Protein AF-A0A3N5N0Z5-F1 (afdb_monomer)

Solvent-accessible surface area (backbone atoms only — not comparable to full-atom values): 38164 Å² total; per-residue (Å²): 134,87,85,90,89,88,88,88,83,89,79,91,81,92,85,89,86,93,91,82,88,87,90,87,90,83,89,83,87,90,74,91,80,60,69,65,58,55,59,52,50,56,54,51,52,55,51,52,59,59,56,68,76,69,66,97,72,86,80,79,75,90,67,87,85,74,78,85,73,73,83,82,75,43,77,80,44,42,77,47,65,69,56,91,92,63,52,64,92,40,56,59,44,74,44,50,32,40,84,41,43,32,34,33,38,43,23,16,66,81,16,36,32,37,17,75,58,62,37,76,50,74,46,77,54,43,65,85,88,33,43,34,33,72,46,71,51,66,30,50,100,40,70,33,31,32,38,38,34,40,99,54,32,33,38,18,79,57,63,47,72,50,75,45,83,40,52,67,65,89,66,46,74,48,73,45,68,23,52,74,39,61,33,31,29,39,34,28,15,40,85,93,63,87,56,63,20,47,34,38,18,76,56,57,34,56,52,78,44,55,60,28,75,80,42,59,63,40,39,79,30,68,34,55,36,71,90,40,65,31,28,34,40,31,42,34,86,72,16,34,33,32,20,76,58,54,54,49,48,75,43,78,49,41,75,58,68,60,70,57,75,27,53,48,46,62,46,82,54,56,71,34,42,32,37,35,24,18,39,44,18,42,35,40,13,79,65,78,54,59,50,77,48,76,49,90,70,71,37,68,34,54,47,66,41,75,35,66,55,39,60,51,25,36,37,33,46,35,80,89,51,44,32,31,34,40,54,55,103,88,46,80,48,78,44,80,40,84,63,77,73,45,40,74,46,71,49,55,17,65,70,62,32,35,30,44,38,40,32,28,90,90,34,45,29,37,33,75,52,81,88,73,87,83,87,84,81,87,80,92,79,83,90,80,57,76,63,56,82,56,91,41,65,28,40,44,24,46,55,58,43,30,55,55,17,52,62,52,59,32,66,63,59,40,85,34,69,23,27,24,48,22,16,39,42,50,35,49,23,50,62,68,45,65,78,76,48,66,73,52,44,77,63,42,94,77,23,47,40,87,92,45,71,60,57,63,40,47,42,57,50,44,19,18,46,68,44,67,38,68,82,89,35,58,91,86,24,49,42,73,48,74,40,53,79,62,44,41,60,60,44,43,49,15,35,59,54,34,79,72,52,29,51,59,80,57,36,52,70,35,34,28,29,15,26,26,62,43,71,58,99,84,52,40,31,27,29,37,26,31,30,31,52,80,92,80,65,74,75,81,46,94,85,53,62,71,67,34,42,40,70,18,74,70,38,66,60,39,40,14,22,18,56,73,52,50,88,74,65,68,53,61,89,87,55,70,69,52,16,12,46,49,38,36,39,34,28,71,98,27,63,53,46,78,81,45,75,50,42,24,41,78,85,68,45,76,58,62,52,50,62,56,51,68,79,82,69,83,89,73,81,45,47,64,80,72,27,32,44,40,41,29,30,58,45,55,48,62,50,69,36,47,36,40,38,40,42,32,32,26,43,68,80,48,72,48,77,49,75,39,34,34,24,22,19,57,82,84,38,64,30,54,49,69,62,86,79,86,111

Foldseek 3Di:
DDDDDDDDDDDDDDDDDDDDDDDDDDDDDDDPPPPVVVVVVVVVVVVVVVVVVPDPDDDDDDDDDDDPPPCPDLPVKDFADDDPPDALVQFQDKEAQQVQNQWIWTFGLQAIWIGNGNRNDIDGLDRPPARGFNDKDAAAPQRQWIWTDHVATWIGNGNRNDIDGADDDPQFPDKDAQNQARQWIKTAHAPPGFFQGIWIGNGNRNDIDRLDRPHGWHFDEKDADNVARQWIWTQTPQGIWIGNGNNNDIDHQDGDDPAAKAYWAFQLAPVRWIWIFGAQAIWIDSPSSNHIDGDPPRHGFRAWDAQLFWGQWIWGAAQPFTWIWRHDPRDTDTDGDSGDDDFPHWDARRNNNQKIWTRDSVHIIIRGHDDDDDPDDDDDDDDDDTIGCDSDLFNVLQVLLQVVLVLLQADGADEDVLQQQLQVLLQQLCAQCVPPPVVQCPVHSQAGDPPGPSDQHGHSLSSSVSSPNDPPFDPVFKDKDKAFDQHSNLSNLQLCQDQQSVLQSNANQWHYKTKDWDDDPQTIMIMMITGGDDPDDDSPPPPRDPQTKPVFFAAEAAAQWEQQDDVVGPDAPPQDPTWGRKMKTALHPFQKFWDDKFKAWPVRHTFDWDKQPDDNDPDDDTSSNRSMIMTIGSHGHDAQIKMKMWIWTDTNNHTDTDIGMYTHHDNPGYRYGDDSPPD

Mean predicted aligned error: 19.84 Å

Radius of gyration: 35.83 Å; Cα contacts (8 Å, |Δi|>4): 1518; chains: 1; bounding box: 138×69×72 Å

pLDDT: mean 74.01, std 19.59, range [21.86, 98.06]

Sequence (679 aa):
MCPWRFARLRSELHSPPAFRAPNGYNQQMNSNRYSFVWALALSLALLAAMLLLLTPAARAQNSPDTEPVAQTDFSPYELVTLPTGVMTYSISNLVVDPEDDFQIYLATSSGLFHSQDAGDTWSRVATDTLPSVSQMAIASGDTNRLYAWSSGSYQSEDGGETWQAVSRPAAACGFTIAPTDPDILYAYTCWGTAGVSFFRSGDGGITWTTPDNTFTNTLFSVAVSPENPDIIVAASTNGILRSIDAGKTWRTTLSNPAGYYGSLVFETHPPYTLYLGHGGGLLRSTDGGQTWQESDLNRSLQQFILSPWPSQELLGGGNDSLWQISTGESTWEVQPWLAPAPLLRVWSGLESNRVTYVLTPAGIWRHVLPTLDQKIYLAAVMEQDSHVLPSSPAEIAIEHLNLFREYAGVPAVVLHMAAVVAAQNHVDYHLSNSNQDQTAWLYGPHGEVDGKPDFTGIWPWDRMKAAGFPASYPWWGGGEVMHYIGDPLASVEGWIATIYHRVIPLDPGKRYAGYAWGKNDRTVVDVMDFGSGPTGEGVWTSALPYPLAYPSNGLTGVPVMWDGWESPPAIPENAARPVGYPFTLLGIRGKLAVTFAEMRDENNQLVTVYENPQDLVDQEINCEDFNCYAMIPTTPLQANMRYTVRIVGSVEGTAFDRTWTFTTGNASASGKSSSPADK

Nearest PDB structures (foldseek):
  5ojp-assembly1_A  TM=6.725E-01  e=1.315E-11  Thermosynechococcus vestitus
  5ojr-assembly1_A  TM=6.896E-01  e=1.118E-10  Thermosynechococcus vestitus
  6p2k-assembly1_B  TM=6.653E-01  e=1.176E-10  Simiduia agarivorans SA1 = DSM 21679
  8asl-assembly1_S  TM=6.655E-01  e=5.422E-10  Synechocystis sp. PCC 6803
  8ctb-assembly1_B  TM=6.862E-01  e=1.769E-05  Homo sapiens

Structure (mmCIF, N/CA/C/O backbone):
data_AF-A0A3N5N0Z5-F1
#
_entry.id   AF-A0A3N5N0Z5-F1
#
loop_
_atom_site.group_PDB
_atom_site.id
_atom_site.type_symbol
_atom_site.label_atom_id
_atom_site.label_alt_id
_atom_site.label_comp_id
_atom_site.label_asym_id
_atom_site.label_entity_id
_atom_site.label_seq_id
_atom_site.pdbx_PDB_ins_code
_atom_site.Cartn_x
_atom_site.Cartn_y
_atom_site.Cartn_z
_atom_site.occupancy
_atom_site.B_iso_or_equiv
_atom_site.auth_seq_id
_atom_site.auth_comp_id
_atom_site.auth_asym_id
_atom_site.auth_atom_id
_atom_site.pdbx_PDB_model_num
ATOM 1 N N . MET A 1 1 ? 62.425 11.964 33.183 1.00 28.44 1 MET A N 1
ATOM 2 C CA . MET A 1 1 ? 63.735 12.646 33.260 1.00 28.44 1 MET A CA 1
ATOM 3 C C . MET A 1 1 ? 64.600 12.163 32.097 1.00 28.44 1 MET A C 1
ATOM 5 O O . MET A 1 1 ? 64.903 10.983 32.041 1.00 28.44 1 MET A O 1
ATOM 9 N N . CYS A 1 2 ? 64.906 13.053 31.145 1.00 28.06 2 CYS A N 1
ATOM 10 C CA . CYS A 1 2 ? 65.992 12.932 30.142 1.00 28.06 2 CYS A CA 1
ATOM 11 C C . CYS A 1 2 ? 67.375 12.923 30.848 1.00 28.06 2 CYS A C 1
ATOM 13 O O . CYS A 1 2 ? 67.375 13.314 32.021 1.00 28.06 2 CYS A O 1
ATOM 15 N N . PRO A 1 3 ? 68.536 12.573 30.222 1.00 50.22 3 PRO A N 1
ATOM 16 C CA . PRO A 1 3 ? 69.031 13.075 28.908 1.00 50.22 3 PRO A CA 1
ATOM 17 C C . PRO A 1 3 ? 69.818 12.045 28.031 1.00 50.22 3 PRO A C 1
ATOM 19 O O . PRO A 1 3 ? 70.297 11.035 28.525 1.00 50.22 3 PRO A O 1
ATOM 22 N N . TRP A 1 4 ? 69.834 12.110 26.688 1.00 28.94 4 TRP A N 1
ATOM 23 C CA . TRP A 1 4 ? 70.661 12.915 25.745 1.00 28.94 4 TRP A CA 1
ATOM 24 C C . TRP A 1 4 ? 72.200 12.857 25.913 1.00 28.94 4 TRP A C 1
ATOM 26 O O . TRP A 1 4 ? 72.710 13.421 26.876 1.00 28.94 4 TRP A O 1
ATOM 36 N N . ARG A 1 5 ? 72.943 12.379 24.885 1.00 29.41 5 ARG A N 1
ATOM 37 C CA . ARG A 1 5 ? 73.859 13.205 24.041 1.00 29.41 5 ARG A CA 1
ATOM 38 C C . ARG A 1 5 ? 74.630 12.445 22.931 1.00 29.41 5 ARG A C 1
ATOM 40 O O . ARG A 1 5 ? 75.012 11.293 23.068 1.00 29.41 5 ARG A O 1
ATOM 47 N N . PHE A 1 6 ? 74.843 13.204 21.852 1.00 30.52 6 PHE A N 1
ATOM 48 C CA . PHE A 1 6 ? 75.557 13.006 20.578 1.00 30.52 6 PHE A CA 1
ATOM 49 C C . PHE A 1 6 ? 77.086 12.794 20.668 1.00 30.52 6 PHE A C 1
ATOM 51 O O . PHE A 1 6 ? 77.701 13.356 21.568 1.00 30.52 6 PHE A O 1
ATOM 58 N N . ALA A 1 7 ? 77.699 12.218 19.613 1.00 28.80 7 ALA A N 1
ATOM 59 C CA . ALA A 1 7 ? 78.751 12.879 18.801 1.00 28.80 7 ALA A CA 1
ATOM 60 C C . ALA A 1 7 ? 79.175 12.072 17.545 1.00 28.80 7 ALA A C 1
ATOM 62 O O . ALA A 1 7 ? 79.201 10.848 17.542 1.00 28.80 7 ALA A O 1
ATOM 63 N N . ARG A 1 8 ? 79.503 12.819 16.478 1.00 29.12 8 ARG A N 1
ATOM 64 C CA . ARG A 1 8 ? 79.963 12.432 15.124 1.00 29.12 8 ARG A CA 1
ATOM 65 C C . ARG A 1 8 ? 81.490 12.211 15.067 1.00 29.12 8 ARG A C 1
ATOM 67 O O . ARG A 1 8 ? 82.174 12.885 15.825 1.00 29.12 8 ARG A O 1
ATOM 74 N N . LEU A 1 9 ? 82.009 11.489 14.053 1.00 28.72 9 LEU A N 1
ATOM 75 C CA . LEU A 1 9 ? 82.793 12.017 12.893 1.00 28.72 9 LEU A CA 1
ATOM 76 C C . LEU A 1 9 ? 83.593 10.931 12.113 1.00 28.72 9 LEU A C 1
ATOM 78 O O . LEU A 1 9 ? 84.244 10.099 12.726 1.00 28.72 9 LEU A O 1
ATOM 82 N N . ARG A 1 10 ? 83.492 11.026 10.765 1.00 29.62 10 ARG A N 1
ATOM 83 C CA . ARG A 1 10 ? 84.380 10.719 9.590 1.00 29.62 10 ARG A CA 1
ATOM 84 C C . ARG A 1 10 ? 85.749 10.027 9.839 1.00 29.62 10 ARG A C 1
ATOM 86 O O . ARG A 1 10 ? 86.349 10.269 10.869 1.00 29.62 10 ARG A O 1
ATOM 93 N N . SER A 1 11 ? 86.361 9.242 8.937 1.00 28.42 11 SER A N 1
ATOM 94 C CA . SER A 1 11 ? 86.644 9.448 7.494 1.00 28.42 11 SER A CA 1
ATOM 95 C C . SER A 1 11 ? 87.338 8.206 6.863 1.00 28.42 11 SER A C 1
ATOM 97 O O . SER A 1 11 ? 88.184 7.626 7.532 1.00 28.42 11 SER A O 1
ATOM 99 N N . GLU A 1 12 ? 86.988 7.845 5.610 1.00 31.39 12 GLU A N 1
ATOM 100 C CA . GLU A 1 12 ? 87.861 7.652 4.405 1.00 31.39 12 GLU A CA 1
ATOM 101 C C . GLU A 1 12 ? 89.312 7.095 4.569 1.00 31.39 12 GLU A C 1
ATOM 103 O O . GLU A 1 12 ? 90.020 7.528 5.463 1.00 31.39 12 GLU A O 1
ATOM 108 N N . LEU A 1 13 ? 89.921 6.202 3.761 1.00 29.64 13 LEU A N 1
ATOM 109 C CA . LEU A 1 13 ? 90.001 5.985 2.298 1.00 29.64 13 LEU A CA 1
ATOM 110 C C . LEU A 1 13 ? 90.876 4.712 2.009 1.00 29.64 13 LEU A C 1
ATOM 112 O O . LEU A 1 13 ? 91.832 4.487 2.741 1.00 29.64 13 LEU A O 1
ATOM 116 N N . HIS A 1 14 ? 90.559 3.976 0.918 1.00 29.44 14 HIS A N 1
ATOM 117 C CA . HIS A 1 14 ? 91.413 3.329 -0.142 1.00 29.44 14 HIS A CA 1
ATOM 118 C C . HIS A 1 14 ? 92.646 2.442 0.229 1.00 29.44 14 HIS A C 1
ATOM 120 O O . HIS A 1 14 ? 93.369 2.764 1.153 1.00 29.44 14 HIS A O 1
ATOM 126 N N . SER A 1 15 ? 93.103 1.370 -0.452 1.00 28.53 15 SER A N 1
ATOM 127 C CA . SER A 1 15 ? 92.855 0.630 -1.717 1.00 28.53 15 SER A CA 1
ATOM 128 C C . SER A 1 15 ? 93.766 -0.650 -1.741 1.00 28.53 15 SER A C 1
ATOM 130 O O . SER A 1 15 ? 94.664 -0.738 -0.905 1.00 28.53 15 SER A O 1
ATOM 132 N N . PRO A 1 16 ? 93.591 -1.630 -2.670 1.00 58.19 16 PRO A N 1
ATOM 133 C CA . PRO A 1 16 ? 94.245 -2.967 -2.701 1.00 58.19 16 PRO A CA 1
ATOM 134 C C . PRO A 1 16 ? 95.447 -3.073 -3.684 1.00 58.19 16 PRO A C 1
ATOM 136 O O . PRO A 1 16 ? 95.765 -2.069 -4.324 1.00 58.19 16 PRO A O 1
ATOM 139 N N . PRO A 1 17 ? 96.146 -4.237 -3.823 1.00 44.53 17 PRO A N 1
ATOM 140 C CA . PRO A 1 17 ? 95.972 -5.137 -5.009 1.00 44.53 17 PRO A CA 1
ATOM 141 C C . PRO A 1 17 ? 96.302 -6.661 -4.779 1.00 44.53 17 PRO A C 1
ATOM 143 O O . PRO A 1 17 ? 97.036 -7.008 -3.865 1.00 44.53 17 PRO A O 1
ATOM 146 N N . ALA A 1 18 ? 95.609 -7.629 -5.416 1.00 32.06 18 ALA A N 1
ATOM 147 C CA . ALA A 1 18 ? 95.903 -8.438 -6.640 1.00 32.06 18 ALA A CA 1
ATOM 148 C C . ALA A 1 18 ? 97.098 -9.443 -6.630 1.00 32.06 18 ALA A C 1
ATOM 150 O O . ALA A 1 18 ? 98.220 -9.014 -6.406 1.00 32.06 18 ALA A O 1
ATOM 151 N N . PHE A 1 19 ? 96.883 -10.735 -6.996 1.00 27.78 19 PHE A N 1
ATOM 152 C CA . PHE A 1 19 ? 97.489 -11.467 -8.156 1.00 27.78 19 PHE A CA 1
ATOM 153 C C . PHE A 1 19 ? 97.147 -12.993 -8.241 1.00 27.78 19 PHE A C 1
ATOM 155 O O . PHE A 1 19 ? 96.613 -13.579 -7.310 1.00 27.78 19 PHE A O 1
ATOM 162 N N . ARG A 1 20 ? 97.410 -13.576 -9.431 1.00 27.61 20 ARG A N 1
ATOM 163 C CA . ARG A 1 20 ? 96.905 -14.796 -10.134 1.00 27.61 20 ARG A CA 1
ATOM 164 C C . ARG A 1 20 ? 97.585 -16.167 -9.832 1.00 27.61 20 ARG A C 1
ATOM 166 O O . ARG A 1 20 ? 98.767 -16.157 -9.535 1.00 27.61 20 ARG A O 1
ATOM 173 N N . ALA A 1 21 ? 96.829 -17.270 -10.082 1.00 30.97 21 ALA A N 1
ATOM 174 C CA . ALA A 1 21 ? 97.052 -18.593 -10.782 1.00 30.97 21 ALA A CA 1
ATOM 175 C C . ALA A 1 21 ? 98.460 -19.289 -10.818 1.00 30.97 21 ALA A C 1
ATOM 177 O O . ALA A 1 21 ? 99.431 -18.557 -10.682 1.00 30.97 21 ALA A O 1
ATOM 178 N N . PRO A 1 22 ? 98.657 -20.621 -11.126 1.00 44.25 22 PRO A N 1
ATOM 179 C CA . PRO A 1 22 ? 97.854 -21.523 -11.996 1.00 44.25 22 PRO A CA 1
ATOM 180 C C . PRO A 1 22 ? 97.832 -23.072 -11.696 1.00 44.25 22 PRO A C 1
ATOM 182 O O . PRO A 1 22 ? 98.300 -23.553 -10.672 1.00 44.25 22 PRO A O 1
ATOM 185 N N . ASN A 1 23 ? 97.245 -23.805 -12.663 1.00 31.62 23 ASN A N 1
ATOM 186 C CA . ASN A 1 23 ? 96.866 -25.228 -12.871 1.00 31.62 23 ASN A CA 1
ATOM 187 C C . ASN A 1 23 ? 97.819 -26.411 -12.539 1.00 31.62 23 ASN A C 1
ATOM 189 O O . ASN A 1 23 ? 99.033 -26.310 -12.686 1.00 31.62 23 ASN A O 1
ATOM 193 N N . GLY A 1 24 ? 97.214 -27.606 -12.353 1.00 27.69 24 GLY A N 1
ATOM 194 C CA . GLY A 1 24 ? 97.822 -28.940 -12.547 1.00 27.69 24 GLY A CA 1
ATOM 195 C C . GLY A 1 24 ? 96.802 -30.108 -12.518 1.00 27.69 24 GLY A C 1
ATOM 196 O O . GLY A 1 24 ? 96.024 -30.224 -11.580 1.00 27.69 24 GLY A O 1
ATOM 197 N N . TYR A 1 25 ? 96.801 -30.947 -13.563 1.00 27.84 25 TYR A N 1
ATOM 198 C CA . TYR A 1 25 ? 95.908 -32.091 -13.868 1.00 27.84 25 TYR A CA 1
ATOM 199 C C . TYR A 1 25 ? 96.338 -33.415 -13.184 1.00 27.84 25 TYR A C 1
ATOM 201 O O . TYR A 1 25 ? 97.522 -33.731 -13.241 1.00 27.84 25 TYR A O 1
ATOM 209 N N . ASN A 1 26 ? 95.401 -34.250 -12.689 1.00 29.03 26 ASN A N 1
ATOM 210 C CA . ASN A 1 26 ? 95.152 -35.627 -13.192 1.00 29.03 26 ASN A CA 1
ATOM 211 C C . ASN A 1 26 ? 94.127 -36.459 -12.377 1.00 29.03 26 ASN A C 1
ATOM 213 O O . ASN A 1 26 ? 94.290 -36.684 -11.186 1.00 29.03 26 ASN A O 1
ATOM 217 N N . GLN A 1 27 ? 93.150 -36.991 -13.125 1.00 28.52 27 GLN A N 1
ATOM 218 C CA . GLN A 1 27 ? 92.457 -38.289 -13.019 1.00 28.52 27 GLN A CA 1
ATOM 219 C C . GLN A 1 27 ? 91.777 -38.747 -11.711 1.00 28.52 27 GLN A C 1
ATOM 221 O O . GLN A 1 27 ? 92.427 -39.272 -10.817 1.00 28.52 27 GLN A O 1
ATOM 226 N N . GLN A 1 28 ? 90.440 -38.845 -11.752 1.00 29.58 28 GLN A N 1
ATOM 227 C CA . GLN A 1 28 ? 89.773 -40.159 -11.723 1.00 29.58 28 GLN A CA 1
ATOM 228 C C . GLN A 1 28 ? 88.350 -40.086 -12.307 1.00 29.58 28 GLN A C 1
ATOM 230 O O . GLN A 1 28 ? 87.584 -39.166 -12.034 1.00 29.58 28 GLN A O 1
ATOM 235 N N . MET A 1 29 ? 88.039 -41.048 -13.177 1.00 30.22 29 MET A N 1
ATOM 236 C CA . MET A 1 29 ? 86.753 -41.227 -13.849 1.00 30.22 29 MET A CA 1
ATOM 237 C C . MET A 1 29 ? 85.665 -41.752 -12.897 1.00 30.22 29 MET A C 1
ATOM 239 O O . MET A 1 29 ? 85.969 -42.401 -11.901 1.00 30.22 29 MET A O 1
ATOM 243 N N . ASN A 1 30 ? 84.413 -41.591 -13.347 1.00 35.41 30 ASN A N 1
ATOM 244 C CA . ASN A 1 30 ? 83.191 -42.318 -12.962 1.00 35.41 30 ASN A CA 1
ATOM 245 C C . ASN A 1 30 ? 82.326 -41.751 -11.826 1.00 35.41 30 ASN A C 1
ATOM 247 O O . ASN A 1 30 ? 82.242 -42.331 -10.751 1.00 35.41 30 ASN A O 1
ATOM 251 N N . SER A 1 31 ? 81.531 -40.723 -12.154 1.00 36.00 31 SER A N 1
ATOM 252 C CA . SER A 1 31 ? 80.137 -40.608 -11.661 1.00 36.00 31 SER A CA 1
ATOM 253 C C . SER A 1 31 ? 79.230 -39.619 -12.429 1.00 36.00 31 SER A C 1
ATOM 255 O O . SER A 1 31 ? 78.076 -39.436 -12.057 1.00 36.00 31 SER A O 1
ATOM 257 N N . ASN A 1 32 ? 79.653 -39.034 -13.559 1.00 43.00 32 ASN A N 1
ATOM 258 C CA . ASN A 1 32 ? 78.839 -38.065 -14.318 1.00 43.00 32 ASN A CA 1
ATOM 259 C C . ASN A 1 32 ? 78.015 -38.684 -15.462 1.00 43.00 32 ASN A C 1
ATOM 261 O O . ASN A 1 32 ? 78.122 -38.280 -16.618 1.00 43.00 32 ASN A O 1
ATOM 265 N N . ARG 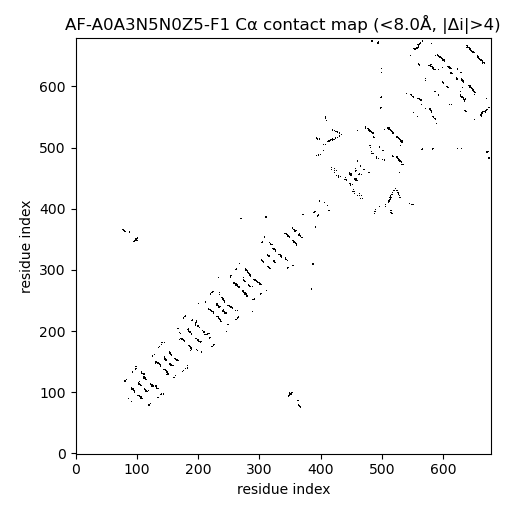A 1 33 ? 77.149 -39.650 -15.136 1.00 44.81 33 ARG A N 1
ATOM 266 C CA . ARG A 1 33 ? 75.980 -39.987 -15.981 1.00 44.81 33 ARG A CA 1
ATOM 267 C C . ARG A 1 33 ? 74.638 -39.967 -15.243 1.00 44.81 33 ARG A C 1
ATOM 269 O O . ARG A 1 33 ? 73.612 -40.145 -15.885 1.00 44.81 33 ARG A O 1
ATOM 276 N N . TYR A 1 34 ? 74.624 -39.658 -13.943 1.00 43.25 34 TYR A N 1
ATOM 277 C CA . TYR A 1 34 ? 73.384 -39.577 -13.161 1.00 43.25 34 TYR A CA 1
ATOM 278 C C . TYR A 1 34 ? 72.953 -38.145 -12.805 1.00 43.25 34 TYR A C 1
ATOM 280 O O . TYR A 1 34 ? 71.783 -37.932 -12.523 1.00 43.25 34 TYR A O 1
ATOM 288 N N . SER A 1 35 ? 73.815 -37.130 -12.924 1.00 50.25 35 SER A N 1
ATOM 289 C CA . SER A 1 35 ? 73.466 -35.753 -12.511 1.00 50.25 35 SER A CA 1
ATOM 290 C C . SER A 1 35 ? 72.785 -34.894 -13.590 1.00 50.25 35 SER A C 1
ATOM 292 O O . SER A 1 35 ? 72.244 -33.842 -13.270 1.00 50.25 35 SER A O 1
ATOM 294 N N . PHE A 1 36 ? 72.753 -35.337 -14.854 1.00 43.75 36 PHE A N 1
ATOM 295 C CA . PHE A 1 36 ? 72.032 -34.636 -15.935 1.00 43.75 36 PHE A CA 1
ATOM 296 C C . PHE A 1 36 ? 70.592 -35.135 -16.128 1.00 43.75 36 PHE A C 1
ATOM 298 O O . PHE A 1 36 ? 69.742 -34.385 -16.597 1.00 43.75 36 PHE A O 1
ATOM 305 N N . VAL A 1 37 ? 70.292 -36.374 -15.719 1.00 49.16 37 VAL A N 1
ATOM 306 C CA . VAL A 1 37 ? 68.940 -36.950 -15.833 1.00 49.16 37 VAL A CA 1
ATOM 307 C C . VAL A 1 37 ? 68.022 -36.426 -14.720 1.00 49.16 37 VAL A C 1
ATOM 309 O O . VAL A 1 37 ? 66.851 -36.163 -14.973 1.00 49.16 37 VAL A O 1
ATOM 312 N N . TRP A 1 38 ? 68.554 -36.147 -13.524 1.00 45.09 38 TRP A N 1
ATOM 313 C CA . TRP A 1 38 ? 67.768 -35.571 -12.423 1.00 45.09 38 TRP A CA 1
ATOM 314 C C . TRP A 1 38 ? 67.493 -34.067 -12.572 1.00 45.09 38 TRP A C 1
ATOM 316 O O . TRP A 1 38 ? 66.416 -33.613 -12.195 1.00 45.09 38 TRP A O 1
ATOM 326 N N . ALA A 1 39 ? 68.397 -33.297 -13.188 1.00 50.50 39 ALA A N 1
ATOM 327 C CA . ALA A 1 39 ? 68.169 -31.871 -13.446 1.00 50.50 39 ALA A CA 1
ATOM 328 C C . ALA A 1 39 ? 67.147 -31.625 -14.578 1.00 50.50 39 ALA A C 1
ATOM 330 O O . ALA A 1 39 ? 66.364 -30.676 -14.499 1.00 50.50 39 ALA A O 1
ATOM 331 N N . LEU A 1 40 ? 67.091 -32.506 -15.591 1.00 48.75 40 LEU A N 1
ATOM 332 C CA . LEU A 1 40 ? 66.040 -32.478 -16.619 1.00 48.75 40 LEU A CA 1
ATOM 333 C C . LEU A 1 40 ? 64.690 -32.995 -16.085 1.00 48.75 40 LEU A C 1
ATOM 335 O O . LEU A 1 40 ? 63.648 -32.455 -16.437 1.00 48.75 40 LEU A O 1
ATOM 339 N N . ALA A 1 41 ? 64.693 -33.999 -15.199 1.00 52.00 41 ALA A N 1
ATOM 340 C CA . ALA A 1 41 ? 63.467 -34.528 -14.597 1.00 52.00 41 ALA A CA 1
ATOM 341 C C . ALA A 1 41 ? 62.798 -33.532 -13.630 1.00 52.00 41 ALA A C 1
ATOM 343 O O . ALA A 1 41 ? 61.573 -33.430 -13.621 1.00 52.00 41 ALA A O 1
ATOM 344 N N . LEU A 1 42 ? 63.574 -32.751 -12.865 1.00 49.41 42 LEU A N 1
ATOM 345 C CA . LEU A 1 42 ? 63.017 -31.740 -11.956 1.00 49.41 42 LEU A CA 1
ATOM 346 C C . LEU A 1 42 ? 62.461 -30.513 -12.704 1.00 49.41 42 LEU A C 1
ATOM 348 O O . LEU A 1 42 ? 61.474 -29.924 -12.271 1.00 49.41 42 LEU A O 1
ATOM 352 N N . SER A 1 43 ? 63.053 -30.151 -13.847 1.00 54.69 43 SER A N 1
ATOM 353 C CA . SER A 1 43 ? 62.587 -29.035 -14.684 1.00 54.69 43 SER A CA 1
ATOM 354 C C . SER A 1 43 ? 61.372 -29.402 -15.549 1.00 54.69 43 SER A C 1
ATOM 356 O O . SER A 1 43 ? 60.475 -28.576 -15.696 1.00 54.69 43 SER A O 1
ATOM 358 N N . LEU A 1 44 ? 61.262 -30.649 -16.027 1.00 52.09 44 LEU A N 1
ATOM 359 C CA . LEU A 1 44 ? 60.047 -31.162 -16.684 1.00 52.09 44 LEU A CA 1
ATOM 360 C C . LEU A 1 44 ? 58.887 -31.404 -15.700 1.00 52.09 44 LEU A C 1
ATOM 362 O O . LEU A 1 44 ? 57.736 -31.186 -16.068 1.00 52.09 44 LEU A O 1
ATOM 366 N N . ALA A 1 45 ? 59.162 -31.782 -14.446 1.00 54.22 45 ALA A N 1
ATOM 367 C CA . ALA A 1 45 ? 58.128 -31.949 -13.418 1.00 54.22 45 ALA A CA 1
ATOM 368 C C . ALA A 1 45 ? 57.523 -30.609 -12.949 1.00 54.22 45 ALA A C 1
ATOM 370 O O . ALA A 1 45 ? 56.316 -30.528 -12.736 1.00 54.22 45 ALA A O 1
ATOM 371 N N . LEU A 1 46 ? 58.328 -29.543 -12.850 1.00 50.16 46 LEU A N 1
ATOM 372 C CA . LEU A 1 46 ? 57.841 -28.191 -12.532 1.00 50.16 46 LEU A CA 1
ATOM 373 C C . LEU A 1 46 ? 57.066 -27.552 -13.699 1.00 50.16 46 LEU A C 1
ATOM 375 O O . LEU A 1 46 ? 56.075 -26.867 -13.456 1.00 50.16 46 LEU A O 1
ATOM 379 N N . LEU A 1 47 ? 57.442 -27.832 -14.955 1.00 45.44 47 LEU A N 1
ATOM 380 C CA . LEU A 1 47 ? 56.676 -27.382 -16.126 1.00 45.44 47 LEU A CA 1
ATOM 381 C C . LEU A 1 47 ? 55.348 -28.147 -16.290 1.00 45.44 47 LEU A C 1
ATOM 383 O O . LEU A 1 47 ? 54.338 -27.542 -16.638 1.00 45.44 47 LEU A O 1
ATOM 387 N N . ALA A 1 48 ? 55.321 -29.453 -15.996 1.00 48.94 48 ALA A N 1
ATOM 388 C CA . ALA A 1 48 ? 54.096 -30.257 -16.021 1.00 48.94 48 ALA A CA 1
ATOM 389 C C . ALA A 1 48 ? 53.126 -29.884 -14.883 1.00 48.94 48 ALA A C 1
ATOM 391 O O . ALA A 1 48 ? 51.917 -29.871 -15.098 1.00 48.94 48 ALA A O 1
ATOM 392 N N . ALA A 1 49 ? 53.638 -29.508 -13.705 1.00 46.97 49 ALA A N 1
ATOM 393 C CA . ALA A 1 49 ? 52.818 -29.004 -12.601 1.00 46.97 49 ALA A CA 1
ATOM 394 C C . ALA A 1 49 ? 52.239 -27.600 -12.874 1.00 46.97 49 ALA A C 1
ATOM 396 O O . ALA A 1 49 ? 51.129 -27.310 -12.437 1.00 46.97 49 ALA A O 1
ATOM 397 N N . MET A 1 50 ? 52.940 -26.747 -13.637 1.00 45.81 50 MET A N 1
ATOM 398 C CA . MET A 1 50 ? 52.415 -25.440 -14.064 1.00 45.81 50 MET A CA 1
ATOM 399 C C . MET A 1 50 ? 51.445 -25.520 -15.256 1.00 45.81 50 MET A C 1
ATOM 401 O O . MET A 1 50 ? 50.540 -24.695 -15.333 1.00 45.81 50 MET A O 1
ATOM 405 N N . LEU A 1 51 ? 51.557 -26.516 -16.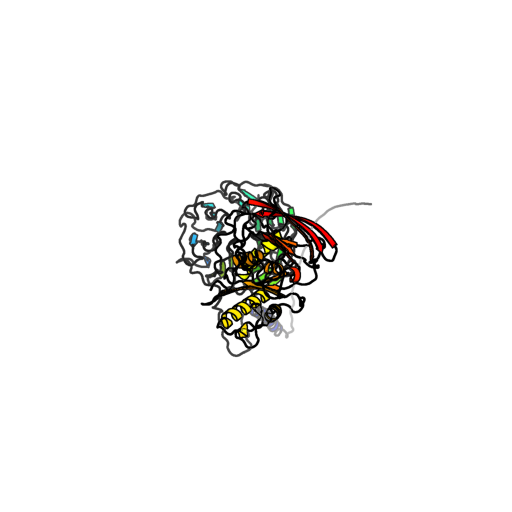146 1.00 41.22 51 LEU A N 1
ATOM 406 C CA . LEU A 1 51 ? 50.579 -26.723 -17.231 1.00 41.22 51 LEU A CA 1
ATOM 407 C C . LEU A 1 51 ? 49.299 -27.464 -16.792 1.00 41.22 51 LEU A C 1
ATOM 409 O O . LEU A 1 51 ? 48.293 -27.401 -17.493 1.00 41.22 51 LEU A O 1
ATOM 413 N N . LEU A 1 52 ? 49.301 -28.126 -15.630 1.00 39.88 52 LEU A N 1
ATOM 414 C CA . LEU A 1 52 ? 48.116 -28.772 -15.039 1.00 39.88 52 LEU A CA 1
ATOM 415 C C . LEU A 1 52 ? 47.244 -27.826 -14.188 1.00 39.88 52 LEU A C 1
ATOM 417 O O . LEU A 1 52 ? 46.180 -28.237 -13.737 1.00 39.88 52 LEU A O 1
ATOM 421 N N . LEU A 1 53 ? 47.649 -26.563 -14.006 1.00 40.47 53 LEU A N 1
ATOM 422 C CA . LEU A 1 53 ? 46.857 -25.522 -13.325 1.00 40.47 53 LEU A CA 1
ATOM 423 C C . LEU A 1 53 ? 46.209 -24.512 -14.293 1.00 40.47 53 LEU A C 1
ATOM 425 O O . LEU A 1 53 ? 45.577 -23.557 -13.853 1.00 40.47 53 LEU A O 1
ATOM 429 N N . LEU A 1 54 ? 46.332 -24.728 -15.607 1.00 40.66 54 LEU A N 1
ATOM 430 C CA . LEU A 1 54 ? 45.752 -23.877 -16.652 1.00 40.66 54 LEU A CA 1
ATOM 431 C C . LEU A 1 54 ? 45.102 -24.718 -17.766 1.00 40.66 54 LEU A C 1
ATOM 433 O O . LEU A 1 54 ? 45.469 -24.607 -18.927 1.00 40.66 54 LEU A O 1
ATOM 437 N N . THR A 1 55 ? 44.129 -25.567 -17.419 1.00 33.91 55 THR A N 1
ATOM 438 C CA . THR A 1 55 ? 43.072 -26.037 -18.342 1.00 33.91 55 THR A CA 1
ATOM 439 C C . THR A 1 55 ? 41.813 -26.379 -17.529 1.00 33.91 55 THR A C 1
ATOM 441 O O . THR A 1 55 ? 41.920 -27.153 -16.578 1.00 33.91 55 THR A O 1
ATOM 444 N N . PRO A 1 56 ? 40.610 -25.860 -17.849 1.00 36.62 56 PRO A N 1
ATOM 445 C CA . PRO A 1 56 ? 39.384 -26.406 -17.290 1.00 36.62 56 PRO A CA 1
ATOM 446 C C . PRO A 1 56 ? 38.999 -27.617 -18.145 1.00 36.62 56 PRO A C 1
ATOM 448 O O . PRO A 1 56 ? 38.342 -27.486 -19.173 1.00 36.62 56 PRO A O 1
ATOM 451 N N . ALA A 1 57 ? 39.462 -28.805 -17.759 1.00 28.97 57 ALA A N 1
ATOM 452 C CA . ALA A 1 57 ? 39.001 -30.058 -18.344 1.00 28.97 57 ALA A CA 1
ATOM 453 C C . ALA A 1 57 ? 38.326 -30.892 -17.253 1.00 28.97 57 ALA A C 1
ATOM 455 O O . ALA A 1 57 ? 38.966 -31.418 -16.342 1.00 28.97 57 ALA A O 1
ATOM 456 N N . ALA A 1 58 ? 37.003 -30.954 -17.363 1.00 31.62 58 ALA A N 1
ATOM 457 C CA . ALA A 1 58 ? 36.099 -31.751 -16.560 1.00 31.62 58 ALA A CA 1
ATOM 458 C C . ALA A 1 58 ? 36.582 -33.200 -16.386 1.00 31.62 58 ALA A C 1
ATOM 460 O O . ALA A 1 58 ? 36.997 -33.860 -17.340 1.00 31.62 58 ALA A O 1
ATOM 461 N N . ARG A 1 59 ? 36.426 -33.733 -15.172 1.00 29.86 59 ARG A N 1
ATOM 462 C CA . ARG A 1 59 ? 36.335 -35.177 -14.955 1.00 29.86 59 ARG A CA 1
ATOM 463 C C . ARG A 1 59 ? 34.987 -35.473 -14.320 1.00 29.86 59 ARG A C 1
ATOM 465 O O . ARG A 1 59 ? 34.858 -35.573 -13.105 1.00 29.86 59 ARG A O 1
ATOM 472 N N . ALA A 1 60 ? 33.992 -35.577 -15.194 1.00 29.05 60 ALA A N 1
ATOM 473 C CA . ALA A 1 60 ? 32.740 -36.248 -14.910 1.00 29.05 60 ALA A CA 1
ATOM 474 C C . ALA A 1 60 ? 33.046 -37.680 -14.440 1.00 29.05 60 ALA A C 1
ATOM 476 O O . ALA A 1 60 ? 33.759 -38.435 -15.108 1.00 29.05 60 ALA A O 1
ATOM 477 N N . GLN A 1 61 ? 32.531 -38.049 -13.270 1.00 30.58 61 GLN A N 1
ATOM 478 C CA . GLN A 1 61 ? 32.201 -39.441 -13.007 1.00 30.58 61 GLN A CA 1
ATOM 479 C C . GLN A 1 61 ? 30.935 -39.737 -13.810 1.00 30.58 61 GLN A C 1
ATOM 481 O O . GLN A 1 61 ? 29.959 -39.003 -13.701 1.00 30.58 61 GLN A O 1
ATOM 486 N N . ASN A 1 62 ? 30.986 -40.779 -14.640 1.00 31.94 62 ASN A N 1
ATOM 487 C CA . ASN A 1 62 ? 29.864 -41.257 -15.441 1.00 31.94 62 ASN A CA 1
ATOM 488 C C . ASN A 1 62 ? 28.640 -41.539 -14.549 1.00 31.94 62 ASN A C 1
ATOM 490 O O . ASN A 1 62 ? 28.546 -42.602 -13.936 1.00 31.94 62 ASN A O 1
ATOM 494 N N . SER A 1 63 ? 27.712 -40.586 -14.510 1.00 29.16 63 SER A N 1
ATOM 495 C CA . SER A 1 63 ? 26.279 -40.811 -14.327 1.00 29.16 63 SER A CA 1
ATOM 496 C C . SER A 1 63 ? 25.664 -40.786 -15.731 1.00 29.16 63 SER A C 1
ATOM 498 O O . SER A 1 63 ? 26.126 -39.986 -16.546 1.00 29.16 63 SER A O 1
ATOM 500 N N . PRO A 1 64 ? 24.709 -41.667 -16.071 1.00 35.59 64 PRO A N 1
ATOM 501 C CA . PRO A 1 64 ? 24.202 -41.754 -17.434 1.00 35.59 64 PRO A CA 1
ATOM 502 C C . PRO A 1 64 ? 23.502 -40.449 -17.837 1.00 35.59 64 PRO A C 1
ATOM 504 O O . PRO A 1 64 ? 22.605 -39.988 -17.138 1.00 35.59 64 PRO A O 1
ATOM 507 N N . ASP A 1 65 ? 23.988 -39.881 -18.940 1.00 42.62 65 ASP A N 1
ATOM 508 C CA . ASP A 1 65 ? 23.410 -38.885 -19.843 1.00 42.62 65 ASP A CA 1
ATOM 509 C C . ASP A 1 65 ? 22.177 -38.106 -19.357 1.00 42.62 65 ASP A C 1
ATOM 511 O O . ASP A 1 65 ? 21.030 -38.507 -19.555 1.00 42.62 65 ASP A O 1
ATOM 515 N N . THR A 1 66 ? 22.430 -36.891 -18.875 1.00 36.22 66 THR A N 1
ATOM 516 C CA . THR A 1 66 ? 21.567 -35.741 -19.160 1.00 36.22 66 THR A CA 1
ATOM 517 C C . THR A 1 66 ? 22.465 -34.618 -19.672 1.00 36.22 66 THR A C 1
ATOM 519 O O . THR A 1 66 ? 23.274 -34.083 -18.914 1.00 36.22 66 THR A O 1
ATOM 522 N N . GLU A 1 67 ? 22.360 -34.298 -20.964 1.00 35.16 67 GLU A N 1
ATOM 523 C CA . GLU A 1 67 ? 22.854 -33.042 -21.550 1.00 35.16 67 GLU A CA 1
ATOM 524 C C . GLU A 1 67 ? 22.491 -31.857 -20.628 1.00 35.16 67 GLU A C 1
ATOM 526 O O . GLU A 1 67 ? 21.387 -31.858 -20.070 1.00 35.16 67 GLU A O 1
ATOM 531 N N . PRO A 1 68 ? 23.359 -30.842 -20.442 1.00 33.31 68 PRO A N 1
ATOM 532 C CA . PRO A 1 68 ? 22.962 -29.633 -19.739 1.00 33.31 68 PRO A CA 1
ATOM 533 C C . PRO A 1 68 ? 21.903 -28.940 -20.594 1.00 33.31 68 PRO A C 1
ATOM 535 O O . PRO A 1 68 ? 22.208 -28.313 -21.607 1.00 33.31 68 PRO A O 1
ATOM 538 N N . VAL A 1 69 ? 20.639 -29.084 -20.207 1.00 36.91 69 VAL A N 1
ATOM 539 C CA . VAL A 1 69 ? 19.556 -28.281 -20.764 1.00 36.91 69 VAL A CA 1
ATOM 540 C C . VAL A 1 69 ? 19.916 -26.834 -20.442 1.00 36.91 69 VAL A C 1
ATOM 542 O O . VAL A 1 69 ? 19.895 -26.438 -19.277 1.00 36.91 69 VAL A O 1
ATOM 545 N N . ALA A 1 70 ? 20.322 -26.058 -21.452 1.00 44.38 70 ALA A N 1
ATOM 546 C CA . ALA A 1 70 ? 20.369 -24.611 -21.323 1.00 44.38 70 ALA A CA 1
ATOM 547 C C . ALA A 1 70 ? 18.989 -24.195 -20.813 1.00 44.38 70 ALA A C 1
ATOM 549 O O . ALA A 1 70 ? 17.981 -24.547 -21.423 1.00 44.38 70 ALA A O 1
ATOM 550 N N . GLN A 1 71 ? 18.936 -23.549 -19.655 1.00 47.31 71 GLN A N 1
ATOM 551 C CA . GLN A 1 71 ? 17.689 -23.079 -19.076 1.00 47.31 71 GLN A CA 1
ATOM 552 C C . GLN A 1 71 ? 17.159 -21.991 -20.023 1.00 47.31 71 GLN A C 1
ATOM 554 O O . GLN A 1 71 ? 17.626 -20.860 -20.003 1.00 47.31 71 GLN A O 1
ATOM 559 N N . THR A 1 72 ? 16.309 -22.375 -20.977 1.00 51.97 72 THR A N 1
ATOM 560 C CA . THR A 1 72 ? 15.756 -21.476 -22.006 1.00 51.97 72 THR A CA 1
ATOM 561 C C . THR A 1 72 ? 14.429 -20.866 -21.584 1.00 51.97 72 THR A C 1
ATOM 563 O O . THR A 1 72 ? 13.896 -20.032 -22.307 1.00 51.97 72 THR A O 1
ATOM 566 N N . ASP A 1 73 ? 13.893 -21.295 -20.444 1.00 60.31 73 ASP A N 1
ATOM 567 C CA . ASP A 1 73 ? 12.661 -20.778 -19.872 1.00 60.31 73 ASP A CA 1
ATOM 568 C C . ASP A 1 73 ? 12.989 -20.039 -18.572 1.00 60.31 73 ASP A C 1
ATOM 570 O O . ASP A 1 73 ? 13.347 -20.653 -17.564 1.00 60.31 73 ASP A O 1
ATOM 574 N N . PHE A 1 74 ? 12.934 -18.711 -18.648 1.00 70.31 74 PHE A N 1
ATOM 575 C CA . PHE A 1 74 ? 13.078 -17.802 -17.514 1.00 70.31 74 PHE A CA 1
ATOM 576 C C . PHE A 1 74 ? 11.734 -17.178 -17.132 1.00 70.31 74 PHE A C 1
ATOM 578 O O . PHE A 1 74 ? 11.733 -16.130 -16.490 1.00 70.31 74 PHE A O 1
ATOM 585 N N . SER A 1 75 ? 10.601 -17.787 -17.517 1.00 66.31 75 SER A N 1
ATOM 586 C CA . SER A 1 75 ? 9.271 -17.320 -17.118 1.00 66.31 75 SER A CA 1
ATOM 587 C C . SER A 1 75 ? 9.252 -16.993 -15.616 1.00 66.31 75 SER A C 1
ATOM 589 O O . SER A 1 75 ? 9.659 -17.836 -14.811 1.00 66.31 75 SER A O 1
ATOM 591 N N . PRO A 1 76 ? 8.808 -15.788 -15.216 1.00 76.69 76 PRO A N 1
ATOM 592 C CA . PRO A 1 76 ? 8.009 -14.826 -15.992 1.00 76.69 76 PRO A CA 1
ATOM 593 C C . PRO A 1 76 ? 8.804 -13.771 -16.797 1.00 76.69 76 PRO A C 1
ATOM 595 O O . PRO A 1 76 ? 8.216 -12.812 -17.291 1.00 76.69 76 PRO A O 1
ATOM 598 N N . TYR A 1 77 ? 10.127 -13.904 -16.939 1.00 83.31 77 TYR A N 1
ATOM 599 C CA . TYR A 1 77 ? 10.939 -12.986 -17.741 1.00 83.31 77 TYR A CA 1
ATOM 600 C C . TYR A 1 77 ? 10.811 -13.254 -19.242 1.00 83.31 77 TYR A C 1
ATOM 602 O O . TYR A 1 77 ? 11.055 -14.359 -19.730 1.00 83.31 77 TYR A O 1
ATOM 610 N N . GLU A 1 78 ? 10.536 -12.191 -19.986 1.00 88.62 78 GLU A N 1
ATOM 611 C CA . GLU A 1 78 ? 10.439 -12.175 -21.440 1.00 88.62 78 GLU A CA 1
ATOM 612 C C . GLU A 1 78 ? 11.626 -11.432 -22.051 1.00 88.62 78 GLU A C 1
ATOM 614 O O . GLU A 1 78 ? 12.072 -10.405 -21.538 1.00 88.62 78 GLU A O 1
ATOM 619 N N . LEU A 1 79 ? 12.143 -11.929 -23.175 1.00 87.94 79 LEU A N 1
ATOM 620 C CA . LEU A 1 79 ? 13.211 -11.252 -23.903 1.00 87.94 79 LEU A CA 1
ATOM 621 C C . LEU A 1 79 ? 12.654 -10.023 -24.637 1.00 87.94 79 LEU A C 1
ATOM 623 O O . LEU A 1 79 ? 11.771 -10.142 -25.484 1.00 87.94 79 LEU A O 1
ATOM 627 N N . VAL A 1 80 ? 13.219 -8.851 -24.358 1.00 89.62 80 VAL A N 1
ATOM 628 C CA . VAL A 1 80 ? 12.880 -7.591 -25.024 1.00 89.62 80 VAL A CA 1
ATOM 629 C C . VAL A 1 80 ? 13.492 -7.567 -26.422 1.00 89.62 80 VAL A C 1
ATOM 631 O O . VAL A 1 80 ? 14.693 -7.798 -26.604 1.00 89.62 80 VAL A O 1
ATOM 634 N N . THR A 1 81 ? 12.677 -7.249 -27.429 1.00 88.56 81 THR A N 1
ATOM 635 C CA . THR A 1 81 ? 13.155 -7.133 -28.811 1.00 88.56 81 THR A CA 1
ATOM 636 C C . THR A 1 81 ? 13.881 -5.804 -28.995 1.00 88.56 81 THR A C 1
ATOM 638 O O . THR A 1 81 ? 13.279 -4.739 -28.900 1.00 88.56 81 THR A O 1
ATOM 641 N N . LEU A 1 82 ? 15.188 -5.850 -29.270 1.00 87.56 82 LEU A N 1
ATOM 642 C CA . LEU A 1 82 ? 15.992 -4.641 -29.464 1.00 87.56 82 LEU A CA 1
ATOM 643 C C . LEU A 1 82 ? 15.710 -3.961 -30.819 1.00 87.56 82 LEU A C 1
ATOM 645 O O . LEU A 1 82 ? 15.408 -4.648 -31.803 1.00 87.56 82 LEU A O 1
ATOM 649 N N . PRO A 1 83 ? 15.888 -2.627 -30.919 1.00 85.19 83 PRO A N 1
ATOM 650 C CA . PRO A 1 83 ? 15.807 -1.918 -32.192 1.00 85.19 83 PRO A CA 1
ATOM 651 C C . PRO A 1 83 ? 16.760 -2.502 -33.245 1.00 85.19 83 PRO A C 1
ATOM 653 O O . PRO A 1 83 ? 17.864 -2.957 -32.939 1.00 85.19 83 PRO A O 1
ATOM 656 N N . THR A 1 84 ? 16.369 -2.443 -34.521 1.00 81.38 84 THR A N 1
ATOM 657 C CA . THR A 1 84 ? 17.186 -2.991 -35.618 1.00 81.38 84 THR A CA 1
ATOM 658 C C . THR A 1 84 ? 18.579 -2.351 -35.649 1.00 81.38 84 THR A C 1
ATOM 660 O O . THR A 1 84 ? 18.709 -1.133 -35.745 1.00 81.38 84 THR A O 1
ATOM 663 N N . GLY A 1 85 ? 19.628 -3.179 -35.609 1.00 76.56 85 GLY A N 1
ATOM 664 C CA . GLY A 1 85 ? 21.025 -2.729 -35.624 1.00 76.56 85 GLY A CA 1
ATOM 665 C C . GLY A 1 85 ? 21.610 -2.384 -34.249 1.00 76.56 85 GLY A C 1
ATOM 666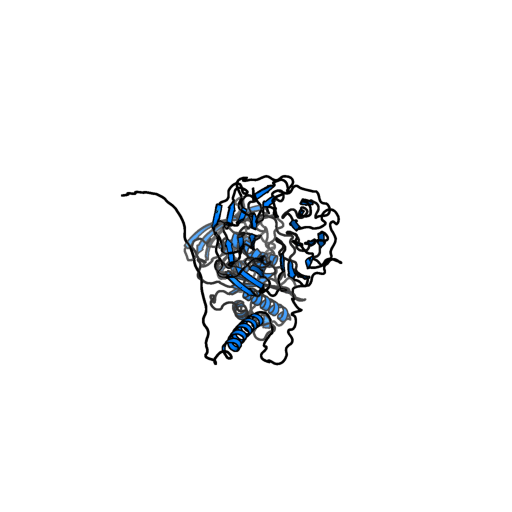 O O . GLY A 1 85 ? 22.812 -2.133 -34.166 1.00 76.56 85 GLY A O 1
ATOM 667 N N . VAL A 1 86 ? 20.808 -2.420 -33.179 1.00 81.12 86 VAL A N 1
ATOM 668 C CA . VAL A 1 86 ? 21.290 -2.314 -31.797 1.00 81.12 86 VAL A CA 1
ATOM 669 C C . VAL A 1 86 ? 21.731 -3.690 -31.316 1.00 81.12 86 VAL A C 1
ATOM 671 O O . VAL A 1 86 ? 20.999 -4.671 -31.412 1.00 81.12 86 VAL A O 1
ATOM 674 N N . MET A 1 87 ? 22.946 -3.756 -30.780 1.00 79.19 87 MET A N 1
ATOM 675 C CA . MET A 1 87 ? 23.508 -4.974 -30.198 1.00 79.19 87 MET A CA 1
ATOM 676 C C . MET A 1 87 ? 23.606 -4.816 -28.680 1.00 79.19 87 MET A C 1
ATOM 678 O O . MET A 1 87 ? 23.829 -3.711 -28.188 1.00 79.19 87 MET A O 1
ATOM 682 N N . THR A 1 88 ? 23.518 -5.906 -27.922 1.00 74.38 88 THR A N 1
ATOM 683 C CA . THR A 1 88 ? 23.550 -5.873 -26.445 1.00 74.38 88 THR A CA 1
ATOM 684 C C . THR A 1 88 ? 24.777 -5.157 -25.878 1.00 74.38 88 THR A C 1
ATOM 686 O O . THR A 1 88 ? 24.660 -4.330 -24.981 1.00 74.38 88 THR A O 1
ATOM 689 N N . TYR A 1 89 ? 25.953 -5.385 -26.464 1.00 75.38 89 TYR A N 1
ATOM 690 C CA . TYR A 1 89 ? 27.209 -4.743 -26.058 1.00 75.38 89 TYR A CA 1
ATOM 691 C C . TYR A 1 89 ? 27.279 -3.234 -26.357 1.00 75.38 89 TYR A C 1
ATOM 693 O O . TYR A 1 89 ? 28.226 -2.573 -25.938 1.00 75.38 89 TYR A O 1
ATOM 701 N N . SER A 1 90 ? 26.326 -2.688 -27.118 1.00 76.25 90 SER A N 1
ATOM 702 C CA . SER A 1 90 ? 26.252 -1.254 -27.424 1.00 76.25 90 SER A CA 1
ATOM 703 C C . SER A 1 90 ? 25.430 -0.460 -26.407 1.00 76.25 90 SER A C 1
ATOM 705 O O . SER A 1 90 ? 25.425 0.768 -26.477 1.00 76.25 90 SER A O 1
ATOM 707 N N . ILE A 1 91 ? 24.757 -1.141 -25.474 1.00 83.19 91 ILE A N 1
ATOM 708 C CA . ILE A 1 91 ? 23.892 -0.538 -24.459 1.00 83.19 91 ILE A CA 1
ATOM 709 C C . ILE A 1 91 ? 24.763 0.017 -23.330 1.00 83.19 91 ILE A C 1
ATOM 711 O O . ILE A 1 91 ? 25.463 -0.727 -22.643 1.00 83.19 91 ILE A O 1
ATOM 715 N N . SER A 1 92 ? 24.722 1.332 -23.137 1.00 79.44 92 SER A N 1
ATOM 716 C CA . SER A 1 92 ? 25.449 2.022 -22.067 1.00 79.44 92 SER A CA 1
ATOM 717 C C . SER A 1 92 ? 24.576 2.224 -20.830 1.00 79.44 92 SER A C 1
ATOM 719 O O . SER A 1 92 ? 25.061 2.108 -19.698 1.00 79.44 92 SER A O 1
ATOM 721 N N . ASN A 1 93 ? 23.287 2.506 -21.039 1.00 83.38 93 ASN A N 1
ATOM 722 C CA . ASN A 1 93 ? 22.323 2.716 -19.971 1.00 83.38 93 ASN A CA 1
ATOM 723 C C . ASN A 1 93 ? 20.891 2.395 -20.426 1.00 83.38 93 ASN A C 1
ATOM 725 O O . ASN A 1 93 ? 20.567 2.503 -21.607 1.00 83.38 93 ASN A O 1
ATOM 729 N N . LEU A 1 94 ? 20.043 2.046 -19.467 1.00 87.81 94 LEU A N 1
ATOM 730 C CA . LEU A 1 94 ? 18.595 2.011 -19.605 1.00 87.81 94 LEU A CA 1
ATOM 731 C C . LEU A 1 94 ? 18.045 2.840 -18.450 1.00 87.81 94 LEU A C 1
ATOM 733 O O . LEU A 1 94 ? 18.486 2.675 -17.313 1.00 87.81 94 LEU A O 1
ATOM 737 N N . VAL A 1 95 ? 17.140 3.761 -18.752 1.00 87.44 95 VAL A N 1
ATOM 738 C CA . VAL A 1 95 ? 16.454 4.550 -17.732 1.00 87.44 95 VAL A CA 1
ATOM 739 C C . VAL A 1 95 ? 14.971 4.283 -17.870 1.00 87.44 95 VAL A C 1
ATOM 741 O O . VAL A 1 95 ? 14.428 4.385 -18.968 1.00 87.44 95 VAL A O 1
ATOM 744 N N . VAL A 1 96 ? 14.362 3.877 -16.764 1.00 86.06 96 VAL A N 1
ATOM 745 C CA . VAL A 1 96 ? 12.918 3.700 -16.644 1.00 86.06 96 VAL A CA 1
ATOM 746 C C . VAL A 1 96 ? 12.353 5.014 -16.134 1.00 86.06 96 VAL A C 1
ATOM 748 O O . VAL A 1 96 ? 12.960 5.632 -15.253 1.00 86.06 96 VAL A O 1
ATOM 751 N N . ASP A 1 97 ? 11.255 5.463 -16.724 1.00 81.31 97 ASP A N 1
ATOM 752 C CA . ASP A 1 97 ? 10.525 6.614 -16.218 1.00 81.31 97 ASP A CA 1
ATOM 753 C C . ASP A 1 97 ? 10.037 6.324 -14.789 1.00 81.31 97 ASP A C 1
ATOM 755 O O . ASP A 1 97 ? 9.514 5.238 -14.528 1.00 81.31 97 ASP A O 1
ATOM 759 N N . PRO A 1 98 ? 10.300 7.229 -13.830 1.00 71.25 98 PRO A N 1
ATOM 760 C CA . PRO A 1 98 ? 9.933 6.999 -12.444 1.00 71.25 98 PRO A CA 1
ATOM 761 C C . PRO A 1 98 ? 8.416 6.901 -12.238 1.00 71.25 98 PRO A C 1
ATOM 763 O O . PRO A 1 98 ? 8.018 6.144 -11.356 1.00 71.25 98 PRO A O 1
ATOM 766 N N . GLU A 1 99 ? 7.600 7.596 -13.039 1.00 70.19 99 GLU A N 1
ATOM 767 C CA . GLU A 1 99 ? 6.140 7.687 -12.882 1.00 70.19 99 GLU A CA 1
ATOM 768 C C . GLU A 1 99 ? 5.381 6.688 -13.779 1.00 70.19 99 GLU A C 1
ATOM 770 O O . GLU A 1 99 ? 4.272 6.278 -13.430 1.00 70.19 99 GLU A O 1
ATOM 775 N N . ASP A 1 100 ? 5.968 6.260 -14.906 1.00 73.31 100 ASP A N 1
ATOM 776 C CA . ASP A 1 100 ? 5.386 5.269 -15.830 1.00 73.31 100 ASP A CA 1
ATOM 777 C C . ASP A 1 100 ? 6.412 4.219 -16.298 1.00 73.31 100 ASP A C 1
ATOM 779 O O . ASP A 1 100 ? 7.121 4.407 -17.283 1.00 73.31 100 ASP A O 1
ATOM 783 N N . ASP A 1 101 ? 6.429 3.041 -15.668 1.00 72.00 101 ASP A N 1
ATOM 784 C CA . ASP A 1 101 ? 7.377 1.957 -15.983 1.00 72.00 101 ASP A CA 1
ATOM 785 C C . ASP A 1 101 ? 7.305 1.408 -17.428 1.00 72.00 101 ASP A C 1
ATOM 787 O O . ASP A 1 101 ? 8.170 0.613 -17.837 1.00 72.00 101 ASP A O 1
ATOM 791 N N . PHE A 1 102 ? 6.285 1.795 -18.207 1.00 78.88 102 PHE A N 1
ATOM 792 C CA . PHE A 1 102 ? 6.189 1.480 -19.634 1.00 78.88 102 PHE A CA 1
ATOM 793 C C . PHE A 1 102 ? 6.977 2.460 -20.510 1.00 78.88 102 PHE A C 1
ATOM 795 O O . PHE A 1 102 ? 7.379 2.071 -21.613 1.00 78.88 102 PHE A O 1
ATOM 802 N N . GLN A 1 103 ? 7.267 3.674 -20.029 1.00 86.00 103 GLN A N 1
ATOM 803 C CA . GLN A 1 103 ? 8.195 4.587 -20.691 1.00 86.00 103 GLN A CA 1
ATOM 804 C C . GLN A 1 103 ? 9.635 4.231 -20.304 1.00 86.00 103 GLN A C 1
ATOM 806 O O . GLN A 1 103 ? 10.046 4.309 -19.144 1.00 86.00 103 GLN A O 1
ATOM 811 N N . ILE A 1 104 ? 10.440 3.841 -21.291 1.00 89.69 104 ILE A N 1
ATOM 812 C CA . ILE A 1 104 ? 11.858 3.533 -21.084 1.00 89.69 104 ILE A CA 1
ATOM 813 C C . ILE A 1 104 ? 12.731 4.146 -22.167 1.00 89.69 104 ILE A C 1
ATOM 815 O O . ILE A 1 104 ? 12.417 4.112 -23.359 1.00 89.69 104 ILE A O 1
ATOM 819 N N . TYR A 1 105 ? 13.895 4.631 -21.751 1.00 89.75 105 TYR A N 1
ATOM 820 C CA . TYR A 1 105 ? 14.920 5.170 -22.629 1.00 89.75 105 TYR A CA 1
ATOM 821 C C . TYR A 1 105 ? 16.135 4.249 -22.645 1.00 89.75 105 TYR A C 1
ATOM 823 O O . TYR A 1 105 ? 16.756 3.978 -21.616 1.00 89.75 105 TYR A O 1
ATOM 831 N N . LEU A 1 106 ? 16.510 3.790 -23.835 1.00 89.56 106 LEU A N 1
ATOM 832 C CA . LEU A 1 106 ? 17.667 2.939 -24.068 1.00 89.56 106 LEU A CA 1
ATOM 833 C C . LEU A 1 106 ? 18.793 3.759 -24.699 1.00 89.56 106 LEU A C 1
ATOM 835 O O . LEU A 1 106 ? 18.766 4.108 -25.883 1.00 89.56 106 LEU A O 1
ATOM 839 N N . ALA A 1 107 ? 19.806 4.053 -23.889 1.00 86.88 107 ALA A N 1
ATOM 840 C CA . ALA A 1 107 ? 21.020 4.726 -24.313 1.00 86.88 107 ALA A CA 1
ATOM 841 C C . ALA A 1 107 ? 21.994 3.718 -24.933 1.00 86.88 107 ALA A C 1
ATOM 843 O O . ALA A 1 107 ? 22.375 2.719 -24.315 1.00 86.88 107 ALA A O 1
ATOM 844 N N . THR A 1 108 ? 22.430 4.005 -26.160 1.00 82.31 108 THR A N 1
ATOM 845 C CA . THR A 1 108 ? 23.396 3.173 -26.883 1.00 82.31 108 THR A CA 1
ATOM 846 C C . THR A 1 108 ? 24.549 4.006 -27.437 1.00 82.31 108 THR A C 1
ATOM 848 O O . THR A 1 108 ? 24.462 5.231 -27.553 1.00 82.31 108 THR A O 1
ATOM 851 N N . SER A 1 109 ? 25.619 3.336 -27.871 1.00 76.94 109 SER A N 1
ATOM 852 C CA . SER A 1 109 ? 26.707 3.962 -28.639 1.00 76.94 109 SER A CA 1
ATOM 853 C C . SER A 1 109 ? 26.297 4.435 -30.041 1.00 76.94 109 SER A C 1
ATOM 855 O O . SER A 1 109 ? 27.101 5.045 -30.742 1.00 76.94 109 SER A O 1
ATOM 857 N N . SER A 1 110 ? 25.065 4.133 -30.460 1.00 72.88 110 SER A N 1
ATOM 858 C CA . SER A 1 110 ? 24.490 4.508 -31.753 1.00 72.88 110 SER A CA 1
ATOM 859 C C . SER A 1 110 ? 23.332 5.503 -31.631 1.00 72.88 110 SER A C 1
ATOM 861 O O . SER A 1 110 ? 22.693 5.830 -32.630 1.00 72.88 110 SER A O 1
ATOM 863 N N . GLY A 1 111 ? 23.053 6.000 -30.425 1.00 77.06 111 GLY A N 1
ATOM 864 C CA . GLY A 1 111 ? 21.998 6.971 -30.146 1.00 77.06 111 GLY A CA 1
ATOM 865 C C . GLY A 1 111 ? 21.016 6.522 -29.069 1.00 77.06 111 GLY A C 1
ATOM 866 O O . GLY A 1 111 ? 21.169 5.458 -28.461 1.00 77.06 111 GLY A O 1
ATOM 867 N N . LEU A 1 112 ? 20.013 7.368 -28.842 1.00 85.50 112 LEU A N 1
ATOM 868 C CA . LEU A 1 112 ? 18.974 7.187 -27.832 1.00 85.50 112 LEU A CA 1
ATOM 869 C C . LEU A 1 112 ? 17.685 6.642 -28.459 1.00 85.50 112 LEU A C 1
ATOM 871 O O . LEU A 1 112 ? 17.203 7.178 -29.463 1.00 85.50 112 LEU A O 1
ATOM 875 N N . PHE A 1 113 ? 17.130 5.597 -27.853 1.00 87.81 113 PHE A N 1
ATOM 876 C CA . PHE A 1 113 ? 15.847 5.005 -28.227 1.00 87.81 113 PHE A CA 1
ATOM 877 C C . PHE A 1 113 ? 14.850 5.155 -27.085 1.00 87.81 113 PHE A C 1
ATOM 879 O O . PHE A 1 113 ? 15.248 5.129 -25.926 1.00 87.81 113 PHE A O 1
ATOM 886 N N . HIS A 1 114 ? 13.575 5.295 -27.422 1.00 90.12 114 HIS A N 1
ATOM 887 C CA . HIS A 1 114 ? 12.479 5.438 -26.477 1.00 90.12 114 HIS A CA 1
ATOM 888 C C . HIS A 1 114 ? 11.372 4.451 -26.819 1.00 90.12 114 HIS A C 1
ATOM 890 O O . HIS A 1 114 ? 11.006 4.296 -27.988 1.00 90.12 114 HIS A O 1
ATOM 896 N N . SER A 1 115 ? 10.869 3.789 -25.794 1.00 89.56 115 SER A N 1
ATOM 897 C CA . SER A 1 115 ? 9.741 2.873 -25.842 1.00 89.56 115 SER A CA 1
ATOM 898 C C . SER A 1 115 ? 8.665 3.396 -24.903 1.00 89.56 115 SER A C 1
ATOM 900 O O . SER A 1 115 ? 9.003 3.829 -23.808 1.00 89.56 115 SER A O 1
ATOM 902 N N . GLN A 1 116 ? 7.403 3.263 -25.304 1.00 88.00 116 GLN A N 1
ATOM 903 C CA . GLN A 1 116 ? 6.231 3.653 -24.507 1.00 88.00 116 GLN A CA 1
ATOM 904 C C . GLN A 1 116 ? 5.431 2.446 -23.991 1.00 88.00 116 GLN A C 1
ATOM 906 O O . GLN A 1 116 ? 4.347 2.601 -23.439 1.00 88.00 116 GLN A O 1
ATOM 911 N N . ASP A 1 117 ? 5.925 1.238 -24.253 1.00 82.38 117 ASP A N 1
ATOM 912 C CA . ASP A 1 117 ? 5.250 -0.037 -24.023 1.00 82.38 117 ASP A CA 1
ATOM 913 C C . ASP A 1 117 ? 6.223 -1.079 -23.437 1.00 82.38 117 ASP A C 1
ATOM 915 O O . ASP A 1 117 ? 6.243 -2.249 -23.816 1.00 82.38 117 ASP A O 1
ATOM 919 N N . ALA A 1 118 ? 7.065 -0.644 -22.495 1.00 81.69 118 ALA A N 1
ATOM 920 C CA . ALA A 1 118 ? 8.001 -1.493 -21.754 1.00 81.69 118 ALA A CA 1
ATOM 921 C C . ALA A 1 118 ? 8.964 -2.317 -22.641 1.00 81.69 118 ALA A C 1
ATOM 923 O O . ALA A 1 118 ? 9.385 -3.422 -22.283 1.00 81.69 118 ALA A O 1
ATOM 924 N N . GLY A 1 119 ? 9.313 -1.802 -23.816 1.00 85.56 119 GLY A N 1
ATOM 925 C CA . GLY A 1 119 ? 10.286 -2.368 -24.743 1.00 85.56 119 GLY A CA 1
ATOM 926 C C . GLY A 1 119 ? 9.688 -3.212 -25.868 1.00 85.56 119 GLY A C 1
ATOM 927 O O . GLY A 1 119 ? 10.459 -3.850 -26.591 1.00 85.56 119 GLY A O 1
ATOM 928 N N . ASP A 1 120 ? 8.362 -3.225 -26.039 1.00 83.44 120 ASP A N 1
ATOM 929 C CA . ASP A 1 120 ? 7.718 -3.912 -27.165 1.00 83.44 120 ASP A CA 1
ATOM 930 C C . ASP A 1 120 ? 7.995 -3.199 -28.491 1.00 83.44 120 ASP A C 1
ATOM 932 O O . ASP A 1 120 ? 8.299 -3.840 -29.504 1.00 83.44 120 ASP A O 1
ATOM 936 N N . THR A 1 121 ? 7.946 -1.868 -28.491 1.00 88.12 121 THR A N 1
ATOM 937 C CA . THR A 1 121 ? 8.236 -1.043 -29.657 1.00 88.12 121 THR A CA 1
ATOM 938 C C . THR A 1 121 ? 9.186 0.095 -29.322 1.00 88.12 121 THR A C 1
ATOM 940 O O . THR A 1 121 ? 9.221 0.633 -28.222 1.00 88.12 121 THR A O 1
ATOM 943 N N . TRP A 1 122 ? 10.007 0.469 -30.304 1.00 89.38 122 TRP A N 1
ATOM 944 C CA . TRP A 1 122 ? 11.051 1.468 -30.118 1.00 89.38 122 TRP A CA 1
ATOM 945 C C . TRP A 1 122 ? 10.983 2.540 -31.191 1.00 89.38 122 TRP A C 1
ATOM 947 O O . TRP A 1 122 ? 10.967 2.259 -32.392 1.00 89.38 122 TRP A O 1
ATOM 957 N N . SER A 1 123 ? 11.043 3.784 -30.743 1.00 88.62 123 SER A N 1
ATOM 958 C CA . SER A 1 123 ? 11.297 4.962 -31.557 1.00 88.62 123 SER A CA 1
ATOM 959 C C . SER A 1 123 ? 12.713 5.469 -31.290 1.00 88.62 123 SER A C 1
ATOM 961 O O . SER A 1 123 ? 13.298 5.222 -30.235 1.00 88.62 123 SER A O 1
ATOM 963 N N . ARG A 1 124 ? 13.313 6.156 -32.260 1.00 85.06 124 ARG A N 1
ATOM 964 C CA . ARG A 1 124 ? 14.631 6.769 -32.079 1.00 85.06 124 ARG A CA 1
ATOM 965 C C . ARG A 1 124 ? 14.453 8.258 -31.813 1.00 85.06 124 ARG A C 1
ATOM 967 O O . ARG A 1 124 ? 13.828 8.935 -32.620 1.00 85.06 124 ARG A O 1
ATOM 974 N N . VAL A 1 125 ? 15.024 8.740 -30.712 1.00 78.69 125 VAL A N 1
ATOM 975 C CA . VAL A 1 125 ? 14.731 10.066 -30.144 1.00 78.69 125 VAL A CA 1
ATOM 976 C C . VAL A 1 125 ? 15.604 11.161 -30.762 1.00 78.69 125 VAL A C 1
ATOM 978 O O . VAL A 1 125 ? 15.108 12.214 -31.137 1.00 78.69 125 VAL A O 1
ATOM 981 N N . ALA A 1 126 ? 16.902 10.908 -30.955 1.00 63.53 126 ALA A N 1
ATOM 982 C CA . ALA A 1 126 ? 17.788 11.848 -31.645 1.00 63.53 126 ALA A CA 1
ATOM 983 C C . ALA A 1 126 ? 19.043 11.151 -32.193 1.00 63.53 126 ALA A C 1
ATOM 985 O O . ALA A 1 126 ? 19.681 10.358 -31.498 1.00 63.53 126 ALA A O 1
ATOM 986 N N . THR A 1 127 ? 19.419 11.452 -33.440 1.00 58.22 127 THR A N 1
ATOM 987 C CA . THR A 1 127 ? 20.646 10.945 -34.084 1.00 58.22 127 THR A CA 1
ATOM 988 C C . THR A 1 127 ? 21.850 11.859 -33.895 1.00 58.22 127 THR A C 1
ATOM 990 O O . THR A 1 127 ? 22.952 11.376 -33.642 1.00 58.22 127 THR A O 1
ATOM 993 N N . ASP A 1 128 ? 21.643 13.168 -34.052 1.00 64.19 128 ASP A N 1
ATOM 994 C CA . ASP A 1 128 ? 22.735 14.107 -34.336 1.00 64.19 128 ASP A CA 1
ATOM 995 C C . ASP A 1 128 ? 23.229 14.816 -33.067 1.00 64.19 128 ASP A C 1
ATOM 997 O O . ASP A 1 128 ? 24.410 15.136 -32.948 1.00 64.19 128 ASP A O 1
ATOM 1001 N N . THR A 1 129 ? 22.336 15.023 -32.097 1.00 66.38 129 THR A N 1
ATOM 1002 C CA . THR A 1 129 ? 22.607 15.731 -30.835 1.00 66.38 129 THR A CA 1
ATOM 1003 C C . THR A 1 129 ? 23.148 14.812 -29.738 1.00 66.38 129 THR A C 1
ATOM 1005 O O . THR A 1 129 ? 23.926 15.252 -28.897 1.00 66.38 129 THR A O 1
ATOM 1008 N N . LEU A 1 130 ? 22.762 13.531 -29.758 1.00 72.81 130 LEU A N 1
ATOM 1009 C CA . LEU A 1 130 ? 23.101 12.530 -28.739 1.00 72.81 130 LEU A CA 1
ATOM 1010 C C . LEU A 1 130 ? 23.659 11.245 -29.377 1.00 72.81 130 LEU A C 1
ATOM 1012 O O . LEU A 1 130 ? 23.057 10.178 -29.254 1.00 72.81 130 LEU A O 1
ATOM 1016 N N . PRO A 1 131 ? 24.810 11.307 -30.069 1.00 68.75 131 PRO A N 1
ATOM 1017 C CA . PRO A 1 131 ? 25.332 10.160 -30.811 1.00 68.75 131 PRO A CA 1
ATOM 1018 C C . PRO A 1 131 ? 25.777 9.002 -29.902 1.00 68.75 131 PRO A C 1
ATOM 1020 O O . PRO A 1 131 ? 25.782 7.855 -30.336 1.00 68.75 131 PRO A O 1
ATOM 1023 N N . SER A 1 132 ? 26.155 9.289 -28.650 1.00 77.50 132 SER A N 1
ATOM 1024 C CA . SER A 1 132 ? 26.583 8.283 -27.668 1.00 77.50 132 SER A CA 1
ATOM 1025 C C . SER A 1 132 ? 26.319 8.780 -26.251 1.00 77.50 132 SER A C 1
ATOM 1027 O O . SER A 1 132 ? 27.082 9.600 -25.738 1.00 77.50 132 SER A O 1
ATOM 1029 N N . VAL A 1 133 ? 25.259 8.305 -25.607 1.00 79.94 133 VAL A N 1
ATOM 1030 C CA . VAL A 1 133 ? 24.878 8.733 -24.251 1.00 79.94 133 VAL A CA 1
ATOM 1031 C C . VAL A 1 133 ? 25.598 7.862 -23.217 1.00 79.94 133 VAL A C 1
ATOM 1033 O O . VAL A 1 133 ? 25.456 6.644 -23.227 1.00 79.94 133 VAL A O 1
ATOM 1036 N N . SER A 1 134 ? 26.402 8.462 -22.338 1.00 77.19 134 SER A N 1
ATOM 1037 C CA . SER A 1 134 ? 27.145 7.763 -21.276 1.00 77.19 134 SER A CA 1
ATOM 1038 C C . SER A 1 134 ? 26.386 7.697 -19.953 1.00 77.19 134 SER A C 1
ATOM 1040 O O . SER A 1 134 ? 26.559 6.751 -19.194 1.00 77.19 134 SER A O 1
ATOM 1042 N N . GLN A 1 135 ? 25.564 8.705 -19.666 1.00 80.94 135 GLN A N 1
ATOM 1043 C CA . GLN A 1 135 ? 24.697 8.745 -18.492 1.00 80.94 135 GLN A CA 1
ATOM 1044 C C . GLN A 1 135 ? 23.413 9.481 -18.857 1.00 80.94 135 GLN A C 1
ATOM 1046 O O . GLN A 1 135 ? 23.454 10.445 -19.619 1.00 80.94 135 GLN A O 1
ATOM 1051 N N . MET A 1 136 ? 22.295 9.027 -18.307 1.00 87.25 136 MET A N 1
ATOM 1052 C CA . MET A 1 136 ? 20.999 9.664 -18.462 1.00 87.25 136 MET A CA 1
ATOM 1053 C C . MET A 1 136 ? 20.237 9.557 -17.145 1.00 87.25 136 MET A C 1
ATOM 1055 O O . MET A 1 136 ? 20.460 8.603 -16.396 1.00 87.25 136 MET A O 1
ATOM 1059 N N . ALA A 1 137 ? 19.388 10.538 -16.871 1.00 86.94 137 ALA A N 1
ATOM 1060 C CA . ALA A 1 137 ? 18.461 10.533 -15.752 1.00 86.94 137 ALA A CA 1
ATOM 1061 C C . ALA A 1 137 ? 17.181 11.282 -16.138 1.00 86.94 137 ALA A C 1
ATOM 1063 O O . ALA A 1 137 ? 17.218 12.185 -16.979 1.00 86.94 137 ALA A O 1
ATOM 1064 N N . ILE A 1 138 ? 16.083 10.891 -15.504 1.00 86.38 138 ILE A N 1
ATOM 1065 C CA . ILE A 1 138 ? 14.757 11.495 -15.625 1.00 86.38 138 ILE A CA 1
ATOM 1066 C C . ILE A 1 138 ? 14.482 12.173 -14.290 1.00 86.38 138 ILE A C 1
ATOM 1068 O O . ILE A 1 138 ? 14.801 11.606 -13.241 1.00 86.38 138 ILE A O 1
ATOM 1072 N N . ALA A 1 139 ? 13.985 13.402 -14.323 1.00 83.50 139 ALA A N 1
ATOM 1073 C CA . ALA A 1 139 ? 13.547 14.084 -13.119 1.00 83.50 139 ALA A CA 1
ATOM 1074 C C . ALA A 1 139 ? 12.292 13.399 -12.552 1.00 83.50 139 ALA A C 1
ATOM 1076 O O . ALA A 1 139 ? 11.306 13.224 -13.261 1.00 83.50 139 ALA A O 1
ATOM 1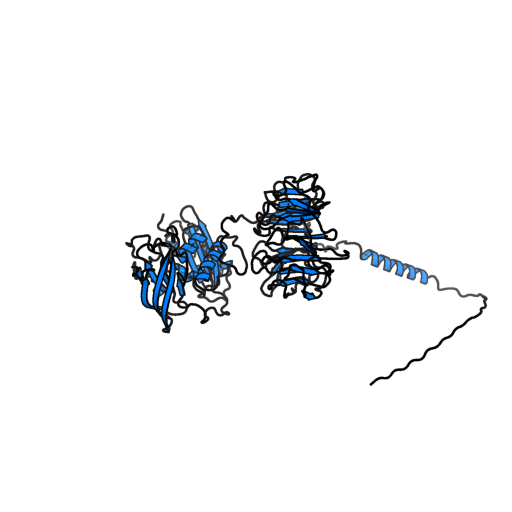077 N N . SER A 1 140 ? 12.322 13.026 -11.273 1.00 71.81 140 SER A N 1
ATOM 1078 C CA . SER A 1 140 ? 11.118 12.608 -10.546 1.00 71.81 140 SER A CA 1
ATOM 1079 C C . SER A 1 140 ? 10.201 13.814 -10.323 1.00 71.81 140 SER A C 1
ATOM 1081 O O . SER A 1 140 ? 10.694 14.895 -9.986 1.00 71.81 140 SER A O 1
ATOM 1083 N N . GLY A 1 141 ? 8.889 13.656 -10.521 1.00 69.25 141 GLY A N 1
ATOM 1084 C CA . GLY A 1 141 ? 7.902 14.737 -10.413 1.00 69.25 141 GLY A CA 1
ATOM 1085 C C . GLY A 1 141 ? 7.797 15.649 -11.646 1.00 69.25 141 GLY A C 1
ATOM 1086 O O . GLY A 1 141 ? 6.929 16.524 -11.677 1.00 69.25 141 GLY A O 1
ATOM 1087 N N . ASP A 1 142 ? 8.680 15.483 -12.639 1.00 81.06 142 ASP A N 1
ATOM 1088 C CA . ASP A 1 142 ? 8.615 16.140 -13.952 1.00 81.06 142 ASP A CA 1
ATOM 1089 C C . ASP A 1 142 ? 9.286 15.264 -15.022 1.00 81.06 142 ASP A C 1
ATOM 1091 O O . ASP A 1 142 ? 10.426 15.486 -15.440 1.00 81.06 142 ASP A O 1
ATOM 1095 N N . THR A 1 143 ? 8.566 14.244 -15.478 1.00 83.00 143 THR A N 1
ATOM 1096 C CA . THR A 1 143 ? 9.057 13.233 -16.432 1.00 83.00 143 THR A CA 1
ATOM 1097 C C . THR A 1 143 ? 9.368 13.774 -17.826 1.00 83.00 143 THR A C 1
ATOM 1099 O O . THR A 1 143 ? 10.112 13.153 -18.589 1.00 83.00 143 THR A O 1
ATOM 1102 N N . ASN A 1 144 ? 8.897 14.982 -18.152 1.00 85.75 144 ASN A N 1
ATOM 1103 C CA . ASN A 1 144 ? 9.303 15.667 -19.380 1.00 85.75 144 ASN A CA 1
ATOM 1104 C C . ASN A 1 144 ? 10.762 16.123 -19.323 1.00 85.75 144 ASN A C 1
ATOM 1106 O O . ASN A 1 144 ? 11.384 16.345 -20.368 1.00 85.75 144 ASN A O 1
ATOM 1110 N N . ARG A 1 145 ? 11.325 16.259 -18.120 1.00 87.62 145 ARG A N 1
ATOM 1111 C CA . ARG A 1 145 ? 12.669 16.766 -17.929 1.00 87.62 145 ARG A CA 1
ATOM 1112 C C . ARG A 1 145 ? 13.695 15.643 -17.872 1.00 87.62 145 ARG A C 1
ATOM 1114 O O . ARG A 1 145 ? 13.847 14.921 -16.885 1.00 87.62 145 ARG A O 1
ATOM 1121 N N . LEU A 1 146 ? 14.479 15.552 -18.941 1.00 90.19 146 LEU A N 1
ATOM 1122 C CA . LEU A 1 146 ? 15.528 14.551 -19.102 1.00 90.19 146 LEU A CA 1
ATOM 1123 C C . LEU A 1 146 ? 16.900 15.208 -19.117 1.00 90.19 146 LEU A C 1
ATOM 1125 O O . LEU A 1 146 ? 17.102 16.246 -19.744 1.00 90.19 146 LEU A O 1
ATOM 1129 N N . TYR A 1 147 ? 17.881 14.539 -18.523 1.00 89.81 147 TYR A N 1
ATOM 1130 C CA . TYR A 1 147 ? 19.279 14.943 -18.584 1.00 89.81 147 TYR A CA 1
ATOM 1131 C C . TYR A 1 147 ? 20.108 13.841 -19.210 1.00 89.81 147 TYR A C 1
ATOM 1133 O O . TYR A 1 147 ? 20.074 12.699 -18.757 1.00 89.81 147 TYR A O 1
ATOM 1141 N N . ALA A 1 148 ? 20.902 14.185 -20.220 1.00 89.06 148 ALA A N 1
ATOM 1142 C CA . ALA A 1 148 ? 21.775 13.245 -20.904 1.00 89.06 148 ALA A CA 1
ATOM 1143 C C . ALA A 1 148 ? 23.194 13.799 -21.004 1.00 89.06 148 ALA A C 1
ATOM 1145 O O . ALA A 1 148 ? 23.437 14.918 -21.458 1.00 89.06 148 ALA A O 1
ATOM 1146 N N . TRP A 1 149 ? 24.163 12.988 -20.598 1.00 87.06 149 TRP A N 1
ATOM 1147 C CA . TRP A 1 149 ? 25.576 13.240 -20.838 1.00 87.06 149 TRP A CA 1
ATOM 1148 C C . TRP A 1 149 ? 26.032 12.385 -22.012 1.00 87.06 149 TRP A C 1
ATOM 1150 O O . TRP A 1 149 ? 25.928 11.162 -21.987 1.00 87.06 149 TRP A O 1
ATOM 1160 N N . SER A 1 150 ? 26.539 13.048 -23.043 1.00 82.88 150 SER A N 1
ATOM 1161 C CA . SER A 1 150 ? 27.082 12.473 -24.271 1.00 82.88 150 SER A CA 1
ATOM 1162 C C . SER A 1 150 ? 28.442 13.128 -24.571 1.00 82.88 150 SER A C 1
ATOM 1164 O O . SER A 1 150 ? 29.261 13.286 -23.665 1.00 82.88 150 SER A O 1
ATOM 1166 N N . SER A 1 151 ? 28.700 13.560 -25.812 1.00 76.44 151 SER A N 1
ATOM 1167 C CA . SER A 1 151 ? 29.831 14.439 -26.156 1.00 76.44 151 SER A CA 1
ATOM 1168 C C . SER A 1 151 ? 29.761 15.815 -25.479 1.00 76.44 151 SER A C 1
ATOM 1170 O O . SER A 1 151 ? 30.770 16.508 -25.383 1.00 76.44 151 SER A O 1
ATOM 1172 N N . GLY A 1 152 ? 28.575 16.200 -25.008 1.00 81.62 152 GLY A N 1
ATOM 1173 C CA . GLY A 1 152 ? 28.293 17.357 -24.162 1.00 81.62 152 GLY A CA 1
ATOM 1174 C C . GLY A 1 152 ? 27.248 16.990 -23.104 1.00 81.62 152 GLY A C 1
ATOM 1175 O O . GLY A 1 152 ? 26.886 15.820 -22.978 1.00 81.62 152 GLY A O 1
ATOM 1176 N N . SER A 1 153 ? 26.761 17.970 -22.350 1.00 87.31 153 SER A N 1
ATOM 1177 C CA . SER A 1 153 ? 25.611 17.782 -21.461 1.00 87.31 153 SER A CA 1
ATOM 1178 C C . SER A 1 153 ? 24.389 18.431 -22.069 1.00 87.31 153 SER A C 1
ATOM 1180 O O . SER A 1 153 ? 24.472 19.539 -22.593 1.00 87.31 153 SER A O 1
ATOM 1182 N N . TYR A 1 154 ? 23.275 17.719 -22.010 1.00 88.94 154 TYR A N 1
ATOM 1183 C CA . TYR A 1 154 ? 22.034 18.130 -22.629 1.00 88.94 154 TYR A CA 1
ATOM 1184 C C . TYR A 1 154 ? 20.873 17.949 -21.666 1.00 88.94 154 TYR A C 1
ATOM 1186 O O . TYR A 1 154 ? 20.885 17.038 -20.833 1.00 88.94 154 TYR A O 1
ATOM 1194 N N . GLN A 1 155 ? 19.884 18.813 -21.829 1.00 90.44 155 GLN A N 1
ATOM 1195 C CA . GLN A 1 155 ? 18.609 18.768 -21.139 1.00 90.44 155 GLN A CA 1
ATOM 1196 C C . GLN A 1 155 ? 17.486 18.764 -22.179 1.00 90.44 155 GLN A C 1
ATOM 1198 O O . GLN A 1 155 ? 17.599 19.435 -23.207 1.00 90.44 155 GLN A O 1
ATOM 1203 N N . SER A 1 156 ? 16.427 18.021 -21.904 1.00 90.69 156 SER A N 1
ATOM 1204 C CA . SER A 1 156 ? 15.132 18.129 -22.572 1.00 90.69 156 SER A CA 1
ATOM 1205 C C . SER A 1 156 ? 14.091 18.562 -21.540 1.00 90.69 156 SER A C 1
ATOM 1207 O O . SER A 1 156 ? 14.253 18.257 -20.362 1.00 90.69 156 SER A O 1
ATOM 1209 N N . GLU A 1 157 ? 13.070 19.287 -21.987 1.00 90.00 157 GLU A N 1
ATOM 1210 C CA . GLU A 1 157 ? 11.902 19.719 -21.195 1.00 90.00 157 GLU A CA 1
ATOM 1211 C C . GLU A 1 157 ? 10.594 19.178 -21.817 1.00 90.00 157 GLU A C 1
ATOM 1213 O O . GLU A 1 157 ? 9.504 19.659 -21.522 1.00 90.00 157 GLU A O 1
ATOM 1218 N N . ASP A 1 158 ? 10.704 18.231 -22.752 1.00 87.25 158 ASP A N 1
ATOM 1219 C CA . ASP A 1 158 ? 9.615 17.729 -23.596 1.00 87.25 158 ASP A CA 1
ATOM 1220 C C . ASP A 1 158 ? 9.714 16.213 -23.841 1.00 87.25 158 ASP A C 1
ATOM 1222 O O . ASP A 1 158 ? 9.383 15.722 -24.917 1.00 87.25 158 ASP A O 1
ATOM 1226 N N . GLY A 1 159 ? 10.210 15.453 -22.859 1.00 85.00 159 GLY A N 1
ATOM 1227 C CA . GLY A 1 159 ? 10.265 13.989 -22.953 1.00 85.00 159 GLY A CA 1
ATOM 1228 C C . GLY A 1 159 ? 11.245 13.496 -24.023 1.00 85.00 159 GLY A C 1
ATOM 1229 O O . GLY A 1 159 ? 11.082 12.440 -24.628 1.00 85.00 159 GLY A O 1
ATOM 1230 N N . GLY A 1 160 ? 12.289 14.277 -24.288 1.00 86.56 160 GLY A N 1
ATOM 1231 C CA . GLY A 1 160 ? 13.370 13.926 -25.200 1.00 86.56 160 GLY A CA 1
ATOM 1232 C C . GLY A 1 160 ? 13.125 14.321 -26.649 1.00 86.56 160 GLY A C 1
ATOM 1233 O O . GLY A 1 160 ? 14.011 14.076 -27.468 1.00 86.56 160 GLY A O 1
ATOM 1234 N N . GLU A 1 161 ? 11.998 14.950 -26.986 1.00 84.25 161 GLU A N 1
ATOM 1235 C CA . GLU A 1 161 ? 11.730 15.410 -28.353 1.00 84.25 161 GLU A CA 1
ATOM 1236 C C . GLU A 1 161 ? 12.763 16.444 -28.823 1.00 84.25 161 GLU A C 1
ATOM 1238 O O . GLU A 1 161 ? 13.270 16.366 -29.949 1.00 84.25 161 GLU A O 1
ATOM 1243 N N . THR A 1 162 ? 13.139 17.383 -27.952 1.00 87.31 162 THR A N 1
ATOM 1244 C CA . THR A 1 162 ? 14.183 18.371 -28.218 1.00 87.31 162 THR A CA 1
ATOM 1245 C C . THR A 1 162 ? 15.207 18.443 -27.091 1.00 87.31 162 THR A C 1
ATOM 1247 O O . THR A 1 162 ? 14.933 18.165 -25.928 1.00 87.31 162 THR A O 1
ATOM 1250 N N . TRP A 1 163 ? 16.444 18.794 -27.454 1.00 88.12 163 TRP A N 1
ATOM 1251 C CA . TRP A 1 163 ? 17.574 18.825 -26.527 1.00 88.12 163 TRP A CA 1
ATOM 1252 C C . TRP A 1 163 ? 18.335 20.137 -26.644 1.00 88.12 163 TRP A C 1
ATOM 1254 O O . TRP A 1 163 ? 18.787 20.515 -27.729 1.00 88.12 163 TRP A O 1
ATOM 1264 N N . GLN A 1 164 ? 18.546 20.792 -25.508 1.00 89.06 164 GLN A N 1
ATOM 1265 C CA . GLN A 1 164 ? 19.397 21.967 -25.380 1.00 89.06 164 GLN A CA 1
ATOM 1266 C C . GLN A 1 164 ? 20.703 21.614 -24.678 1.00 89.06 164 GLN A C 1
ATOM 1268 O O . GLN A 1 164 ? 20.731 20.808 -23.752 1.00 89.06 164 GLN A O 1
ATOM 1273 N N . ALA A 1 165 ? 21.804 22.215 -25.121 1.00 88.19 165 ALA A N 1
ATOM 1274 C CA . ALA A 1 165 ? 23.086 22.046 -24.453 1.00 88.19 165 ALA A CA 1
ATOM 1275 C C . ALA A 1 165 ? 23.097 22.825 -23.129 1.00 88.19 165 ALA A C 1
ATOM 1277 O O . ALA A 1 165 ? 22.807 24.021 -23.108 1.00 88.19 165 ALA A O 1
ATOM 1278 N N . VAL A 1 166 ? 23.495 22.155 -22.052 1.00 89.56 166 VAL A N 1
ATOM 1279 C CA . VAL A 1 166 ? 23.681 22.729 -20.715 1.00 89.56 166 VAL A CA 1
ATOM 1280 C C . VAL A 1 166 ? 25.132 22.578 -20.266 1.00 89.56 166 VAL A C 1
ATOM 1282 O O . VAL A 1 166 ? 25.953 21.918 -20.913 1.00 89.56 166 VAL A O 1
ATOM 1285 N N . SER A 1 167 ? 25.481 23.231 -19.161 1.00 86.88 167 SER A N 1
ATOM 1286 C CA . SER A 1 167 ? 26.841 23.190 -18.638 1.00 86.88 167 SER A CA 1
ATOM 1287 C C . SER A 1 167 ? 27.122 21.872 -17.913 1.00 86.88 167 SER A C 1
ATOM 1289 O O . SER A 1 167 ? 26.241 21.252 -17.320 1.00 86.88 167 SER A O 1
ATOM 1291 N N . ARG A 1 168 ? 28.390 21.458 -17.922 1.00 86.69 168 ARG A N 1
ATOM 1292 C CA . ARG A 1 168 ? 28.897 20.313 -17.160 1.00 86.69 168 ARG A CA 1
ATOM 1293 C C . ARG A 1 168 ? 30.163 20.721 -16.426 1.00 86.69 168 ARG A C 1
ATOM 1295 O O . ARG A 1 168 ? 31.076 21.247 -17.072 1.00 86.69 168 ARG A O 1
ATOM 1302 N N . PRO A 1 169 ? 30.304 20.424 -15.125 1.00 87.31 169 PRO A N 1
ATOM 1303 C CA . PRO A 1 169 ? 31.595 20.549 -14.472 1.00 87.31 169 PRO A CA 1
ATOM 1304 C C . PRO A 1 169 ? 32.594 19.618 -15.166 1.00 87.31 169 PRO A C 1
ATOM 1306 O O . PRO A 1 169 ? 32.370 18.412 -15.245 1.00 87.31 169 PRO A O 1
ATOM 1309 N N . ALA A 1 170 ? 33.704 20.161 -15.670 1.00 81.06 170 ALA A N 1
ATOM 1310 C CA . ALA A 1 170 ? 34.658 19.407 -16.495 1.00 81.06 170 ALA A CA 1
ATOM 1311 C C . ALA A 1 170 ? 35.229 18.154 -15.799 1.00 81.06 170 ALA A C 1
ATOM 1313 O O . ALA A 1 170 ? 35.601 17.189 -16.457 1.00 81.06 170 ALA A O 1
ATOM 1314 N N . ALA A 1 171 ? 35.290 18.182 -14.467 1.00 79.81 171 ALA A N 1
ATOM 1315 C CA . ALA A 1 171 ? 35.787 17.102 -13.622 1.00 79.81 171 ALA A CA 1
ATOM 1316 C C . ALA A 1 171 ? 34.717 16.048 -13.268 1.00 79.81 171 ALA A C 1
ATOM 1318 O O . ALA A 1 171 ? 35.055 14.992 -12.735 1.00 79.81 171 ALA A O 1
ATOM 1319 N N . ALA A 1 172 ? 33.433 16.328 -13.514 1.00 84.94 172 ALA A N 1
ATOM 1320 C CA . ALA A 1 172 ? 32.355 15.453 -13.080 1.00 84.94 172 ALA A CA 1
ATOM 1321 C C . ALA A 1 172 ? 32.215 14.228 -13.989 1.00 84.94 172 ALA A C 1
ATOM 1323 O O . ALA A 1 172 ? 32.170 14.343 -15.217 1.00 84.94 172 ALA A O 1
ATOM 1324 N N . CYS A 1 173 ? 32.102 13.053 -13.378 1.00 82.25 173 CYS A N 1
ATOM 1325 C CA . CYS A 1 173 ? 31.899 11.768 -14.052 1.00 82.25 173 CYS A CA 1
ATOM 1326 C C . CYS A 1 173 ? 30.502 11.194 -13.835 1.00 82.25 173 CYS A C 1
ATOM 1328 O O . CYS A 1 173 ? 30.082 10.336 -14.603 1.00 82.25 173 CYS A O 1
ATOM 1330 N N . GLY A 1 174 ? 29.822 11.677 -12.795 1.00 85.38 174 GLY A N 1
ATOM 1331 C CA . GLY A 1 174 ? 28.473 11.307 -12.431 1.00 85.38 174 GLY A CA 1
ATOM 1332 C C . GLY A 1 174 ? 27.689 12.532 -11.988 1.00 85.38 174 GLY A C 1
ATOM 1333 O O . GLY A 1 174 ? 28.258 13.504 -11.476 1.00 85.38 174 GLY A O 1
ATOM 1334 N N . PHE A 1 175 ? 26.382 12.468 -12.179 1.00 89.69 175 PHE A N 1
ATOM 1335 C CA . PHE A 1 175 ? 25.428 13.370 -11.550 1.00 89.69 175 PHE A CA 1
ATOM 1336 C C . PHE A 1 175 ? 24.253 12.604 -10.952 1.00 89.69 175 PHE A C 1
ATOM 1338 O O . PHE A 1 175 ? 24.040 11.432 -11.266 1.00 89.69 175 PHE A O 1
ATOM 1345 N N . THR A 1 176 ? 23.521 13.283 -10.081 1.00 89.12 176 THR A N 1
ATOM 1346 C CA . THR A 1 176 ? 22.236 12.867 -9.531 1.00 89.12 176 THR A CA 1
ATOM 1347 C C . THR A 1 176 ? 21.315 14.084 -9.461 1.00 89.12 176 THR A C 1
ATOM 1349 O O . THR A 1 176 ? 21.790 15.216 -9.318 1.00 89.12 176 THR A O 1
ATOM 1352 N N . ILE A 1 177 ? 20.017 13.856 -9.607 1.00 89.81 177 ILE A N 1
ATOM 1353 C CA . ILE A 1 177 ? 18.971 14.878 -9.508 1.00 89.81 177 ILE A CA 1
ATOM 1354 C C . ILE A 1 177 ? 18.382 14.757 -8.104 1.00 89.81 177 ILE A C 1
ATOM 1356 O O . ILE A 1 177 ? 18.245 13.645 -7.590 1.00 89.81 177 ILE A O 1
ATOM 1360 N N . ALA A 1 178 ? 18.088 15.876 -7.448 1.00 88.69 178 ALA A N 1
ATOM 1361 C CA . ALA A 1 178 ? 17.412 15.824 -6.164 1.00 88.69 178 ALA A CA 1
ATOM 1362 C C . ALA A 1 178 ? 15.959 15.346 -6.355 1.00 88.69 178 ALA A C 1
ATOM 1364 O O . ALA A 1 178 ? 15.249 15.938 -7.166 1.00 88.69 178 ALA A O 1
ATOM 1365 N N . PRO A 1 179 ? 15.488 14.335 -5.600 1.00 79.94 179 PRO A N 1
ATOM 1366 C CA . PRO A 1 179 ? 14.141 13.797 -5.796 1.00 79.94 179 PRO A CA 1
ATOM 1367 C C . PRO A 1 179 ? 13.017 14.814 -5.553 1.00 79.94 179 PRO A C 1
ATOM 1369 O O . PRO A 1 179 ? 11.958 14.727 -6.160 1.00 79.94 179 PRO A O 1
ATOM 1372 N N . THR A 1 180 ? 13.256 15.789 -4.671 1.00 80.94 180 THR A N 1
ATOM 1373 C CA . THR A 1 180 ? 12.275 16.807 -4.262 1.00 80.94 180 THR A CA 1
ATOM 1374 C C . THR A 1 180 ? 12.196 18.017 -5.192 1.00 80.94 180 THR A C 1
ATOM 1376 O O . THR A 1 180 ? 11.276 18.818 -5.054 1.00 80.94 180 THR A O 1
ATOM 1379 N N . ASP A 1 181 ? 13.215 18.243 -6.028 1.00 87.12 181 ASP A N 1
ATOM 1380 C CA . ASP A 1 181 ? 13.326 19.449 -6.856 1.00 87.12 181 ASP A CA 1
ATOM 1381 C C . ASP A 1 181 ? 14.231 19.192 -8.080 1.00 87.12 181 ASP A C 1
ATOM 1383 O O . ASP A 1 181 ? 15.457 19.086 -7.931 1.00 87.12 181 ASP A O 1
ATOM 1387 N N . PRO A 1 182 ? 13.663 19.133 -9.297 1.00 87.19 182 PRO A N 1
ATOM 1388 C CA . PRO A 1 182 ? 14.402 18.802 -10.508 1.00 87.19 182 PRO A CA 1
ATOM 1389 C C . PRO A 1 182 ? 15.301 19.932 -11.039 1.00 87.19 182 PRO A C 1
ATOM 1391 O O . PRO A 1 182 ? 16.032 19.716 -12.014 1.00 87.19 182 PRO A O 1
ATOM 1394 N N . ASP A 1 183 ? 15.277 21.122 -10.425 1.00 89.31 183 ASP A N 1
ATOM 1395 C CA . ASP A 1 183 ? 16.268 22.178 -10.666 1.00 89.31 183 ASP A CA 1
ATOM 1396 C C . ASP A 1 183 ? 17.558 21.945 -9.863 1.00 89.31 183 ASP A C 1
ATOM 1398 O O . ASP A 1 183 ? 18.621 22.474 -10.213 1.00 89.31 183 ASP A O 1
ATOM 1402 N N . ILE A 1 184 ? 17.503 21.144 -8.793 1.00 91.81 184 ILE A N 1
ATOM 1403 C CA . ILE A 1 184 ? 18.662 20.853 -7.952 1.00 91.81 184 ILE A CA 1
ATOM 1404 C C . ILE A 1 184 ? 19.371 19.604 -8.468 1.00 91.81 184 ILE A C 1
ATOM 1406 O O . ILE A 1 184 ? 18.900 18.477 -8.325 1.00 91.81 184 ILE A O 1
ATOM 1410 N N . LEU A 1 185 ? 20.563 19.800 -9.028 1.00 93.12 185 LEU A N 1
ATOM 1411 C CA . LEU A 1 185 ? 21.428 18.706 -9.460 1.00 93.12 185 LEU A CA 1
ATOM 1412 C C . LEU A 1 185 ? 22.727 18.720 -8.672 1.00 93.12 185 LEU A C 1
ATOM 1414 O O . LEU A 1 185 ? 23.323 19.771 -8.420 1.00 93.12 185 LEU A O 1
ATOM 1418 N N . TYR A 1 186 ? 23.222 17.527 -8.372 1.00 93.38 186 TYR A N 1
ATOM 1419 C CA . TYR A 1 186 ? 24.540 17.329 -7.800 1.00 93.38 186 TYR A CA 1
ATOM 1420 C C . TYR A 1 186 ? 25.417 16.556 -8.764 1.00 93.38 186 TYR A C 1
ATOM 1422 O O . TYR A 1 186 ? 25.006 15.547 -9.328 1.00 93.38 186 TYR A O 1
ATOM 1430 N N . ALA A 1 187 ? 26.649 17.011 -8.934 1.00 92.00 187 ALA A N 1
ATOM 1431 C CA . ALA A 1 187 ? 27.641 16.337 -9.753 1.00 92.00 187 ALA A CA 1
ATOM 1432 C C . ALA A 1 187 ? 28.900 16.072 -8.937 1.00 92.00 187 ALA A C 1
ATOM 1434 O O . ALA A 1 187 ? 29.256 16.835 -8.037 1.00 92.00 187 ALA A O 1
ATOM 1435 N N . TYR A 1 188 ? 29.573 14.973 -9.250 1.00 90.12 188 TYR A N 1
ATOM 1436 C CA . TYR A 1 188 ? 30.710 14.495 -8.477 1.00 90.12 188 TYR A CA 1
ATOM 1437 C C . TYR A 1 188 ? 31.785 13.879 -9.368 1.00 90.12 188 TYR A C 1
ATOM 1439 O O . TYR A 1 188 ? 31.551 13.523 -10.529 1.00 90.12 188 TYR A O 1
ATOM 1447 N N . THR A 1 189 ? 33.002 13.825 -8.836 1.00 83.94 189 THR A N 1
ATOM 1448 C CA . THR A 1 189 ? 34.201 13.414 -9.574 1.00 83.94 189 THR A CA 1
ATOM 1449 C C . THR A 1 189 ? 34.549 11.947 -9.339 1.00 83.94 189 THR A C 1
ATOM 1451 O O . THR A 1 189 ? 34.330 11.403 -8.257 1.00 83.94 189 THR A O 1
ATOM 1454 N N . CYS A 1 190 ? 35.141 11.311 -10.355 1.00 73.12 190 CYS A N 1
ATOM 1455 C CA . CYS A 1 190 ? 35.611 9.929 -10.279 1.00 73.12 190 CYS A CA 1
ATOM 1456 C C . CYS A 1 190 ? 37.043 9.853 -9.763 1.00 73.12 190 CYS A C 1
ATOM 1458 O O . CYS A 1 190 ? 37.790 10.837 -9.683 1.00 73.12 190 CYS A O 1
ATOM 1460 N N . TRP A 1 191 ? 37.442 8.615 -9.489 1.00 72.38 191 TRP A N 1
ATOM 1461 C CA . TRP A 1 191 ? 38.801 8.253 -9.142 1.00 72.38 191 TRP A CA 1
ATOM 1462 C C . TRP A 1 191 ? 39.835 8.811 -10.128 1.00 72.38 191 TRP A C 1
ATOM 1464 O O . TRP A 1 191 ? 39.674 8.725 -11.344 1.00 72.38 191 TRP A O 1
ATOM 1474 N N . GLY A 1 192 ? 40.914 9.378 -9.584 1.00 70.12 192 GLY A N 1
ATOM 1475 C CA . GLY A 1 192 ? 42.011 9.959 -10.363 1.00 70.12 192 GLY A CA 1
ATOM 1476 C C . GLY A 1 192 ? 41.819 11.424 -10.770 1.00 70.12 192 GLY A C 1
ATOM 1477 O O . GLY A 1 192 ? 42.711 11.995 -11.396 1.00 70.12 192 GLY A O 1
ATOM 1478 N N . THR A 1 193 ? 40.704 12.054 -10.392 1.00 70.94 193 THR A N 1
ATOM 1479 C CA . THR A 1 193 ? 40.449 13.475 -10.666 1.00 70.94 193 THR A CA 1
ATOM 1480 C C . THR A 1 193 ? 41.014 14.356 -9.552 1.00 70.94 193 THR A C 1
ATOM 1482 O O . THR A 1 193 ? 40.702 14.160 -8.381 1.00 70.94 193 THR A O 1
ATOM 1485 N N . ALA A 1 194 ? 41.849 15.339 -9.898 1.00 66.19 194 ALA A N 1
ATOM 1486 C CA . ALA A 1 194 ? 42.391 16.296 -8.934 1.00 66.19 194 ALA A CA 1
ATOM 1487 C C . ALA A 1 194 ? 41.483 17.535 -8.813 1.00 66.19 194 ALA A C 1
ATOM 1489 O O . ALA A 1 194 ? 41.103 18.114 -9.829 1.00 66.19 194 ALA A O 1
ATOM 1490 N N . GLY A 1 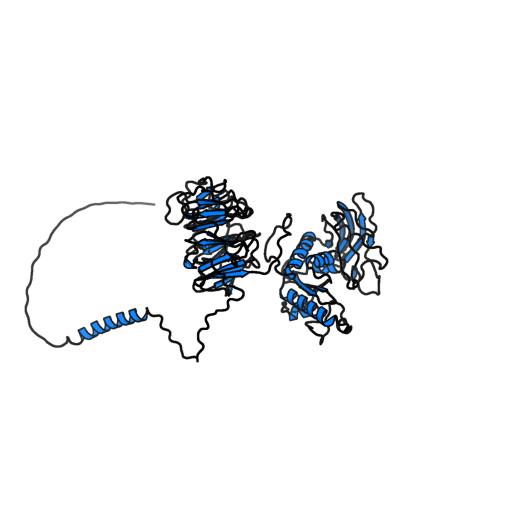195 ? 41.195 17.980 -7.584 1.00 75.94 195 GLY A N 1
ATOM 1491 C CA . GLY A 1 195 ? 40.456 19.220 -7.312 1.00 75.94 195 GLY A CA 1
ATOM 1492 C C . GLY A 1 195 ? 39.114 19.008 -6.606 1.00 75.94 195 GLY A C 1
ATOM 1493 O O . GLY A 1 195 ? 38.917 18.010 -5.912 1.00 75.94 195 GLY A O 1
ATOM 1494 N N . VAL A 1 196 ? 38.209 19.982 -6.756 1.00 78.25 196 VAL A N 1
ATOM 1495 C CA . VAL A 1 196 ? 36.884 19.966 -6.116 1.00 78.25 196 VAL A CA 1
ATOM 1496 C C . VAL A 1 196 ? 36.101 18.740 -6.566 1.00 78.25 196 VAL A C 1
ATOM 1498 O O . VAL A 1 196 ? 36.010 18.467 -7.761 1.00 78.25 196 VAL A O 1
ATOM 1501 N N . SER A 1 197 ? 35.558 18.003 -5.600 1.00 84.19 197 SER A N 1
ATOM 1502 C CA . SER A 1 197 ? 34.928 16.704 -5.853 1.00 84.19 197 SER A CA 1
ATOM 1503 C C . SER A 1 197 ? 33.400 16.727 -5.874 1.00 84.19 197 SER A C 1
ATOM 1505 O O . SER A 1 197 ? 32.785 15.714 -6.201 1.00 84.19 197 SER A O 1
ATOM 1507 N N . PHE A 1 198 ? 32.790 17.870 -5.552 1.00 92.00 198 PHE A N 1
ATOM 1508 C CA . PHE A 1 198 ? 31.343 18.013 -5.446 1.00 92.00 198 PHE A CA 1
ATOM 1509 C C . PHE A 1 198 ? 30.862 19.361 -5.988 1.00 92.00 198 PHE A C 1
ATOM 1511 O O . PHE A 1 198 ? 31.424 20.413 -5.677 1.00 92.00 198 PHE A O 1
ATOM 1518 N N . PHE A 1 199 ? 29.808 19.321 -6.795 1.00 93.75 199 PHE A N 1
ATOM 1519 C CA . PHE A 1 199 ? 29.218 20.474 -7.462 1.00 93.75 199 PHE A CA 1
ATOM 1520 C C . PHE A 1 199 ? 27.706 20.455 -7.275 1.00 93.75 199 PHE A C 1
ATOM 1522 O O . PHE A 1 199 ? 27.099 19.386 -7.240 1.00 93.75 199 PHE A O 1
ATOM 1529 N N . ARG A 1 200 ? 27.104 21.642 -7.213 1.00 94.75 200 ARG A N 1
ATOM 1530 C CA . ARG A 1 200 ? 25.657 21.834 -7.109 1.00 94.75 200 ARG A CA 1
ATOM 1531 C C . ARG A 1 200 ? 25.175 22.812 -8.169 1.00 94.75 200 ARG A C 1
ATOM 1533 O O . ARG A 1 200 ? 25.731 23.906 -8.292 1.00 94.75 200 ARG A O 1
ATOM 1540 N N . SER A 1 201 ? 24.118 22.442 -8.867 1.00 94.69 201 SER A N 1
ATOM 1541 C CA . SER A 1 201 ? 23.256 23.350 -9.617 1.00 94.69 201 SER A CA 1
ATOM 1542 C C . SER A 1 201 ? 21.947 23.529 -8.845 1.00 94.69 201 SER A C 1
ATOM 1544 O O . SER A 1 201 ? 21.549 22.652 -8.081 1.00 94.69 201 SER A O 1
ATOM 1546 N N . GLY A 1 202 ? 21.327 24.697 -8.979 1.00 92.88 202 GLY A N 1
ATOM 1547 C CA . GLY A 1 202 ? 19.963 24.957 -8.506 1.00 92.88 202 GLY A CA 1
ATOM 1548 C C . GLY A 1 202 ? 19.104 25.566 -9.611 1.00 92.88 202 GLY A C 1
ATOM 1549 O O . GLY A 1 202 ? 18.215 26.352 -9.316 1.00 92.88 202 GLY A O 1
ATOM 1550 N N . ASP A 1 203 ? 19.485 25.314 -10.861 1.00 90.75 203 ASP A N 1
ATOM 1551 C CA . ASP A 1 203 ? 18.897 25.871 -12.076 1.00 90.75 203 ASP A CA 1
ATOM 1552 C C . ASP A 1 203 ? 18.931 24.850 -13.226 1.00 90.75 203 ASP A C 1
ATOM 1554 O O . ASP A 1 203 ? 19.195 25.201 -14.374 1.00 90.75 203 ASP A O 1
ATOM 1558 N N . GLY A 1 204 ? 18.748 23.565 -12.914 1.00 87.56 204 GLY A N 1
ATOM 1559 C CA . GLY A 1 204 ? 18.623 22.516 -13.929 1.00 87.56 204 GLY A CA 1
ATOM 1560 C C . GLY A 1 204 ? 19.917 22.245 -14.704 1.00 87.56 204 GLY A C 1
ATOM 1561 O O . GLY A 1 204 ? 19.915 21.988 -15.903 1.00 87.56 204 GLY A O 1
ATOM 1562 N N . GLY A 1 205 ? 21.075 22.366 -14.056 1.00 88.25 205 GLY A N 1
ATOM 1563 C CA . GLY A 1 205 ? 22.381 22.144 -14.685 1.00 88.25 205 GLY A CA 1
ATOM 1564 C C . GLY A 1 205 ? 22.842 23.262 -15.630 1.00 88.25 205 GLY A C 1
ATOM 1565 O O . GLY A 1 205 ? 23.889 23.113 -16.271 1.00 88.25 205 GLY A O 1
ATOM 1566 N N . ILE A 1 206 ? 22.120 24.387 -15.707 1.00 88.44 206 ILE A N 1
ATOM 1567 C CA . ILE A 1 206 ? 22.527 25.557 -16.499 1.00 88.44 206 ILE A CA 1
ATOM 1568 C C . ILE A 1 206 ? 23.810 26.155 -15.916 1.00 88.44 206 ILE A C 1
ATOM 1570 O O . ILE A 1 206 ? 24.779 26.391 -16.648 1.00 88.44 206 ILE A O 1
ATOM 1574 N N . THR A 1 207 ? 23.859 26.350 -14.597 1.00 91.62 207 THR A N 1
ATOM 1575 C CA . THR A 1 207 ? 25.058 26.793 -13.887 1.00 91.62 207 THR A CA 1
ATOM 1576 C C . THR A 1 207 ? 25.424 25.857 -12.742 1.00 91.62 207 THR A C 1
ATOM 1578 O O . THR A 1 207 ? 24.595 25.188 -12.134 1.00 91.62 207 THR A O 1
ATOM 1581 N N . TRP A 1 208 ? 26.725 25.791 -12.451 1.00 93.19 208 TRP A N 1
ATOM 1582 C CA . TRP A 1 208 ? 27.270 24.929 -11.410 1.00 93.19 208 TRP A CA 1
ATOM 1583 C C . TRP A 1 208 ? 28.102 25.744 -10.433 1.00 93.19 208 TRP A C 1
ATOM 1585 O O . TRP A 1 208 ? 28.951 26.549 -10.819 1.00 93.19 208 TRP A O 1
ATOM 1595 N N . THR A 1 209 ? 27.881 25.485 -9.154 1.00 93.69 209 THR A N 1
ATOM 1596 C CA . THR A 1 209 ? 28.626 26.057 -8.036 1.00 93.69 209 THR A CA 1
ATOM 1597 C C . THR A 1 209 ? 29.355 24.955 -7.280 1.00 93.69 209 THR A C 1
ATOM 1599 O O . THR A 1 209 ? 29.015 23.776 -7.381 1.00 93.69 209 THR A O 1
ATOM 1602 N N . THR A 1 210 ? 30.376 25.331 -6.517 1.00 93.38 210 THR A N 1
ATOM 1603 C CA . THR A 1 210 ? 31.089 24.433 -5.603 1.00 93.38 210 THR A CA 1
ATOM 1604 C C . THR A 1 210 ? 30.698 24.802 -4.172 1.00 93.38 210 THR A C 1
ATOM 1606 O O . THR A 1 210 ? 31.201 25.819 -3.683 1.00 93.38 210 THR A O 1
ATOM 1609 N N . PRO A 1 211 ? 29.803 24.041 -3.508 1.00 91.62 211 PRO A N 1
ATOM 1610 C CA . PRO A 1 211 ? 29.355 24.353 -2.147 1.00 91.62 211 PRO A CA 1
ATOM 1611 C C . PRO A 1 211 ? 30.514 24.462 -1.151 1.00 91.62 211 PRO A C 1
ATOM 1613 O O . PRO A 1 211 ? 30.536 25.370 -0.323 1.00 91.62 211 PRO A O 1
ATOM 1616 N N . ASP A 1 212 ? 31.506 23.583 -1.303 1.00 89.75 212 ASP A N 1
ATOM 1617 C CA . ASP A 1 212 ? 32.797 23.632 -0.627 1.00 89.75 212 ASP A CA 1
ATOM 1618 C C . ASP A 1 212 ? 33.915 23.389 -1.651 1.00 89.75 212 ASP A C 1
ATOM 1620 O O . ASP A 1 212 ? 34.028 22.317 -2.247 1.00 89.75 212 ASP A O 1
ATOM 1624 N N . ASN A 1 213 ? 34.760 24.397 -1.868 1.00 84.44 213 ASN A N 1
ATOM 1625 C CA . ASN A 1 213 ? 35.889 24.313 -2.797 1.00 84.44 213 ASN A CA 1
ATOM 1626 C C . ASN A 1 213 ? 37.122 23.606 -2.203 1.00 84.44 213 ASN A C 1
ATOM 1628 O O . ASN A 1 213 ? 38.114 23.409 -2.908 1.00 84.44 213 ASN A O 1
ATOM 1632 N N . THR A 1 214 ? 37.078 23.231 -0.924 1.00 86.25 214 THR A N 1
ATOM 1633 C CA . THR A 1 214 ? 38.125 22.461 -0.242 1.00 86.25 214 THR A CA 1
ATOM 1634 C C . THR A 1 214 ? 37.815 20.964 -0.199 1.00 86.25 214 THR A C 1
ATOM 1636 O O . THR A 1 214 ? 38.712 20.151 0.054 1.00 86.25 214 THR A O 1
ATOM 1639 N N . PHE A 1 215 ? 36.576 20.579 -0.518 1.00 87.19 215 PHE A N 1
ATOM 1640 C CA . PHE A 1 215 ? 36.151 19.190 -0.553 1.00 87.19 215 PHE A CA 1
ATOM 1641 C C . PHE A 1 215 ? 36.786 18.434 -1.730 1.00 87.19 215 PHE A C 1
ATOM 1643 O O . PHE A 1 215 ? 36.466 18.655 -2.900 1.00 87.19 215 PHE A O 1
ATOM 1650 N N . THR A 1 216 ? 37.696 17.515 -1.403 1.00 86.50 216 THR A N 1
ATOM 1651 C CA . THR A 1 216 ? 38.568 16.802 -2.360 1.00 86.50 216 THR A CA 1
ATOM 1652 C C . THR A 1 216 ? 38.470 15.274 -2.247 1.00 86.50 216 THR A C 1
ATOM 1654 O O . THR A 1 216 ? 39.310 14.553 -2.784 1.00 86.50 216 THR A O 1
ATOM 1657 N N . ASN A 1 217 ? 37.461 14.754 -1.534 1.00 83.81 217 ASN A N 1
ATOM 1658 C CA . ASN A 1 217 ? 37.229 13.311 -1.451 1.00 83.81 217 ASN A CA 1
ATOM 1659 C C . ASN A 1 217 ? 36.656 12.792 -2.767 1.00 83.81 217 ASN A C 1
ATOM 1661 O O . ASN A 1 217 ? 35.595 13.243 -3.190 1.00 83.81 217 ASN A O 1
ATOM 1665 N N . THR A 1 218 ? 37.289 11.777 -3.353 1.00 84.62 218 THR A N 1
ATOM 1666 C CA . THR A 1 218 ? 36.689 11.033 -4.464 1.00 84.62 218 THR A CA 1
ATOM 1667 C C . THR A 1 218 ? 35.402 10.362 -3.997 1.00 84.62 218 THR A C 1
ATOM 1669 O O . THR A 1 218 ? 35.420 9.608 -3.019 1.00 84.62 218 THR A O 1
ATOM 1672 N N . LEU A 1 219 ? 34.311 10.616 -4.719 1.00 86.38 219 LEU A N 1
ATOM 1673 C CA . LEU A 1 219 ? 33.006 10.017 -4.466 1.00 86.38 219 LEU A CA 1
ATOM 1674 C C . LEU A 1 219 ? 32.742 8.914 -5.493 1.00 86.38 219 LEU A C 1
ATOM 1676 O O . LEU A 1 219 ? 32.987 9.085 -6.685 1.00 86.38 219 LEU A O 1
ATOM 1680 N N . PHE A 1 220 ? 32.257 7.771 -5.022 1.00 82.69 220 PHE A N 1
ATOM 1681 C CA . PHE A 1 220 ? 31.909 6.626 -5.866 1.00 82.69 220 PHE A CA 1
ATOM 1682 C C . PHE A 1 220 ? 30.416 6.569 -6.156 1.00 82.69 220 PHE A C 1
ATOM 1684 O O . PHE A 1 220 ? 30.009 6.210 -7.255 1.00 82.69 220 PHE A O 1
ATOM 1691 N N . SER A 1 221 ? 29.612 6.933 -5.163 1.00 85.50 221 SER A N 1
ATOM 1692 C CA . SER A 1 221 ? 28.163 6.973 -5.261 1.00 85.50 221 SER A CA 1
ATOM 1693 C C . SER A 1 221 ? 27.644 8.079 -4.356 1.00 85.50 221 SER A C 1
ATOM 1695 O O . SER A 1 221 ? 28.194 8.308 -3.274 1.00 85.50 221 SER A O 1
ATOM 1697 N N . VAL A 1 222 ? 26.617 8.783 -4.817 1.00 89.50 222 VAL A N 1
ATOM 1698 C CA . VAL A 1 222 ? 25.970 9.882 -4.104 1.00 89.50 222 VAL A CA 1
ATOM 1699 C C . VAL A 1 222 ? 24.474 9.645 -4.158 1.00 89.50 222 VAL A C 1
ATOM 1701 O O . VAL A 1 222 ? 23.917 9.493 -5.243 1.00 89.50 222 VAL A O 1
ATOM 1704 N N . ALA A 1 223 ? 23.843 9.664 -2.993 1.00 89.81 223 ALA A N 1
ATOM 1705 C CA . ALA A 1 223 ? 22.405 9.601 -2.837 1.00 89.81 223 ALA A CA 1
ATOM 1706 C C . ALA A 1 223 ? 21.925 10.870 -2.126 1.00 89.81 223 ALA A C 1
ATOM 1708 O O . ALA A 1 223 ? 22.542 11.336 -1.164 1.00 89.81 223 ALA A O 1
ATOM 1709 N N . VAL A 1 224 ? 20.834 11.438 -2.624 1.00 89.88 224 VAL A N 1
ATOM 1710 C CA . VAL A 1 224 ? 20.182 12.625 -2.063 1.00 89.88 224 VAL A CA 1
ATOM 1711 C C . VAL A 1 224 ? 18.942 12.149 -1.322 1.00 89.88 224 VAL A C 1
ATOM 1713 O O . VAL A 1 224 ? 18.255 11.257 -1.815 1.00 89.88 224 VAL A O 1
ATOM 1716 N N . SER A 1 225 ? 18.684 12.697 -0.137 1.00 83.19 225 SER A N 1
ATOM 1717 C CA . SER A 1 225 ? 17.501 12.327 0.636 1.00 83.19 225 SER A CA 1
ATOM 1718 C C . SER A 1 225 ? 16.224 12.670 -0.143 1.00 83.19 225 SER A C 1
ATOM 1720 O O . SER A 1 225 ? 16.127 13.776 -0.682 1.00 83.19 225 SER A O 1
ATOM 1722 N N . PRO A 1 226 ? 15.239 11.757 -0.170 1.00 75.88 226 PRO A N 1
ATOM 1723 C CA . PRO A 1 226 ? 13.950 12.000 -0.812 1.00 75.88 226 PRO A CA 1
ATOM 1724 C C . PRO A 1 226 ? 13.072 13.015 -0.062 1.00 75.88 226 PRO A C 1
ATOM 1726 O O . PRO A 1 226 ? 12.111 13.508 -0.633 1.00 75.88 226 PRO A O 1
ATOM 1729 N N . GLU A 1 227 ? 13.408 13.373 1.183 1.00 77.25 227 GLU A N 1
ATOM 1730 C CA . GLU A 1 227 ? 12.656 14.355 1.983 1.00 77.25 227 GLU A CA 1
ATOM 1731 C C . GLU A 1 227 ? 13.298 15.747 1.988 1.00 77.25 227 GLU A C 1
ATOM 1733 O O . GLU A 1 227 ? 12.628 16.753 2.222 1.00 77.25 227 GLU A O 1
ATOM 1738 N N . ASN A 1 228 ? 14.618 15.825 1.792 1.00 81.62 228 ASN A N 1
ATOM 1739 C CA . ASN A 1 228 ? 15.348 17.084 1.871 1.00 81.62 228 ASN A CA 1
ATOM 1740 C C . ASN A 1 228 ? 16.585 17.085 0.953 1.00 81.62 228 ASN A C 1
ATOM 1742 O O . ASN A 1 228 ? 17.558 16.381 1.243 1.00 81.62 228 ASN A O 1
ATOM 1746 N N . PRO A 1 229 ? 16.629 17.946 -0.081 1.00 87.06 229 PRO A N 1
ATOM 1747 C CA . PRO A 1 229 ? 17.709 17.965 -1.065 1.00 87.06 229 PRO A CA 1
ATOM 1748 C C . PRO A 1 229 ? 19.054 18.434 -0.491 1.00 87.06 229 PRO A C 1
ATOM 1750 O O . PRO A 1 229 ? 20.087 18.270 -1.144 1.00 87.06 229 PRO A O 1
ATOM 1753 N N . ASP A 1 230 ? 19.072 19.014 0.712 1.00 87.88 230 ASP A N 1
ATOM 1754 C CA . ASP A 1 230 ? 20.297 19.417 1.407 1.00 87.88 230 ASP A CA 1
ATOM 1755 C C . ASP A 1 230 ? 20.952 18.247 2.159 1.00 87.88 230 ASP A C 1
ATOM 1757 O O . ASP A 1 230 ? 22.139 18.322 2.504 1.00 87.88 230 ASP A O 1
ATOM 1761 N N . ILE A 1 231 ? 20.207 17.163 2.409 1.00 87.50 231 ILE A N 1
ATOM 1762 C CA . ILE A 1 231 ? 20.726 15.955 3.046 1.00 87.50 231 ILE A CA 1
ATOM 1763 C C . ILE A 1 231 ? 21.277 15.027 1.967 1.00 87.50 231 ILE A C 1
ATOM 1765 O O . ILE A 1 231 ? 20.543 14.483 1.144 1.00 87.50 231 ILE A O 1
ATOM 1769 N N . ILE A 1 232 ? 22.591 14.824 1.988 1.00 91.94 232 ILE A N 1
ATOM 1770 C CA . ILE A 1 232 ? 23.304 14.033 0.983 1.00 91.94 232 ILE A CA 1
ATOM 1771 C C . ILE A 1 232 ? 24.157 12.995 1.692 1.00 91.94 232 ILE A C 1
ATOM 1773 O O . ILE A 1 232 ? 24.864 13.311 2.651 1.00 91.94 232 ILE A O 1
ATOM 1777 N N . VAL A 1 233 ? 24.135 11.766 1.191 1.00 92.06 233 VAL A N 1
ATOM 1778 C CA . VAL A 1 233 ? 25.020 10.691 1.633 1.00 92.06 233 VAL A CA 1
ATOM 1779 C C . VAL A 1 233 ? 25.895 10.271 0.463 1.00 92.06 233 VAL A C 1
ATOM 1781 O O . VAL A 1 233 ? 25.424 10.126 -0.662 1.00 92.06 233 VAL A O 1
ATOM 1784 N N . ALA A 1 234 ? 27.188 10.099 0.712 1.00 90.88 234 ALA A N 1
ATOM 1785 C CA . ALA A 1 234 ? 28.143 9.736 -0.318 1.00 90.88 234 ALA A CA 1
ATOM 1786 C C . ALA A 1 234 ? 29.086 8.631 0.155 1.00 90.88 234 ALA A C 1
ATOM 1788 O O . ALA A 1 234 ? 29.698 8.724 1.222 1.00 90.88 234 ALA A O 1
ATOM 1789 N N . ALA A 1 235 ? 29.249 7.609 -0.679 1.00 88.94 235 ALA A N 1
ATOM 1790 C CA . ALA A 1 235 ? 30.320 6.637 -0.538 1.00 88.94 235 ALA A CA 1
ATOM 1791 C C . ALA A 1 235 ? 31.606 7.236 -1.119 1.00 88.94 235 ALA A C 1
ATOM 1793 O O . ALA A 1 235 ? 31.632 7.680 -2.269 1.00 88.94 235 ALA A O 1
ATOM 1794 N N . SER A 1 236 ? 32.679 7.260 -0.332 1.00 86.44 236 SER A N 1
ATOM 1795 C CA . SER A 1 236 ? 33.951 7.881 -0.707 1.00 86.44 236 SER A CA 1
ATOM 1796 C C . SER A 1 236 ? 35.140 6.969 -0.428 1.00 86.44 236 SER A C 1
ATOM 1798 O O . SER A 1 236 ? 35.033 5.970 0.284 1.00 86.44 236 SER A O 1
ATOM 1800 N N . THR A 1 237 ? 36.321 7.355 -0.912 1.00 79.44 237 THR A N 1
ATOM 1801 C CA . THR A 1 237 ? 37.589 6.675 -0.579 1.00 79.44 237 THR A CA 1
ATOM 1802 C C . THR A 1 237 ? 37.863 6.578 0.920 1.00 79.44 237 THR A C 1
ATOM 1804 O O . THR A 1 237 ? 38.599 5.693 1.338 1.00 79.44 237 THR A O 1
ATOM 1807 N N . ASN A 1 238 ? 37.279 7.466 1.727 1.00 78.19 238 ASN A N 1
ATOM 1808 C CA . ASN A 1 238 ? 37.510 7.545 3.169 1.00 78.19 238 ASN A CA 1
ATOM 1809 C C . ASN A 1 238 ? 36.335 7.000 4.000 1.00 78.19 238 ASN A C 1
ATOM 1811 O O . ASN A 1 238 ? 36.302 7.170 5.219 1.00 78.19 238 ASN A O 1
ATOM 1815 N N . GLY A 1 239 ? 35.384 6.321 3.356 1.00 86.50 239 GLY A N 1
ATOM 1816 C CA . GLY A 1 239 ? 34.174 5.802 3.982 1.00 86.50 239 GLY A CA 1
ATOM 1817 C C . GLY A 1 239 ? 32.925 6.575 3.586 1.00 86.50 239 GLY A C 1
ATOM 1818 O O . GLY A 1 239 ? 32.898 7.259 2.560 1.00 86.50 239 GLY A O 1
ATOM 1819 N N . ILE A 1 240 ? 31.884 6.452 4.399 1.00 90.69 240 ILE A N 1
ATOM 1820 C CA . ILE A 1 240 ? 30.584 7.064 4.146 1.00 90.69 240 ILE A CA 1
ATOM 1821 C C . ILE A 1 240 ? 30.549 8.452 4.771 1.00 90.69 240 ILE A C 1
ATOM 1823 O O . ILE A 1 240 ? 30.841 8.633 5.958 1.00 90.69 240 ILE A O 1
ATOM 1827 N N . LEU A 1 241 ? 30.204 9.433 3.946 1.00 91.06 241 LEU A N 1
ATOM 1828 C CA . LEU A 1 241 ? 30.101 10.837 4.305 1.00 91.06 241 LEU A CA 1
ATOM 1829 C C . LEU A 1 241 ? 28.637 11.269 4.235 1.00 91.06 241 LEU A C 1
ATOM 1831 O O . LEU A 1 241 ? 27.912 10.857 3.335 1.00 91.06 241 LEU A O 1
ATOM 1835 N N . ARG A 1 242 ? 28.222 12.134 5.158 1.00 91.94 242 ARG A N 1
ATOM 1836 C CA . ARG A 1 242 ? 26.890 12.735 5.197 1.00 91.94 242 ARG A CA 1
ATOM 1837 C C . ARG A 1 242 ? 26.984 14.251 5.305 1.00 91.94 242 ARG A C 1
ATOM 1839 O O . ARG A 1 242 ? 27.745 14.762 6.127 1.00 91.94 242 ARG A O 1
ATOM 1846 N N . SER A 1 243 ? 26.184 14.949 4.516 1.00 90.56 243 SER A N 1
ATOM 1847 C CA . SER A 1 243 ? 25.951 16.390 4.589 1.00 90.56 243 SER A CA 1
ATOM 1848 C C . SER A 1 243 ? 24.484 16.656 4.939 1.00 90.56 243 SER A C 1
ATOM 1850 O O . SER A 1 243 ? 23.625 15.826 4.653 1.00 90.56 243 SER A O 1
ATOM 1852 N N . ILE A 1 244 ? 24.214 17.786 5.596 1.00 91.44 244 ILE A N 1
ATOM 1853 C CA . ILE A 1 244 ? 22.860 18.295 5.899 1.00 91.44 244 ILE A CA 1
ATOM 1854 C C . ILE A 1 244 ? 22.653 19.722 5.381 1.00 91.44 244 ILE A C 1
ATOM 1856 O O . ILE A 1 244 ? 21.731 20.412 5.804 1.00 91.44 244 ILE A O 1
ATOM 1860 N N . ASP A 1 245 ? 23.581 20.205 4.559 1.00 86.69 245 ASP A N 1
ATOM 1861 C CA . ASP A 1 245 ? 23.667 21.595 4.124 1.00 86.69 245 ASP A CA 1
ATOM 1862 C C . ASP A 1 245 ? 24.083 21.708 2.648 1.00 86.69 245 ASP A C 1
ATOM 1864 O O . ASP A 1 245 ? 24.791 22.642 2.259 1.00 86.69 245 ASP A O 1
ATOM 1868 N N . ALA A 1 246 ? 23.628 20.757 1.825 1.00 90.38 246 ALA A N 1
ATOM 1869 C CA . ALA A 1 246 ? 23.862 20.692 0.381 1.00 90.38 246 ALA A CA 1
ATOM 1870 C C . ALA A 1 246 ? 25.343 20.556 -0.014 1.00 90.38 246 ALA A C 1
ATOM 1872 O O . ALA A 1 246 ? 25.794 21.095 -1.029 1.00 90.38 246 ALA A O 1
ATOM 1873 N N . GLY A 1 247 ? 26.120 19.844 0.802 1.00 91.88 247 GLY A N 1
ATOM 1874 C CA . GLY A 1 247 ? 27.531 19.567 0.556 1.00 91.88 247 GLY A CA 1
ATOM 1875 C C . GLY A 1 247 ? 28.476 20.699 0.956 1.00 91.88 247 GLY A C 1
ATOM 1876 O O . GLY A 1 247 ? 29.643 20.653 0.563 1.00 91.88 247 GLY A O 1
ATOM 1877 N N . LYS A 1 248 ? 28.007 21.701 1.719 1.00 90.88 248 LYS A N 1
ATOM 1878 C CA . LYS A 1 248 ? 28.872 22.754 2.288 1.00 90.88 248 LYS A CA 1
ATOM 1879 C C . LYS A 1 248 ? 29.751 22.201 3.406 1.00 90.88 248 LYS A C 1
ATOM 1881 O O . LYS A 1 248 ? 30.897 22.615 3.548 1.00 90.88 248 LYS A O 1
ATOM 1886 N N . THR A 1 249 ? 29.228 21.268 4.195 1.00 88.69 249 THR A N 1
ATOM 1887 C CA . THR A 1 249 ? 29.983 20.525 5.201 1.00 88.69 249 THR A CA 1
ATOM 1888 C C . THR A 1 249 ? 29.656 19.038 5.140 1.00 88.69 249 THR A C 1
ATOM 1890 O O . THR A 1 249 ? 28.545 18.625 4.804 1.00 88.69 249 THR A O 1
ATOM 1893 N N . TRP A 1 250 ? 30.655 18.215 5.461 1.00 90.31 250 TRP A N 1
ATOM 1894 C CA . TRP A 1 250 ? 30.557 16.759 5.426 1.00 90.31 250 TRP A CA 1
ATOM 1895 C C . TRP A 1 250 ? 31.045 16.160 6.738 1.00 90.31 250 TRP A C 1
ATOM 1897 O O . TRP A 1 250 ? 32.097 16.531 7.261 1.00 90.31 250 TRP A O 1
ATOM 1907 N N . ARG A 1 251 ? 30.300 15.182 7.245 1.00 90.19 251 ARG A N 1
ATOM 1908 C CA . ARG A 1 251 ? 30.664 14.372 8.405 1.00 90.19 251 ARG A CA 1
ATOM 1909 C C . ARG A 1 251 ? 30.834 12.924 7.976 1.00 90.19 251 ARG A C 1
ATOM 1911 O O . ARG A 1 251 ? 29.945 12.357 7.355 1.00 90.19 251 ARG A O 1
ATOM 1918 N N . THR A 1 252 ? 31.939 12.299 8.364 1.00 91.88 252 THR A N 1
ATOM 1919 C CA . THR A 1 252 ? 32.094 10.847 8.226 1.00 91.88 252 THR A CA 1
ATOM 1920 C C . THR A 1 252 ? 31.167 10.136 9.209 1.00 91.88 252 THR A C 1
ATOM 1922 O O . THR A 1 252 ? 31.265 10.362 10.418 1.00 91.88 252 THR A O 1
ATOM 1925 N N . THR A 1 253 ? 30.266 9.297 8.700 1.00 89.81 253 THR A N 1
ATOM 1926 C CA . THR A 1 253 ? 29.323 8.501 9.507 1.00 89.81 253 THR A CA 1
ATOM 1927 C C . THR A 1 253 ? 29.765 7.049 9.642 1.00 89.81 253 THR A C 1
ATOM 1929 O O . THR A 1 253 ? 29.506 6.429 10.669 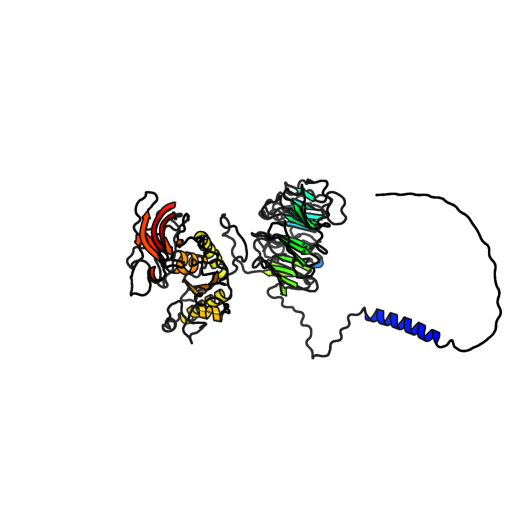1.00 89.81 253 THR A O 1
ATOM 1932 N N . LEU A 1 254 ? 30.548 6.542 8.684 1.00 88.56 254 LEU A N 1
ATOM 1933 C CA . LEU A 1 254 ? 31.226 5.251 8.788 1.00 88.56 254 LEU A CA 1
ATOM 1934 C C . LEU A 1 254 ? 32.612 5.328 8.144 1.00 88.56 254 LEU A C 1
ATOM 1936 O O . LEU A 1 254 ? 32.743 5.716 6.987 1.00 88.56 254 LEU A O 1
ATOM 1940 N N . SER A 1 255 ? 33.660 4.977 8.891 1.00 86.50 255 SER A N 1
ATOM 1941 C CA . SER A 1 255 ? 35.042 5.018 8.391 1.00 86.50 255 SER A CA 1
ATOM 1942 C C . SER A 1 255 ? 35.430 3.691 7.747 1.00 86.50 255 SER A C 1
ATOM 1944 O O . SER A 1 255 ? 35.379 2.659 8.407 1.00 86.50 255 SER A O 1
ATOM 1946 N N . ASN A 1 256 ? 35.881 3.747 6.491 1.00 72.06 256 ASN A N 1
ATOM 1947 C CA . ASN A 1 256 ? 36.515 2.638 5.769 1.00 72.06 256 ASN A CA 1
ATOM 1948 C C . ASN A 1 256 ? 35.798 1.262 5.852 1.00 72.06 256 ASN A C 1
ATOM 1950 O O . ASN A 1 256 ? 36.413 0.293 6.313 1.00 72.06 256 ASN A O 1
ATOM 1954 N N . PRO A 1 257 ? 34.533 1.141 5.396 1.00 66.75 257 PRO A N 1
ATOM 1955 C CA . PRO A 1 257 ? 33.943 -0.154 5.051 1.00 66.75 257 PRO A CA 1
ATOM 1956 C C . PRO A 1 257 ? 34.878 -0.983 4.167 1.00 66.75 257 PRO A C 1
ATOM 1958 O O . PRO A 1 257 ? 35.594 -0.445 3.321 1.00 66.75 257 PRO A O 1
ATOM 1961 N N . ALA A 1 258 ? 34.894 -2.301 4.348 1.00 61.47 258 ALA A N 1
ATOM 1962 C CA . ALA A 1 258 ? 35.776 -3.163 3.574 1.00 61.47 258 ALA A CA 1
ATOM 1963 C C . ALA A 1 258 ? 35.414 -3.152 2.071 1.00 61.47 258 ALA A C 1
ATOM 1965 O O . ALA A 1 258 ? 34.302 -3.517 1.688 1.00 61.47 258 ALA A O 1
ATOM 1966 N N . GLY A 1 259 ? 36.390 -2.828 1.214 1.00 66.81 259 GLY A N 1
ATOM 1967 C CA . GLY A 1 259 ? 36.353 -3.112 -0.226 1.00 66.81 259 GLY A CA 1
ATOM 1968 C C . GLY A 1 259 ? 35.822 -1.993 -1.130 1.00 66.81 259 GLY A C 1
ATOM 1969 O O . GLY A 1 259 ? 35.847 -0.816 -0.787 1.00 66.81 259 GLY A O 1
ATOM 1970 N N . TYR A 1 260 ? 35.412 -2.383 -2.340 1.00 66.12 260 TYR A N 1
ATOM 1971 C CA . TYR A 1 260 ? 34.823 -1.494 -3.346 1.00 66.12 260 TYR A CA 1
ATOM 1972 C C . TYR A 1 260 ? 33.368 -1.171 -2.998 1.00 66.12 260 TYR A C 1
ATOM 1974 O O . TYR A 1 260 ? 32.634 -2.070 -2.596 1.00 66.12 260 TYR A O 1
ATOM 1982 N N . TYR A 1 261 ? 32.953 0.081 -3.187 1.00 72.12 261 TYR A N 1
ATOM 1983 C CA . TYR A 1 261 ? 31.565 0.515 -3.008 1.00 72.12 261 TYR A CA 1
ATOM 1984 C C . TYR A 1 261 ? 30.772 0.303 -4.299 1.00 72.12 261 TYR A C 1
ATOM 1986 O O . TYR A 1 261 ? 31.250 0.654 -5.379 1.00 72.12 261 TYR A O 1
ATOM 1994 N N . GLY A 1 262 ? 29.588 -0.285 -4.172 1.00 72.94 262 GLY A N 1
ATOM 1995 C CA . GLY A 1 262 ? 28.594 -0.418 -5.231 1.00 72.94 262 GLY A CA 1
ATOM 1996 C C . GLY A 1 262 ? 27.581 0.725 -5.192 1.00 72.94 262 GLY A C 1
ATOM 1997 O O . GLY A 1 262 ? 27.919 1.868 -4.875 1.00 72.94 262 GLY A O 1
ATOM 1998 N N . SER A 1 263 ? 26.330 0.408 -5.514 1.00 73.56 263 SER A N 1
ATOM 1999 C CA . SER A 1 263 ? 25.222 1.365 -5.494 1.00 73.56 263 SER A CA 1
ATOM 2000 C C . SER A 1 263 ? 24.850 1.800 -4.072 1.00 73.56 263 SER A C 1
ATOM 2002 O O . SER A 1 263 ? 24.705 0.961 -3.180 1.00 73.56 263 SER A O 1
ATOM 2004 N N . LEU A 1 264 ? 24.664 3.110 -3.886 1.00 83.44 264 LEU A N 1
ATOM 2005 C CA . LEU A 1 264 ? 24.015 3.723 -2.727 1.00 83.44 264 LEU A CA 1
ATOM 2006 C C . LEU A 1 264 ? 22.598 4.135 -3.140 1.00 83.44 264 LEU A C 1
ATOM 2008 O O . LEU A 1 264 ? 22.454 4.954 -4.047 1.00 83.44 264 LEU A O 1
ATOM 2012 N N . VAL A 1 265 ? 21.572 3.564 -2.512 1.00 78.62 265 VAL A N 1
ATOM 2013 C CA . VAL A 1 265 ? 20.173 3.746 -2.934 1.00 78.62 265 VAL A CA 1
ATOM 2014 C C . VAL A 1 265 ? 19.278 3.959 -1.716 1.00 78.62 265 VAL A C 1
ATOM 2016 O O . VAL A 1 265 ? 19.352 3.192 -0.756 1.00 78.62 265 VAL A O 1
ATOM 2019 N N . PHE A 1 266 ? 18.451 5.005 -1.760 1.00 74.56 266 PHE A N 1
ATOM 2020 C CA . PHE A 1 266 ? 17.335 5.188 -0.831 1.00 74.56 266 PHE A CA 1
ATOM 2021 C C . PHE A 1 266 ? 16.136 4.363 -1.301 1.00 74.56 266 PHE A C 1
ATOM 2023 O O . PHE A 1 266 ? 15.865 4.305 -2.501 1.00 74.56 266 PHE A O 1
ATOM 2030 N N . GLU A 1 267 ? 15.396 3.773 -0.364 1.00 70.25 267 GLU A N 1
ATOM 2031 C CA . GLU A 1 267 ? 14.009 3.386 -0.620 1.00 70.25 267 GLU A CA 1
ATOM 2032 C C . GLU A 1 267 ? 13.206 4.592 -1.103 1.00 70.25 267 GLU A C 1
ATOM 2034 O O . GLU A 1 267 ? 13.438 5.720 -0.674 1.00 70.25 267 GLU A O 1
ATOM 2039 N N . THR A 1 268 ? 12.277 4.347 -2.022 1.00 58.50 268 THR A N 1
ATOM 2040 C CA . THR A 1 268 ? 11.463 5.389 -2.661 1.00 58.50 268 THR A CA 1
ATOM 2041 C C . THR A 1 268 ? 10.232 5.769 -1.836 1.00 58.50 268 THR A C 1
ATOM 2043 O O . THR A 1 268 ? 9.528 6.704 -2.193 1.00 58.50 268 THR A O 1
ATOM 2046 N N . HIS A 1 269 ? 10.002 5.084 -0.709 1.00 55.75 269 HIS A N 1
ATOM 2047 C CA . HIS A 1 269 ? 8.871 5.285 0.198 1.00 55.75 269 HIS A CA 1
ATOM 2048 C C . HIS A 1 269 ? 9.354 5.304 1.666 1.00 55.75 269 HIS A C 1
ATOM 2050 O O . HIS A 1 269 ? 10.351 4.633 1.968 1.00 55.75 269 HIS A O 1
ATOM 2056 N N . PRO A 1 270 ? 8.682 6.036 2.583 1.00 48.12 270 PRO A N 1
ATOM 2057 C CA . PRO A 1 270 ? 9.003 6.034 4.017 1.00 48.12 270 PRO A CA 1
ATOM 2058 C C . PRO A 1 270 ? 9.102 4.602 4.571 1.00 48.12 270 PRO A C 1
ATOM 2060 O O . PRO A 1 270 ? 8.267 3.785 4.169 1.00 48.12 270 PRO A O 1
ATOM 2063 N N . PRO A 1 271 ? 10.105 4.272 5.421 1.00 50.00 271 PRO A N 1
ATOM 2064 C CA . PRO A 1 271 ? 11.020 5.158 6.157 1.00 50.00 271 PRO A CA 1
ATOM 2065 C C . PRO A 1 271 ? 12.240 5.642 5.369 1.00 50.00 271 PRO A C 1
ATOM 2067 O O . PRO A 1 271 ? 13.170 6.182 5.971 1.00 50.00 271 PRO A O 1
ATOM 2070 N N . TYR A 1 272 ? 12.300 5.432 4.050 1.00 67.31 272 TYR A N 1
ATOM 2071 C CA . TYR A 1 272 ? 13.457 5.794 3.226 1.00 67.31 272 TYR A CA 1
ATOM 2072 C C . TYR A 1 272 ? 14.751 5.135 3.724 1.00 67.31 272 TYR A C 1
ATOM 2074 O O . TYR A 1 272 ? 15.792 5.785 3.890 1.00 67.31 272 TYR A O 1
ATOM 2082 N N . THR A 1 273 ? 14.700 3.823 3.976 1.00 77.69 273 THR A N 1
ATOM 2083 C CA . THR A 1 273 ? 15.894 3.065 4.352 1.00 77.69 273 THR A CA 1
ATOM 2084 C C . THR A 1 273 ? 16.963 3.214 3.270 1.00 77.69 273 THR A C 1
ATOM 2086 O O . THR A 1 273 ? 16.693 3.086 2.077 1.00 77.69 273 THR A O 1
ATOM 2089 N N . LEU A 1 274 ? 18.201 3.479 3.679 1.00 84.56 274 LEU A N 1
ATOM 2090 C CA . LEU A 1 274 ? 19.336 3.633 2.779 1.00 84.56 274 LEU A CA 1
ATOM 2091 C C . LEU A 1 274 ? 20.171 2.357 2.762 1.00 84.56 274 LEU A C 1
ATOM 2093 O O . LEU A 1 274 ? 20.630 1.901 3.813 1.00 84.56 274 LEU A O 1
ATOM 2097 N N . TYR A 1 275 ? 20.427 1.833 1.567 1.00 87.50 275 TYR A N 1
ATOM 2098 C CA . TYR A 1 275 ? 21.270 0.663 1.360 1.00 87.50 275 TYR A CA 1
ATOM 2099 C C . TYR A 1 275 ? 22.531 1.023 0.586 1.00 87.50 275 TYR A C 1
ATOM 2101 O O . TYR A 1 275 ? 22.495 1.765 -0.396 1.00 87.50 275 TYR A O 1
ATOM 2109 N N . LEU A 1 276 ? 23.657 0.459 1.015 1.00 87.25 276 LEU A N 1
ATOM 2110 C CA . LEU A 1 276 ? 24.930 0.537 0.315 1.00 87.25 276 LEU A CA 1
ATOM 2111 C C . LEU A 1 276 ? 25.504 -0.863 0.161 1.00 87.25 276 LEU A C 1
ATOM 2113 O O . LEU A 1 276 ? 25.888 -1.506 1.136 1.00 87.25 276 LEU A O 1
ATOM 2117 N N . GLY A 1 277 ? 25.614 -1.314 -1.078 1.00 85.06 277 GLY A N 1
ATOM 2118 C CA . GLY A 1 277 ? 26.368 -2.520 -1.383 1.00 85.06 277 GLY A CA 1
ATOM 2119 C C . GLY A 1 277 ? 27.868 -2.232 -1.399 1.00 85.06 277 GLY A C 1
ATOM 2120 O O . GLY A 1 277 ? 28.305 -1.176 -1.864 1.00 85.06 277 GLY A O 1
ATOM 2121 N N . HIS A 1 278 ? 28.686 -3.150 -0.892 1.00 82.56 278 HIS A N 1
ATOM 2122 C CA . HIS A 1 278 ? 30.141 -3.037 -0.967 1.00 82.56 278 HIS A CA 1
ATOM 2123 C C . HIS A 1 278 ? 30.819 -4.413 -1.064 1.00 82.56 278 HIS A C 1
ATOM 2125 O O . HIS A 1 278 ? 30.178 -5.453 -1.226 1.00 82.56 278 HIS A O 1
ATOM 2131 N N . GLY A 1 279 ? 32.153 -4.432 -1.028 1.00 77.62 279 GLY A N 1
ATOM 2132 C CA . GLY A 1 279 ? 32.955 -5.647 -1.179 1.00 77.62 279 GLY A CA 1
ATOM 2133 C C . GLY A 1 279 ? 32.752 -6.700 -0.082 1.00 77.62 279 GLY A C 1
ATOM 2134 O O . GLY A 1 279 ? 33.014 -7.872 -0.341 1.00 77.62 279 GLY A O 1
ATOM 2135 N N . GLY A 1 280 ? 32.311 -6.290 1.110 1.00 74.69 280 GLY A N 1
ATOM 2136 C CA . GLY A 1 280 ? 32.097 -7.167 2.268 1.00 74.69 280 GLY A CA 1
ATOM 2137 C C . GLY A 1 280 ? 30.648 -7.616 2.471 1.00 74.69 280 GLY A C 1
ATOM 2138 O O . GLY A 1 280 ? 30.428 -8.671 3.063 1.00 74.69 280 GLY A O 1
ATOM 2139 N N . GLY A 1 281 ? 29.675 -6.873 1.949 1.00 83.12 281 GLY A N 1
ATOM 2140 C CA . GLY A 1 281 ? 28.266 -7.166 2.166 1.00 83.12 281 GLY A CA 1
ATOM 2141 C C . GLY A 1 281 ? 27.372 -5.987 1.816 1.00 83.12 281 GLY A C 1
ATOM 2142 O O . GLY A 1 281 ? 27.626 -5.240 0.865 1.00 83.12 281 GLY A O 1
ATOM 2143 N N . LEU A 1 282 ? 26.293 -5.873 2.581 1.00 86.19 282 LEU A N 1
ATOM 2144 C CA . LEU A 1 282 ? 25.313 -4.807 2.523 1.00 86.19 282 LEU A CA 1
ATOM 2145 C C . LEU A 1 282 ? 25.382 -3.987 3.808 1.00 86.19 282 LEU A C 1
ATOM 2147 O O . LEU A 1 282 ? 25.442 -4.531 4.909 1.00 86.19 282 LEU A O 1
ATOM 2151 N N . LEU A 1 283 ? 25.296 -2.678 3.656 1.00 87.69 283 LEU A N 1
ATOM 2152 C CA . LEU A 1 283 ? 25.113 -1.736 4.743 1.00 87.69 283 LEU A CA 1
ATOM 2153 C C . LEU A 1 283 ? 23.702 -1.162 4.660 1.00 87.69 283 LEU A C 1
ATOM 2155 O O . LEU A 1 283 ? 23.266 -0.769 3.579 1.00 87.69 283 LEU A O 1
ATOM 2159 N N . ARG A 1 284 ? 23.009 -1.087 5.797 1.00 88.38 284 ARG A N 1
ATOM 2160 C CA . ARG A 1 284 ? 21.688 -0.456 5.935 1.00 88.38 284 ARG A CA 1
ATOM 2161 C C . ARG A 1 284 ? 21.727 0.685 6.932 1.00 88.38 284 ARG A C 1
ATOM 2163 O O . ARG A 1 284 ? 22.388 0.586 7.963 1.00 88.38 284 ARG A O 1
ATOM 2170 N N . SER A 1 285 ? 20.968 1.733 6.652 1.00 85.25 285 SER A N 1
ATOM 2171 C CA . SER A 1 285 ? 20.699 2.825 7.578 1.00 85.25 285 SER A CA 1
ATOM 2172 C C . SER A 1 285 ? 19.212 3.173 7.570 1.00 85.25 285 SER A C 1
ATOM 2174 O O . SER A 1 285 ? 18.641 3.400 6.509 1.00 85.25 285 SER A O 1
ATOM 2176 N N . THR A 1 286 ? 18.598 3.235 8.752 1.00 83.31 286 THR A N 1
ATOM 2177 C CA . THR A 1 286 ? 17.192 3.634 8.963 1.00 83.31 286 THR A CA 1
ATOM 2178 C C . THR A 1 286 ? 17.066 5.055 9.527 1.00 83.31 286 THR A C 1
ATOM 2180 O O . THR A 1 286 ? 15.997 5.463 9.959 1.00 83.31 286 THR A O 1
ATOM 2183 N N . ASP A 1 287 ? 18.168 5.809 9.581 1.00 76.69 287 ASP A N 1
ATOM 2184 C CA . ASP A 1 287 ? 18.234 7.152 10.174 1.00 76.69 287 ASP A CA 1
ATOM 2185 C C . ASP A 1 287 ? 18.853 8.191 9.216 1.00 76.69 287 ASP A C 1
ATOM 2187 O O . ASP A 1 287 ? 19.439 9.199 9.636 1.00 76.69 287 ASP A O 1
ATOM 2191 N N . GLY A 1 288 ? 18.736 7.938 7.908 1.00 73.62 288 GLY A N 1
ATOM 2192 C CA . GLY A 1 288 ? 19.211 8.830 6.850 1.00 73.62 288 GLY A CA 1
ATOM 2193 C C . GLY A 1 288 ? 20.736 8.869 6.714 1.00 73.62 288 GLY A C 1
ATOM 2194 O O . GLY A 1 288 ? 21.306 9.923 6.416 1.00 73.62 288 GLY A O 1
ATOM 2195 N N . GLY A 1 289 ? 21.414 7.750 6.976 1.00 82.75 289 GLY A N 1
ATOM 2196 C CA . GLY A 1 289 ? 22.862 7.588 6.848 1.00 82.75 289 GLY A CA 1
ATOM 2197 C C . GLY A 1 289 ? 23.667 8.081 8.052 1.00 82.75 289 GLY A C 1
ATOM 2198 O O . GLY A 1 289 ? 24.877 8.298 7.906 1.00 82.75 289 GLY A O 1
ATOM 2199 N N . GLN A 1 290 ? 23.031 8.315 9.209 1.00 81.12 290 GLN A N 1
ATOM 2200 C CA . GLN A 1 290 ? 23.721 8.738 10.434 1.00 81.12 290 GLN A CA 1
ATOM 2201 C C . GLN A 1 290 ? 24.422 7.563 11.115 1.00 81.12 290 GLN A C 1
ATOM 2203 O O . GLN A 1 290 ? 25.569 7.711 11.548 1.00 81.12 290 GLN A O 1
ATOM 2208 N N . THR A 1 291 ? 23.760 6.410 11.173 1.00 86.44 291 THR A N 1
ATOM 2209 C CA . THR A 1 291 ? 24.310 5.142 11.648 1.00 86.44 291 THR A CA 1
ATOM 2210 C C . THR A 1 291 ? 24.058 4.032 10.637 1.00 86.44 291 THR A C 1
ATOM 2212 O O . THR A 1 291 ? 23.192 4.142 9.770 1.00 86.44 291 THR A O 1
ATOM 2215 N N . TRP A 1 292 ? 24.878 2.984 10.714 1.00 88.88 292 TRP A N 1
ATOM 2216 C CA . TRP A 1 292 ? 24.892 1.902 9.739 1.00 88.88 292 TRP A CA 1
ATOM 2217 C C . TRP A 1 292 ? 24.957 0.543 10.420 1.00 88.88 292 TRP A C 1
ATOM 2219 O O . TRP A 1 292 ? 25.740 0.344 11.353 1.00 88.88 292 TRP A O 1
ATOM 2229 N N . GLN A 1 293 ? 24.171 -0.391 9.902 1.00 88.75 293 GLN A N 1
ATOM 2230 C CA . GLN A 1 293 ? 24.184 -1.799 10.256 1.00 88.75 293 GLN A CA 1
ATOM 2231 C C . GLN A 1 293 ? 24.779 -2.601 9.097 1.00 88.75 293 GLN A C 1
ATOM 2233 O O . GLN A 1 293 ? 24.298 -2.528 7.968 1.00 88.75 293 GLN A O 1
ATOM 2238 N N . GLU A 1 294 ? 25.833 -3.356 9.388 1.00 87.56 294 GLU A N 1
ATOM 2239 C CA . GLU A 1 294 ? 26.489 -4.262 8.444 1.00 87.56 294 GLU A CA 1
ATOM 2240 C C . GLU A 1 294 ? 25.757 -5.609 8.419 1.00 87.56 294 GLU A C 1
ATOM 2242 O O . GLU A 1 294 ? 25.391 -6.152 9.466 1.00 87.56 294 GLU A O 1
ATOM 2247 N N . SER A 1 295 ? 25.571 -6.157 7.224 1.00 84.19 295 SER A N 1
ATOM 2248 C CA . SER A 1 295 ? 25.057 -7.508 7.023 1.00 84.19 295 SER A CA 1
ATOM 2249 C C . SER A 1 295 ? 26.119 -8.580 7.281 1.00 84.19 295 SER A C 1
ATOM 2251 O O . SER A 1 295 ? 27.302 -8.374 7.022 1.00 84.19 295 SER A O 1
ATOM 2253 N N . ASP A 1 296 ? 25.710 -9.781 7.673 1.00 79.75 296 ASP A N 1
ATOM 2254 C CA . ASP A 1 296 ? 26.588 -10.945 7.852 1.00 79.75 296 ASP A CA 1
ATOM 2255 C C . ASP A 1 296 ? 26.809 -11.763 6.560 1.00 79.75 296 ASP A C 1
ATOM 2257 O O . ASP A 1 296 ? 27.374 -12.858 6.587 1.00 79.75 296 ASP A O 1
ATOM 2261 N N . LEU A 1 297 ? 26.421 -11.214 5.404 1.00 77.00 297 LEU A N 1
ATOM 2262 C CA . LEU A 1 297 ? 26.380 -11.914 4.115 1.00 77.00 297 LEU A CA 1
ATOM 2263 C C . LEU A 1 297 ? 27.759 -12.292 3.546 1.00 77.00 297 LEU A C 1
ATOM 2265 O O . LEU A 1 297 ? 27.836 -13.179 2.687 1.00 77.00 297 LEU A O 1
ATOM 2269 N N . ASN A 1 298 ? 28.819 -11.613 4.007 1.00 77.00 298 ASN A N 1
ATOM 2270 C CA . ASN A 1 298 ? 30.233 -11.829 3.668 1.00 77.00 298 ASN A CA 1
ATOM 2271 C C . ASN A 1 298 ? 30.474 -12.093 2.168 1.00 77.00 298 ASN A C 1
ATOM 2273 O O . ASN A 1 298 ? 31.107 -13.079 1.775 1.00 77.00 298 ASN A O 1
ATOM 2277 N N . ARG A 1 299 ? 29.900 -11.237 1.318 1.00 75.19 299 ARG A N 1
ATOM 2278 C CA . ARG A 1 299 ? 29.940 -11.347 -0.147 1.00 75.19 299 ARG A CA 1
ATOM 2279 C C . ARG A 1 299 ? 29.901 -9.971 -0.790 1.00 75.19 299 ARG A C 1
ATOM 2281 O O . ARG A 1 299 ? 29.339 -9.038 -0.232 1.00 75.19 299 ARG A O 1
ATOM 2288 N N . SER A 1 300 ? 30.449 -9.857 -1.995 1.00 76.06 300 SER A N 1
ATOM 2289 C CA . SER A 1 300 ? 30.425 -8.588 -2.718 1.00 76.06 300 SER A CA 1
ATOM 2290 C C . SER A 1 300 ? 29.040 -8.327 -3.311 1.00 76.06 300 SER A C 1
ATOM 2292 O O . SER A 1 300 ? 28.565 -9.106 -4.136 1.00 76.06 300 SER A O 1
ATOM 2294 N N . LEU A 1 301 ? 28.422 -7.211 -2.925 1.00 75.38 301 LEU A N 1
ATOM 2295 C CA . LEU A 1 301 ? 27.135 -6.755 -3.452 1.00 75.38 301 LEU A CA 1
ATOM 2296 C C . LEU A 1 301 ? 27.362 -5.440 -4.198 1.00 75.38 301 LEU A C 1
ATOM 2298 O O . LEU A 1 301 ? 27.274 -4.362 -3.627 1.00 75.38 301 LEU A O 1
ATOM 2302 N N . GLN A 1 302 ? 27.755 -5.518 -5.468 1.00 70.25 302 GLN A N 1
ATOM 2303 C CA . GLN A 1 302 ? 28.085 -4.311 -6.244 1.00 70.25 302 GLN A CA 1
ATOM 2304 C C . GLN A 1 302 ? 26.887 -3.761 -7.009 1.00 70.25 302 GLN A C 1
ATOM 2306 O O . GLN A 1 302 ? 26.799 -2.551 -7.208 1.00 70.25 302 GLN A O 1
ATOM 2311 N N . GLN A 1 303 ? 25.969 -4.641 -7.411 1.00 73.75 303 GLN A N 1
ATOM 2312 C CA . GLN A 1 303 ? 24.806 -4.280 -8.196 1.00 73.75 303 GLN A CA 1
ATOM 2313 C C . GLN A 1 303 ? 23.535 -4.911 -7.642 1.00 73.75 303 GLN A C 1
ATOM 2315 O O . GLN A 1 303 ? 23.434 -6.132 -7.520 1.00 73.75 303 GLN A O 1
ATOM 2320 N N . PHE A 1 304 ? 22.566 -4.046 -7.370 1.00 79.44 304 PHE A N 1
ATOM 2321 C CA . PHE A 1 304 ? 21.221 -4.401 -6.966 1.00 79.44 304 PHE A CA 1
ATOM 2322 C C . PHE A 1 304 ? 20.245 -3.287 -7.309 1.00 79.44 304 PHE A C 1
ATOM 2324 O O . PHE A 1 304 ? 20.648 -2.142 -7.528 1.00 79.44 304 PHE A O 1
ATOM 2331 N N . ILE A 1 305 ? 18.976 -3.655 -7.315 1.00 76.88 305 ILE A N 1
ATOM 2332 C CA . ILE A 1 305 ? 17.831 -2.761 -7.221 1.00 76.88 305 ILE A CA 1
ATOM 2333 C C . ILE A 1 305 ? 17.041 -3.118 -5.964 1.00 76.88 305 ILE A C 1
ATOM 2335 O O . ILE A 1 305 ? 17.211 -4.196 -5.386 1.00 76.88 305 ILE A O 1
ATOM 2339 N N . LEU A 1 306 ? 16.164 -2.212 -5.560 1.00 72.62 306 LEU A N 1
ATOM 2340 C CA . LEU A 1 306 ? 15.090 -2.551 -4.639 1.00 72.62 306 LEU A CA 1
ATOM 2341 C C . LEU A 1 306 ? 14.049 -3.386 -5.390 1.00 72.62 306 LEU A C 1
ATOM 2343 O O . LEU A 1 306 ? 13.772 -3.128 -6.561 1.00 72.62 306 LEU A O 1
ATOM 2347 N N . SER A 1 307 ? 13.532 -4.417 -4.729 1.00 64.62 307 SER A N 1
ATOM 2348 C CA . SER A 1 307 ? 12.472 -5.256 -5.270 1.00 64.62 307 SER A CA 1
ATOM 2349 C C . SER A 1 307 ? 11.191 -4.437 -5.435 1.00 64.62 307 SER A C 1
ATOM 2351 O O . SER A 1 307 ? 10.871 -3.617 -4.569 1.00 64.62 307 SER A O 1
ATOM 2353 N N . PRO A 1 308 ? 10.428 -4.686 -6.506 1.00 52.09 308 PRO A N 1
ATOM 2354 C CA . PRO A 1 308 ? 9.133 -4.058 -6.712 1.00 52.09 308 PRO A CA 1
ATOM 2355 C C . PRO A 1 308 ? 8.005 -4.502 -5.752 1.00 52.09 308 PRO A C 1
ATOM 2357 O O . PRO A 1 308 ? 6.931 -3.911 -5.768 1.00 52.09 308 PRO A O 1
ATOM 2360 N N . TRP A 1 309 ? 8.232 -5.527 -4.924 1.00 40.94 309 TRP A N 1
ATOM 2361 C CA . TRP A 1 309 ? 7.274 -6.148 -3.990 1.00 40.94 309 TRP A CA 1
ATOM 2362 C C . TRP A 1 309 ? 7.944 -6.408 -2.642 1.00 40.94 309 TRP A C 1
ATOM 2364 O O . TRP A 1 309 ? 9.157 -6.600 -2.641 1.00 40.94 309 TRP A O 1
ATOM 2374 N N . PRO A 1 310 ? 7.174 -6.515 -1.539 1.00 45.50 310 PRO A N 1
ATOM 2375 C CA . PRO A 1 310 ? 7.300 -5.568 -0.435 1.00 45.50 310 PRO A CA 1
ATOM 2376 C C . PRO A 1 310 ? 8.724 -5.105 -0.189 1.00 45.50 310 PRO A C 1
ATOM 2378 O O . PRO A 1 310 ? 9.660 -5.887 -0.044 1.00 45.50 310 PRO A O 1
ATOM 2381 N N . SER A 1 311 ? 8.869 -3.796 -0.100 1.00 52.97 311 SER A N 1
ATOM 2382 C CA . SER A 1 311 ? 10.124 -3.159 0.234 1.00 52.97 311 SER A CA 1
ATOM 2383 C C . SER A 1 311 ? 10.692 -3.731 1.557 1.00 52.97 311 SER A C 1
ATOM 2385 O O . SER A 1 311 ? 9.976 -4.326 2.352 1.00 52.97 311 SER A O 1
ATOM 2387 N N . GLN A 1 312 ? 12.010 -3.724 1.710 1.00 59.31 312 GLN A N 1
ATOM 2388 C CA . GLN A 1 312 ? 12.822 -4.768 2.377 1.00 59.31 312 GLN A CA 1
ATOM 2389 C C . GLN A 1 312 ? 13.285 -5.934 1.507 1.00 59.31 312 GLN A C 1
ATOM 2391 O O . GLN A 1 312 ? 14.079 -6.739 1.977 1.00 59.31 312 GLN A O 1
ATOM 2396 N N . GLU A 1 313 ? 12.928 -6.014 0.231 1.00 71.69 313 GLU A N 1
ATOM 2397 C CA . GLU A 1 313 ? 13.604 -6.949 -0.670 1.00 71.69 313 GLU A CA 1
ATOM 2398 C C . GLU A 1 313 ? 14.595 -6.245 -1.605 1.00 71.69 313 GLU A C 1
ATOM 2400 O O . GLU A 1 313 ? 14.306 -5.205 -2.192 1.00 71.69 313 GLU A O 1
ATOM 2405 N N . LEU A 1 314 ? 15.793 -6.814 -1.759 1.00 79.12 314 LEU A N 1
ATOM 2406 C CA . LEU A 1 314 ? 16.826 -6.356 -2.692 1.00 79.12 314 LEU A CA 1
ATOM 2407 C C . LEU A 1 314 ? 17.107 -7.450 -3.712 1.00 79.12 314 LEU A C 1
ATOM 2409 O O . LEU A 1 314 ? 17.438 -8.579 -3.342 1.00 79.12 314 LEU A O 1
ATOM 2413 N N . LEU A 1 315 ? 17.031 -7.100 -4.993 1.00 81.44 315 LEU A N 1
ATOM 2414 C CA . LEU A 1 315 ? 17.323 -8.003 -6.101 1.00 81.44 315 LEU A CA 1
ATOM 2415 C C . LEU A 1 315 ? 18.664 -7.627 -6.709 1.00 81.44 315 LEU A C 1
ATOM 2417 O O . LEU A 1 315 ? 18.888 -6.480 -7.095 1.00 81.44 315 LEU A O 1
ATOM 2421 N N . GLY A 1 316 ? 19.569 -8.587 -6.824 1.00 81.31 316 GLY A N 1
ATOM 2422 C CA . GLY A 1 316 ? 20.892 -8.311 -7.355 1.00 81.31 316 GLY A CA 1
ATOM 2423 C C . GLY A 1 316 ? 21.675 -9.563 -7.682 1.00 81.31 316 GLY A C 1
ATOM 2424 O O . GLY A 1 316 ? 21.203 -10.693 -7.559 1.00 81.31 316 GLY A O 1
ATOM 2425 N N . GLY A 1 317 ? 22.895 -9.368 -8.162 1.00 79.12 317 GLY A N 1
ATOM 2426 C CA . GLY A 1 317 ? 23.686 -10.484 -8.649 1.00 79.12 317 GLY A CA 1
ATOM 2427 C C . GLY A 1 317 ? 24.974 -10.082 -9.339 1.00 79.12 317 GLY A C 1
ATOM 2428 O O . GLY A 1 317 ? 25.297 -8.905 -9.484 1.00 79.12 317 GLY A O 1
ATOM 2429 N N . GLY A 1 318 ? 25.715 -11.097 -9.768 1.00 70.81 318 GLY A N 1
ATOM 2430 C CA . GLY A 1 318 ? 26.899 -10.959 -10.609 1.00 70.81 318 GLY A CA 1
ATOM 2431 C C . GLY A 1 318 ? 27.097 -12.194 -11.485 1.00 70.81 318 GLY A C 1
ATOM 2432 O O . GLY A 1 318 ? 26.145 -12.916 -11.778 1.00 70.81 318 GLY A O 1
ATOM 2433 N N . ASN A 1 319 ? 28.344 -12.464 -11.876 1.00 63.53 319 ASN A N 1
ATOM 2434 C CA . ASN A 1 319 ? 28.668 -13.564 -12.795 1.00 63.53 319 ASN A CA 1
ATOM 2435 C C . ASN A 1 319 ? 28.338 -14.960 -12.241 1.00 63.53 319 ASN A C 1
ATOM 2437 O O . ASN A 1 319 ? 27.966 -15.836 -13.016 1.00 63.53 319 ASN A O 1
ATOM 2441 N N . ASP A 1 320 ? 28.451 -15.150 -10.922 1.00 64.25 320 ASP A N 1
ATOM 2442 C CA . ASP A 1 320 ? 28.435 -16.484 -10.302 1.00 64.25 320 ASP A CA 1
ATOM 2443 C C . ASP A 1 320 ? 27.228 -16.728 -9.374 1.00 64.25 320 ASP A C 1
ATOM 2445 O O . ASP A 1 320 ? 27.026 -17.848 -8.908 1.00 64.25 320 ASP A O 1
ATOM 2449 N N . SER A 1 321 ? 26.427 -15.697 -9.068 1.00 73.44 321 SER A N 1
ATOM 2450 C CA . SER A 1 321 ? 25.240 -15.837 -8.210 1.00 73.44 321 SER A CA 1
ATOM 2451 C C . SER A 1 321 ? 24.253 -14.683 -8.381 1.00 73.44 321 SER A C 1
ATOM 2453 O O . SER A 1 321 ? 24.673 -13.524 -8.443 1.00 73.44 321 SER A O 1
ATOM 2455 N N . LEU A 1 322 ? 22.961 -15.014 -8.403 1.00 83.19 322 LEU A N 1
ATOM 2456 C CA . LEU A 1 322 ? 21.838 -14.082 -8.292 1.00 83.19 322 LEU A CA 1
ATOM 2457 C C . LEU A 1 322 ? 21.146 -14.289 -6.949 1.00 83.19 322 LEU A C 1
ATOM 2459 O O . LEU A 1 322 ? 21.066 -15.417 -6.453 1.00 83.19 322 LEU A O 1
ATOM 2463 N N . TRP A 1 323 ? 20.662 -13.209 -6.359 1.00 80.19 323 TRP A N 1
ATOM 2464 C CA . TRP A 1 323 ? 20.130 -13.212 -5.009 1.00 80.19 323 TRP A CA 1
ATOM 2465 C C . TRP A 1 323 ? 18.953 -12.257 -4.866 1.00 80.19 323 TRP A C 1
ATOM 2467 O O . TRP A 1 323 ? 18.909 -11.183 -5.463 1.00 80.19 323 TRP A O 1
ATOM 2477 N N . GLN A 1 324 ? 18.025 -12.693 -4.029 1.00 83.31 324 GLN A N 1
ATOM 2478 C CA . GLN A 1 324 ? 16.954 -11.912 -3.441 1.00 83.31 324 GLN A CA 1
ATOM 2479 C C . GLN A 1 324 ? 17.251 -11.865 -1.947 1.00 83.31 324 GLN A C 1
ATOM 2481 O O . GLN A 1 324 ? 17.458 -12.909 -1.325 1.00 83.31 324 GLN A O 1
ATOM 2486 N N . ILE A 1 325 ? 17.373 -10.665 -1.393 1.00 80.81 325 ILE A N 1
ATOM 2487 C CA . ILE A 1 325 ? 17.691 -10.466 0.020 1.00 80.81 325 ILE A CA 1
ATOM 2488 C C . ILE A 1 325 ? 16.488 -9.821 0.686 1.00 80.81 325 ILE A C 1
ATOM 2490 O O . ILE A 1 325 ? 16.192 -8.677 0.365 1.00 80.81 325 ILE A O 1
ATOM 2494 N N . SER A 1 326 ? 15.860 -10.521 1.629 1.00 78.56 326 SER A N 1
ATOM 2495 C CA . SER A 1 326 ? 14.863 -9.945 2.536 1.00 78.56 326 SER A CA 1
ATOM 2496 C C . SER A 1 326 ? 15.571 -9.312 3.738 1.00 78.56 326 SER A C 1
ATOM 2498 O O . SER A 1 326 ? 16.402 -9.958 4.386 1.00 78.56 326 SER A O 1
ATOM 2500 N N . THR A 1 327 ? 15.258 -8.055 4.044 1.00 65.50 327 THR A N 1
ATOM 2501 C CA . THR A 1 327 ? 15.929 -7.218 5.046 1.00 65.50 327 THR A CA 1
ATOM 2502 C C . THR A 1 327 ? 15.000 -6.941 6.241 1.00 65.50 327 THR A C 1
ATOM 2504 O O . THR A 1 327 ? 14.427 -5.869 6.390 1.00 65.50 327 THR A O 1
ATOM 2507 N N . GLY A 1 328 ? 14.866 -7.900 7.162 1.00 61.38 328 GLY A N 1
ATOM 2508 C CA . GLY A 1 328 ? 14.126 -7.680 8.416 1.00 61.38 328 GLY A CA 1
ATOM 2509 C C . GLY A 1 328 ? 14.832 -6.687 9.356 1.00 61.38 328 GLY A C 1
ATOM 2510 O O . GLY A 1 328 ? 15.959 -6.272 9.099 1.00 61.38 328 GLY A O 1
ATOM 2511 N N . GLU A 1 329 ? 14.225 -6.315 10.493 1.00 55.16 329 GLU A N 1
ATOM 2512 C CA . GLU A 1 329 ? 14.791 -5.340 11.464 1.00 55.16 329 GLU A CA 1
ATOM 2513 C C . GLU A 1 329 ? 16.237 -5.640 11.915 1.00 55.16 329 GLU A C 1
ATOM 2515 O O . GLU A 1 329 ? 16.982 -4.739 12.296 1.00 55.16 329 GLU A O 1
ATOM 2520 N N . SER A 1 330 ? 16.656 -6.907 11.889 1.00 56.44 330 SER A N 1
ATOM 2521 C CA . SER A 1 330 ? 18.025 -7.318 12.240 1.00 56.44 330 SER A CA 1
ATOM 2522 C C . SER A 1 330 ? 18.518 -8.568 11.506 1.00 56.44 330 SER A C 1
ATOM 2524 O O . SER A 1 330 ? 19.567 -9.112 11.854 1.00 56.44 330 SER A O 1
ATOM 2526 N N . THR A 1 331 ? 17.775 -9.038 10.506 1.00 66.06 331 THR A N 1
ATOM 2527 C CA . THR A 1 331 ? 18.025 -10.310 9.822 1.00 66.06 331 THR A CA 1
ATOM 2528 C C . THR A 1 331 ? 18.084 -10.108 8.316 1.00 66.06 331 THR A C 1
ATOM 2530 O O . THR A 1 331 ? 17.356 -9.296 7.750 1.00 66.06 331 THR A O 1
ATOM 2533 N N . TRP A 1 332 ? 18.981 -10.855 7.678 1.00 77.69 332 TRP A N 1
ATOM 2534 C CA . TRP A 1 332 ? 19.213 -10.824 6.240 1.00 77.69 332 TRP A CA 1
ATOM 2535 C C . TRP A 1 332 ? 18.987 -12.231 5.716 1.00 77.69 332 TRP A C 1
ATOM 2537 O O . TRP A 1 332 ? 19.804 -13.123 5.947 1.00 77.69 332 TRP A O 1
ATOM 2547 N N . GLU A 1 333 ? 17.863 -12.457 5.049 1.00 80.19 333 GLU A N 1
ATOM 2548 C CA . GLU A 1 333 ? 17.582 -13.757 4.453 1.00 80.19 333 GLU A CA 1
ATOM 2549 C C . GLU A 1 333 ? 17.918 -13.711 2.968 1.00 80.19 333 GLU A C 1
ATOM 2551 O O . GLU A 1 333 ? 17.373 -12.894 2.232 1.00 80.19 333 GLU A O 1
ATOM 2556 N N . VAL A 1 334 ? 18.837 -14.573 2.527 1.00 80.19 334 VAL A N 1
ATOM 2557 C CA . VAL A 1 334 ? 19.232 -14.659 1.117 1.00 80.19 334 VAL A CA 1
ATOM 2558 C C . VAL A 1 334 ? 18.594 -15.872 0.479 1.00 80.19 334 VAL A C 1
ATOM 2560 O O . VAL A 1 334 ? 18.876 -17.007 0.869 1.00 80.19 334 VAL A O 1
ATOM 2563 N N . GLN A 1 335 ? 17.828 -15.628 -0.572 1.00 81.75 335 GLN A N 1
ATOM 2564 C CA . GLN A 1 335 ? 17.268 -16.658 -1.429 1.00 81.75 335 GLN A CA 1
ATOM 2565 C C . GLN A 1 335 ? 17.841 -16.543 -2.851 1.00 81.75 335 GLN A C 1
ATOM 2567 O O . GLN A 1 335 ? 18.274 -15.462 -3.266 1.00 81.75 335 GLN A O 1
ATOM 2572 N N . PRO A 1 336 ? 17.912 -17.648 -3.616 1.00 80.94 336 PRO A N 1
ATOM 2573 C CA . PRO A 1 336 ? 18.268 -17.584 -5.028 1.00 80.94 336 PRO A CA 1
ATOM 2574 C C . PRO A 1 336 ? 17.217 -16.789 -5.807 1.00 80.94 336 PRO A C 1
ATOM 2576 O O . PRO A 1 336 ? 16.042 -17.145 -5.795 1.00 80.94 336 PRO A O 1
ATOM 2579 N N . TRP A 1 337 ? 17.644 -15.757 -6.532 1.00 82.38 337 TRP A N 1
ATOM 2580 C CA . TRP A 1 337 ? 16.761 -15.043 -7.454 1.00 82.38 337 TRP A CA 1
ATOM 2581 C C . TRP A 1 337 ? 16.774 -15.729 -8.821 1.00 82.38 337 TRP A C 1
ATOM 2583 O O . TRP A 1 337 ? 17.820 -15.839 -9.465 1.00 82.38 337 TRP A O 1
ATOM 2593 N N . LEU A 1 338 ? 15.612 -16.213 -9.261 1.00 81.06 338 LEU A N 1
ATOM 2594 C CA . LEU A 1 338 ? 15.442 -16.966 -10.507 1.00 81.06 338 LEU A CA 1
ATOM 2595 C C . LEU A 1 338 ? 15.309 -16.042 -11.732 1.00 81.06 338 LEU A C 1
ATOM 2597 O O . LEU A 1 338 ? 14.330 -16.113 -12.469 1.00 81.06 338 LEU A O 1
ATOM 2601 N N . ALA A 1 339 ? 16.291 -15.167 -11.945 1.00 83.19 339 ALA A N 1
ATOM 2602 C CA . ALA A 1 339 ? 16.366 -14.299 -13.120 1.00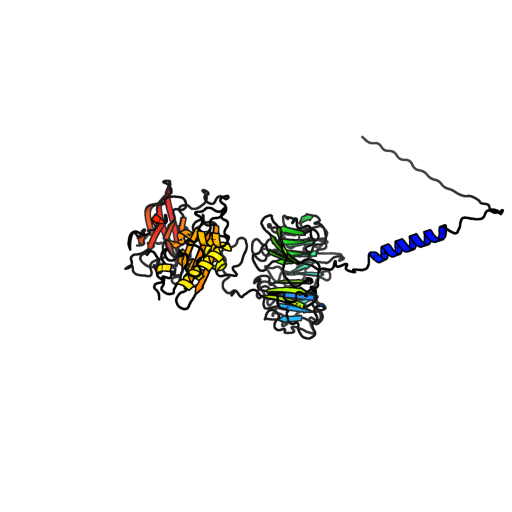 83.19 339 ALA A CA 1
ATOM 2603 C C . ALA A 1 339 ? 17.387 -14.800 -14.162 1.00 83.19 339 ALA A C 1
ATOM 2605 O O . ALA A 1 339 ? 18.251 -15.628 -13.856 1.00 83.19 339 ALA A O 1
ATOM 2606 N N . PRO A 1 340 ? 17.319 -14.288 -15.406 1.00 86.62 340 PRO A N 1
ATOM 2607 C CA . PRO A 1 340 ? 18.331 -14.544 -16.423 1.00 86.62 340 PRO A CA 1
ATOM 2608 C C . PRO A 1 340 ? 19.752 -14.191 -15.948 1.00 86.62 340 PRO A C 1
ATOM 2610 O O . PRO A 1 340 ? 20.009 -13.093 -15.455 1.00 86.62 340 PRO A O 1
ATOM 2613 N N . ALA A 1 341 ? 20.696 -15.113 -16.154 1.00 81.62 341 ALA A N 1
ATOM 2614 C CA . ALA A 1 341 ? 22.101 -14.995 -15.749 1.00 81.62 341 ALA A CA 1
ATOM 2615 C C . ALA A 1 341 ? 23.060 -15.254 -16.938 1.00 81.62 341 ALA A C 1
ATOM 2617 O O . ALA A 1 341 ? 22.669 -15.928 -17.895 1.00 81.62 341 ALA A O 1
ATOM 2618 N N . PRO A 1 342 ? 24.326 -14.782 -16.903 1.00 84.62 342 PRO A N 1
ATOM 2619 C CA . PRO A 1 342 ? 24.934 -13.931 -15.875 1.00 84.62 342 PRO A CA 1
ATOM 2620 C C . PRO A 1 342 ? 24.395 -12.496 -15.925 1.00 84.62 342 PRO A C 1
ATOM 2622 O O . PRO A 1 342 ? 24.170 -11.946 -17.007 1.00 84.62 342 PRO A O 1
ATOM 2625 N N . LEU A 1 343 ? 24.206 -11.895 -14.746 1.00 84.94 343 LEU A N 1
ATOM 2626 C CA . LEU A 1 343 ? 23.690 -10.534 -14.615 1.00 84.94 343 LEU A CA 1
ATOM 2627 C C . LEU A 1 343 ? 24.777 -9.518 -14.973 1.00 84.94 343 LEU A C 1
ATOM 2629 O O . LEU A 1 343 ? 25.809 -9.450 -14.306 1.00 84.94 343 LEU A O 1
ATOM 2633 N N . LEU A 1 344 ? 24.528 -8.717 -16.011 1.00 84.06 344 LEU A N 1
ATOM 2634 C CA . LEU A 1 344 ? 25.366 -7.568 -16.360 1.00 84.06 344 LEU A CA 1
ATOM 2635 C C . LEU A 1 344 ? 24.828 -6.284 -15.749 1.00 84.06 344 LEU A C 1
ATOM 2637 O O . LEU A 1 344 ? 25.617 -5.468 -15.278 1.00 84.06 344 LEU A O 1
ATOM 2641 N N . ARG A 1 345 ? 23.505 -6.077 -15.832 1.00 85.19 345 ARG A N 1
ATOM 2642 C CA . ARG A 1 345 ? 22.814 -4.951 -15.202 1.00 85.19 345 ARG A CA 1
ATOM 2643 C C . ARG A 1 345 ? 21.374 -5.296 -14.825 1.00 85.19 345 ARG A C 1
ATOM 2645 O O . ARG A 1 345 ? 20.770 -6.150 -15.459 1.00 85.19 345 ARG A O 1
ATOM 2652 N N . VAL A 1 346 ? 20.823 -4.593 -13.843 1.00 86.06 346 VAL A N 1
ATOM 2653 C CA . VAL A 1 346 ? 19.404 -4.638 -13.468 1.00 86.06 346 VAL A CA 1
ATOM 2654 C C . VAL A 1 346 ? 18.868 -3.216 -13.286 1.00 86.06 346 VAL A C 1
ATOM 2656 O O . VAL A 1 346 ? 19.609 -2.347 -12.817 1.00 86.06 346 VAL A O 1
ATOM 2659 N N . TRP A 1 347 ? 17.610 -3.000 -13.673 1.00 86.06 347 TRP A N 1
ATOM 2660 C CA . TRP A 1 347 ? 16.853 -1.758 -13.502 1.00 86.06 347 TRP A CA 1
ATOM 2661 C C . TRP A 1 347 ? 15.396 -2.063 -13.140 1.00 86.06 347 TRP A C 1
ATOM 2663 O O . TRP A 1 347 ? 14.873 -3.115 -13.502 1.00 86.06 347 TRP A O 1
ATOM 2673 N N . SER A 1 348 ? 14.737 -1.116 -12.490 1.00 78.56 348 SER A N 1
ATOM 2674 C CA . SER A 1 348 ? 13.289 -1.089 -12.278 1.00 78.56 348 SER A CA 1
ATOM 2675 C C . SER A 1 348 ? 12.807 0.360 -12.293 1.00 78.56 348 SER A C 1
ATOM 2677 O O . SER A 1 348 ? 13.626 1.276 -12.153 1.00 78.56 348 SER A O 1
ATOM 2679 N N . GLY A 1 349 ? 11.506 0.573 -12.499 1.00 66.12 349 GLY A N 1
ATOM 2680 C CA . GLY A 1 349 ? 10.893 1.875 -12.240 1.00 66.12 349 GLY A CA 1
ATOM 2681 C C . GLY A 1 349 ? 10.851 2.161 -10.743 1.00 66.12 349 GLY A C 1
ATOM 2682 O O . GLY A 1 349 ? 10.810 1.233 -9.941 1.00 66.12 349 GLY A O 1
ATOM 2683 N N . LEU A 1 350 ? 10.956 3.433 -10.362 1.00 57.09 350 LEU A N 1
ATOM 2684 C CA . LEU A 1 350 ? 11.181 3.834 -8.968 1.00 57.09 350 LEU A CA 1
ATOM 2685 C C . LEU A 1 350 ? 9.881 4.008 -8.169 1.00 57.09 350 LEU A C 1
ATOM 2687 O O . LEU A 1 350 ? 9.874 3.697 -6.974 1.00 57.09 350 LEU A O 1
ATOM 2691 N N . GLU A 1 351 ? 8.801 4.485 -8.800 1.00 51.81 351 GLU A N 1
ATOM 2692 C CA . GLU A 1 351 ? 7.533 4.757 -8.107 1.00 51.81 351 GLU A CA 1
ATOM 2693 C C . GLU A 1 351 ? 6.474 3.694 -8.388 1.00 51.81 351 GLU A C 1
ATOM 2695 O O . GLU A 1 351 ? 5.837 3.221 -7.450 1.00 51.81 351 GLU A O 1
ATOM 2700 N N . SER A 1 352 ? 6.300 3.265 -9.645 1.00 49.88 352 SER A N 1
ATOM 2701 C CA . SER A 1 352 ? 5.284 2.252 -9.950 1.00 49.88 352 SER A CA 1
ATOM 2702 C C . SER A 1 352 ? 5.770 0.823 -9.674 1.00 49.88 352 SER A C 1
ATOM 2704 O O . SER A 1 352 ? 4.956 -0.028 -9.313 1.00 49.88 352 SER A O 1
ATOM 2706 N N . ASN A 1 353 ? 7.091 0.569 -9.742 1.00 59.56 353 ASN A N 1
ATOM 2707 C CA . ASN A 1 353 ? 7.708 -0.723 -9.409 1.00 59.56 353 ASN A CA 1
ATOM 2708 C C . ASN A 1 353 ? 7.007 -1.891 -10.139 1.00 59.56 353 ASN A C 1
ATOM 2710 O O . ASN A 1 353 ? 6.781 -2.967 -9.603 1.00 59.56 353 ASN A O 1
ATOM 2714 N N . ARG A 1 354 ? 6.605 -1.691 -11.390 1.00 63.31 354 ARG A N 1
ATOM 2715 C CA . ARG A 1 354 ? 5.838 -2.658 -12.179 1.00 63.31 354 ARG A CA 1
ATOM 2716 C C . ARG A 1 354 ? 6.703 -3.464 -13.118 1.00 63.31 354 ARG A C 1
ATOM 2718 O O . ARG A 1 354 ? 6.301 -4.558 -13.494 1.00 63.31 354 ARG A O 1
ATOM 2725 N N . VAL A 1 355 ? 7.868 -2.966 -13.522 1.00 71.25 355 VAL A N 1
ATOM 2726 C CA . VAL A 1 355 ? 8.711 -3.686 -14.483 1.00 71.25 355 VAL A CA 1
ATOM 2727 C C . VAL A 1 355 ? 10.139 -3.808 -13.979 1.00 71.25 355 VAL A C 1
ATOM 2729 O O . VAL A 1 355 ? 10.791 -2.822 -13.651 1.00 71.25 355 VAL A O 1
ATOM 2732 N N . THR A 1 356 ? 10.651 -5.039 -13.948 1.00 83.88 356 THR A N 1
ATOM 2733 C CA . THR A 1 356 ? 12.075 -5.314 -13.713 1.00 83.88 356 THR A CA 1
ATOM 2734 C C . THR A 1 356 ? 12.759 -5.639 -15.031 1.00 83.88 356 THR A C 1
ATOM 2736 O O . THR A 1 356 ? 12.363 -6.583 -15.714 1.00 83.88 356 THR A O 1
ATOM 2739 N N . TYR A 1 357 ? 13.827 -4.914 -15.355 1.00 87.81 357 TYR A N 1
ATOM 2740 C CA . TYR A 1 357 ? 14.668 -5.148 -16.523 1.00 87.81 357 TYR A CA 1
ATOM 2741 C C . TYR A 1 357 ? 16.010 -5.754 -16.113 1.00 87.81 357 TYR A C 1
ATOM 2743 O O . TYR A 1 357 ? 16.711 -5.231 -15.249 1.00 87.81 357 TYR A O 1
ATOM 2751 N N . VAL A 1 358 ? 16.402 -6.835 -16.776 1.00 89.50 358 VAL A N 1
ATOM 2752 C CA . VAL A 1 358 ? 17.638 -7.584 -16.536 1.00 89.50 358 VAL A CA 1
ATOM 2753 C C . VAL A 1 358 ? 18.446 -7.631 -17.828 1.00 89.50 358 VAL A C 1
ATOM 2755 O O . VAL A 1 358 ? 17.994 -8.173 -18.830 1.00 89.50 358 VAL A O 1
ATOM 2758 N N . LEU A 1 359 ? 19.661 -7.086 -17.828 1.00 89.25 359 LEU A N 1
ATOM 2759 C CA . LEU A 1 359 ? 20.606 -7.221 -18.934 1.00 89.25 359 LEU A CA 1
ATOM 2760 C C . LEU A 1 359 ? 21.519 -8.421 -18.700 1.00 89.25 359 LEU A C 1
ATOM 2762 O O . LEU A 1 359 ? 22.248 -8.479 -17.708 1.00 89.25 359 LEU A O 1
ATOM 2766 N N . THR A 1 360 ? 21.557 -9.312 -19.683 1.00 87.75 360 THR A N 1
ATOM 2767 C CA . THR A 1 360 ? 22.519 -10.414 -19.784 1.00 87.75 360 THR A CA 1
ATOM 2768 C C . THR A 1 360 ? 23.263 -10.337 -21.122 1.00 87.75 360 THR A C 1
ATOM 2770 O O . THR A 1 360 ? 22.875 -9.561 -22.002 1.00 87.75 360 THR A O 1
ATOM 2773 N N . PRO A 1 361 ? 24.317 -11.146 -21.352 1.00 86.12 361 PRO A N 1
ATOM 2774 C CA . PRO A 1 361 ? 24.955 -11.221 -22.667 1.00 86.12 361 PRO A CA 1
ATOM 2775 C C . PRO A 1 361 ? 23.983 -11.585 -23.804 1.00 86.12 361 PRO A C 1
ATOM 2777 O O . PRO A 1 361 ? 24.241 -11.233 -24.956 1.00 86.12 361 PRO A O 1
ATOM 2780 N N . ALA A 1 362 ? 22.876 -12.267 -23.483 1.00 83.31 362 ALA A N 1
ATOM 2781 C CA . ALA A 1 362 ? 21.861 -12.691 -24.442 1.00 83.31 362 ALA A CA 1
ATOM 2782 C C . ALA A 1 362 ? 20.869 -11.579 -24.826 1.00 83.31 362 ALA A C 1
ATOM 2784 O O . ALA A 1 362 ? 20.303 -11.636 -25.915 1.00 83.31 362 ALA A O 1
ATOM 2785 N N . GLY A 1 363 ? 20.655 -10.571 -23.974 1.00 86.75 363 GLY A N 1
ATOM 2786 C CA . GLY A 1 363 ? 19.644 -9.542 -24.224 1.00 86.75 363 GLY A CA 1
ATOM 2787 C C . GLY A 1 363 ? 19.201 -8.784 -22.982 1.00 86.75 363 GLY A C 1
ATOM 2788 O O . GLY A 1 363 ? 19.671 -9.051 -21.875 1.00 86.75 363 GLY A O 1
ATOM 2789 N N . ILE A 1 364 ? 18.278 -7.845 -23.190 1.00 90.12 364 ILE A N 1
ATOM 2790 C CA . ILE A 1 364 ? 17.457 -7.296 -22.111 1.00 90.12 364 ILE A CA 1
ATOM 2791 C C . ILE A 1 364 ? 16.269 -8.234 -21.932 1.00 90.12 364 ILE A C 1
ATOM 2793 O O . ILE A 1 364 ? 15.603 -8.589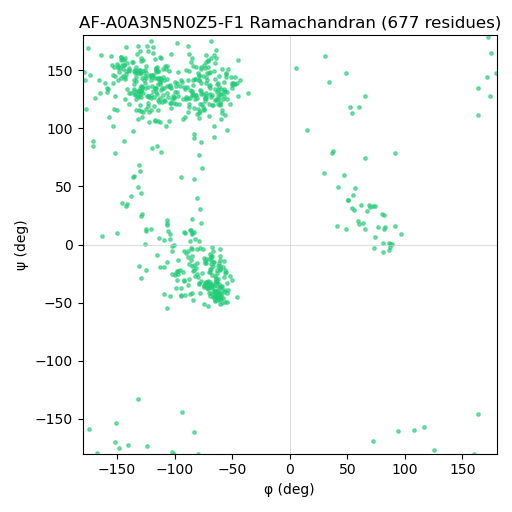 -22.899 1.00 90.12 364 ILE A O 1
ATOM 2797 N N . TRP A 1 365 ? 16.008 -8.609 -20.695 1.00 90.31 365 TRP A N 1
ATOM 2798 C CA . TRP A 1 365 ? 14.842 -9.358 -20.272 1.00 90.31 365 TRP A CA 1
ATOM 2799 C C . TRP A 1 365 ? 13.977 -8.440 -19.427 1.00 90.31 365 TRP A C 1
ATOM 2801 O O . TRP A 1 365 ? 14.517 -7.661 -18.643 1.00 90.31 365 TRP A O 1
ATOM 2811 N N . ARG A 1 366 ? 12.661 -8.523 -19.562 1.00 88.75 366 ARG A N 1
ATOM 2812 C CA . ARG A 1 366 ? 11.716 -7.797 -18.718 1.00 88.75 366 ARG A CA 1
ATOM 2813 C C . ARG A 1 366 ? 10.831 -8.779 -17.976 1.00 88.75 366 ARG A C 1
ATOM 2815 O O . ARG A 1 366 ? 10.459 -9.807 -18.526 1.00 88.75 366 ARG A O 1
ATOM 2822 N N . HIS A 1 367 ? 10.457 -8.436 -16.761 1.00 83.38 367 HIS A N 1
ATOM 2823 C CA . HIS A 1 367 ? 9.352 -9.063 -16.057 1.00 83.38 367 HIS A CA 1
ATOM 2824 C C . HIS A 1 367 ? 8.367 -7.955 -15.707 1.00 83.38 367 HIS A C 1
ATOM 2826 O O . HIS A 1 367 ? 8.717 -7.040 -14.960 1.00 83.38 367 HIS A O 1
ATOM 2832 N N . VAL A 1 368 ? 7.180 -8.016 -16.314 1.00 72.94 368 VAL A N 1
ATOM 2833 C CA . VAL A 1 368 ? 6.094 -7.057 -16.102 1.00 72.94 368 VAL A CA 1
ATOM 2834 C C . VAL A 1 368 ? 5.145 -7.635 -15.068 1.00 72.94 368 VAL A C 1
ATOM 2836 O O . VAL A 1 368 ? 4.564 -8.702 -15.254 1.00 72.94 368 VAL A O 1
ATOM 2839 N N . LEU A 1 369 ? 4.982 -6.901 -13.984 1.00 57.38 369 LEU A N 1
ATOM 2840 C CA . LEU A 1 369 ? 4.024 -7.186 -12.943 1.00 57.38 369 LEU A CA 1
ATOM 2841 C C . LEU A 1 369 ? 2.631 -6.727 -13.405 1.00 57.38 369 LEU A C 1
ATOM 2843 O O . LEU A 1 369 ? 2.511 -5.717 -14.118 1.00 57.38 369 LEU A O 1
ATOM 2847 N N . PRO A 1 370 ? 1.567 -7.451 -13.021 1.00 43.81 370 PRO A N 1
ATOM 2848 C CA . PRO A 1 370 ? 0.198 -7.103 -13.393 1.00 43.81 370 PRO A CA 1
ATOM 2849 C C . PRO A 1 370 ? -0.140 -5.629 -13.086 1.00 43.81 370 PRO A C 1
ATOM 2851 O O . PRO A 1 370 ? 0.336 -5.060 -12.108 1.00 43.81 370 PRO A O 1
ATOM 2854 N N . THR A 1 371 ? -0.947 -4.984 -13.936 1.00 37.12 371 THR A N 1
ATOM 2855 C CA . THR A 1 371 ? -1.443 -3.604 -13.745 1.00 37.12 371 THR A CA 1
ATOM 2856 C C . THR A 1 371 ? -2.270 -3.454 -12.469 1.00 37.12 371 THR A C 1
ATOM 2858 O O . THR A 1 371 ? -3.338 -4.058 -12.378 1.00 37.12 371 THR A O 1
ATOM 2861 N N . LEU A 1 372 ? -1.843 -2.565 -11.567 1.00 35.19 372 LEU A N 1
ATOM 2862 C CA . LEU A 1 372 ? -2.739 -1.801 -10.693 1.00 35.19 372 LEU A CA 1
ATOM 2863 C C . LEU A 1 372 ? -2.890 -0.378 -11.250 1.00 35.19 372 LEU A C 1
ATOM 2865 O O . LEU A 1 372 ? -1.893 0.284 -11.525 1.00 35.19 372 LEU A O 1
ATOM 2869 N N . ASP A 1 373 ? -4.123 0.089 -11.444 1.00 27.62 373 ASP A N 1
ATOM 2870 C CA . ASP A 1 373 ? -4.427 1.423 -11.984 1.00 27.62 373 ASP A CA 1
ATOM 2871 C C . ASP A 1 373 ? -4.187 2.544 -10.939 1.00 27.62 373 ASP A C 1
ATOM 2873 O O . ASP A 1 373 ? -4.878 2.642 -9.928 1.00 27.62 373 ASP A O 1
ATOM 2877 N N . GLN A 1 374 ? -3.234 3.438 -11.229 1.00 26.33 374 GLN A N 1
ATOM 2878 C CA . GLN A 1 374 ? -2.612 4.462 -10.361 1.00 26.33 374 GLN A CA 1
ATOM 2879 C C . GLN A 1 374 ? -3.416 5.760 -10.066 1.00 26.33 374 GLN A C 1
ATOM 2881 O O . GLN A 1 374 ? -2.845 6.762 -9.644 1.00 26.33 374 GLN A O 1
ATOM 2886 N N . LYS A 1 375 ? -4.740 5.832 -10.254 1.00 23.33 375 LYS A N 1
ATOM 2887 C CA . LYS A 1 375 ? -5.465 7.132 -10.186 1.00 23.33 375 LYS A CA 1
ATOM 2888 C C . LYS A 1 375 ? -5.908 7.640 -8.804 1.00 23.33 375 LYS A C 1
ATOM 2890 O O . LYS A 1 375 ? -6.647 8.623 -8.749 1.00 23.33 375 LYS A O 1
ATOM 2895 N N . ILE A 1 376 ? -5.486 7.037 -7.693 1.00 26.91 376 ILE A N 1
ATOM 2896 C CA . ILE A 1 376 ? -5.998 7.405 -6.358 1.00 26.91 376 ILE A CA 1
ATOM 2897 C C . ILE A 1 376 ? -4.864 7.524 -5.331 1.00 26.91 376 ILE A C 1
ATOM 2899 O O . ILE A 1 376 ? -4.853 6.841 -4.320 1.00 26.91 376 ILE A O 1
ATOM 2903 N N . TYR A 1 377 ? -3.900 8.409 -5.572 1.00 26.58 377 TYR A N 1
ATOM 2904 C CA . TYR A 1 377 ? -2.944 8.849 -4.550 1.00 26.58 377 TYR A CA 1
ATOM 2905 C C . TYR A 1 377 ? -2.641 10.330 -4.767 1.00 26.58 377 TYR A C 1
ATOM 2907 O O . TYR A 1 377 ? -1.742 10.673 -5.516 1.00 26.58 377 TYR A O 1
ATOM 2915 N N . LEU A 1 378 ? -3.418 11.226 -4.155 1.00 21.86 378 LEU A N 1
ATOM 2916 C CA . LEU A 1 378 ? -2.922 12.532 -3.703 1.00 21.86 378 LEU A CA 1
ATOM 2917 C C . LEU A 1 378 ? -4.001 13.213 -2.858 1.00 21.86 378 LEU A C 1
ATOM 2919 O O . LEU A 1 378 ? -4.842 13.954 -3.360 1.00 21.86 378 LEU A O 1
ATOM 2923 N N . ALA A 1 379 ? -3.977 12.951 -1.558 1.00 22.47 379 ALA A N 1
ATOM 2924 C CA . ALA A 1 379 ? -4.045 14.020 -0.568 1.00 22.47 379 ALA A CA 1
ATOM 2925 C C . ALA A 1 379 ? -3.777 13.441 0.828 1.00 22.47 379 ALA A C 1
ATOM 2927 O O . ALA A 1 379 ? -4.686 13.183 1.607 1.00 22.47 379 ALA A O 1
ATOM 2928 N N . ALA A 1 380 ? -2.490 13.336 1.151 1.00 24.86 380 ALA A N 1
ATOM 2929 C CA . ALA A 1 380 ? -1.966 14.078 2.294 1.00 24.86 380 ALA A CA 1
ATOM 2930 C C . ALA A 1 380 ? -2.296 13.621 3.728 1.00 24.86 380 ALA A C 1
ATOM 2932 O O . ALA A 1 380 ? -2.377 14.501 4.584 1.00 24.86 380 ALA A O 1
ATOM 2933 N N . VAL A 1 381 ? -2.451 12.327 4.050 1.00 26.81 381 VAL A N 1
ATOM 2934 C CA . VAL A 1 381 ? -2.720 11.986 5.469 1.00 26.81 381 VAL A CA 1
ATOM 2935 C C . VAL A 1 381 ? -1.864 10.909 6.132 1.00 26.81 381 VAL A C 1
ATOM 2937 O O . VAL A 1 381 ? -1.702 11.037 7.337 1.00 26.81 381 VAL A O 1
ATOM 2940 N N . MET A 1 382 ? -1.291 9.893 5.477 1.00 28.33 382 MET A N 1
ATOM 2941 C CA . MET A 1 382 ? -0.770 8.751 6.266 1.00 28.33 382 MET A CA 1
ATOM 2942 C C . MET A 1 382 ? 0.660 8.355 5.893 1.00 28.33 382 MET A C 1
ATOM 2944 O O . MET A 1 382 ? 0.929 7.311 5.311 1.00 28.33 382 MET A O 1
ATOM 2948 N N . GLU A 1 383 ? 1.575 9.266 6.230 1.00 27.77 383 GLU A N 1
ATOM 2949 C CA . GLU A 1 383 ? 2.982 8.983 6.519 1.00 27.77 383 GLU A CA 1
ATOM 2950 C C . GLU A 1 383 ? 3.079 7.985 7.694 1.00 27.77 383 GLU A C 1
ATOM 2952 O O . GLU A 1 383 ? 2.686 8.340 8.803 1.00 27.77 383 GLU A O 1
ATOM 2957 N N . GLN A 1 384 ? 3.601 6.770 7.467 1.00 24.03 384 GLN A N 1
ATOM 2958 C CA . GLN A 1 384 ? 4.699 6.124 8.225 1.00 24.03 384 GLN A CA 1
ATOM 2959 C C . GLN A 1 384 ? 4.776 4.597 7.979 1.00 24.03 384 GLN A C 1
ATOM 2961 O O . GLN A 1 384 ? 3.939 3.823 8.429 1.00 24.03 384 GLN A O 1
ATOM 2966 N N . ASP A 1 385 ? 5.860 4.210 7.300 1.00 24.98 385 ASP A N 1
ATOM 2967 C CA . ASP A 1 385 ? 6.683 3.004 7.476 1.00 24.98 385 ASP A CA 1
ATOM 2968 C C . ASP A 1 385 ? 6.110 1.582 7.216 1.00 24.98 385 ASP A C 1
ATOM 2970 O O . ASP A 1 385 ? 5.900 0.795 8.134 1.00 24.98 385 ASP A O 1
ATOM 2974 N N . SER A 1 386 ? 5.946 1.249 5.922 1.00 26.34 386 SER A N 1
ATOM 2975 C CA . SER A 1 386 ? 6.728 0.218 5.180 1.00 26.34 386 SER A CA 1
ATOM 2976 C C . SER A 1 386 ? 6.707 -1.268 5.656 1.00 26.34 386 SER A C 1
ATOM 2978 O O . SER A 1 386 ? 7.184 -1.610 6.730 1.00 26.34 386 SER A O 1
ATOM 2980 N N . HIS A 1 387 ? 6.240 -2.280 4.900 1.00 25.14 387 HIS A N 1
ATOM 2981 C CA . HIS A 1 387 ? 6.180 -2.455 3.443 1.00 25.14 387 HIS A CA 1
ATOM 2982 C C . HIS A 1 387 ? 5.241 -3.607 2.986 1.00 25.14 387 HIS A C 1
ATOM 2984 O O . HIS A 1 387 ? 5.392 -4.716 3.486 1.00 25.14 387 HIS A O 1
ATOM 2990 N N . VAL A 1 388 ? 4.342 -3.348 2.019 1.00 27.47 388 VAL A N 1
ATOM 2991 C CA . VAL A 1 388 ? 3.966 -4.076 0.767 1.00 27.47 388 VAL A CA 1
ATOM 2992 C C . VAL A 1 388 ? 2.918 -3.164 0.107 1.00 27.47 388 VAL A C 1
ATOM 2994 O O . VAL A 1 388 ? 1.899 -2.955 0.747 1.00 27.47 388 VAL A O 1
ATOM 2997 N N . LEU A 1 389 ? 3.114 -2.575 -1.084 1.00 32.94 389 LEU A N 1
ATOM 2998 C CA . LEU A 1 389 ? 1.961 -1.936 -1.759 1.00 32.94 389 LEU A CA 1
ATOM 2999 C C . LEU A 1 389 ? 1.045 -3.049 -2.286 1.00 32.94 389 LEU A C 1
ATOM 3001 O O . LEU A 1 389 ? 1.553 -4.083 -2.726 1.00 32.94 389 LEU A O 1
ATOM 3005 N N . PRO A 1 390 ? -0.282 -2.886 -2.283 1.00 33.22 390 PRO A N 1
ATOM 3006 C CA . PRO A 1 390 ? -1.173 -4.004 -2.399 1.00 33.22 390 PRO A CA 1
ATOM 3007 C C . PRO A 1 390 ? -1.384 -4.412 -3.855 1.00 33.22 390 PRO A C 1
ATOM 3009 O O . PRO A 1 390 ? -2.240 -3.887 -4.551 1.00 33.22 390 PRO A O 1
ATOM 3012 N N . SER A 1 391 ? -0.627 -5.386 -4.325 1.00 43.50 391 SER A N 1
ATOM 3013 C CA . SER A 1 391 ? -0.776 -6.049 -5.622 1.00 43.50 391 SER A CA 1
ATOM 3014 C C . SER A 1 391 ? -2.028 -6.928 -5.818 1.00 43.50 391 SER A C 1
ATOM 3016 O O . SER A 1 391 ? -2.303 -7.425 -6.915 1.00 43.50 391 SER A O 1
ATOM 3018 N N . SER A 1 392 ? -2.756 -7.190 -4.738 1.00 58.72 392 SER A N 1
ATOM 3019 C CA . SER A 1 392 ? -3.849 -8.148 -4.673 1.00 58.72 392 SER A CA 1
ATOM 3020 C C . SER A 1 392 ? -5.051 -7.523 -3.967 1.00 58.72 392 SER A C 1
ATOM 3022 O O . SER A 1 392 ? -4.882 -6.668 -3.092 1.00 58.72 392 SER A O 1
ATOM 3024 N N . PRO A 1 393 ? -6.286 -7.968 -4.270 1.00 63.72 393 PRO A N 1
ATOM 3025 C CA . PRO A 1 393 ? -7.466 -7.543 -3.518 1.00 63.72 393 PRO A CA 1
ATOM 3026 C C . PRO A 1 393 ? -7.285 -7.694 -1.999 1.00 63.72 393 PRO A C 1
ATOM 3028 O O . PRO A 1 393 ? -7.824 -6.898 -1.234 1.00 63.72 393 PRO A O 1
ATOM 3031 N N . ALA A 1 394 ? -6.484 -8.685 -1.582 1.00 70.00 394 ALA A N 1
ATOM 3032 C CA . ALA A 1 394 ? -6.149 -8.942 -0.192 1.00 70.00 394 ALA A CA 1
ATOM 3033 C C . ALA A 1 394 ? -5.469 -7.750 0.474 1.00 70.00 394 ALA A C 1
ATOM 3035 O O . ALA A 1 394 ? -5.856 -7.308 1.553 1.00 70.00 394 ALA A O 1
ATOM 3036 N N . GLU A 1 395 ? -4.448 -7.231 -0.185 1.00 68.00 395 GLU A N 1
ATOM 3037 C CA . GLU A 1 395 ? -3.663 -6.143 0.349 1.00 68.00 395 GLU A CA 1
ATOM 3038 C C . GLU A 1 395 ? -4.449 -4.817 0.260 1.00 68.00 395 GLU A C 1
ATOM 3040 O O . GLU A 1 395 ? -4.385 -4.036 1.204 1.00 68.00 395 GLU A O 1
ATOM 3045 N N . ILE A 1 396 ? -5.275 -4.596 -0.784 1.00 64.56 396 ILE A N 1
ATOM 3046 C CA . ILE A 1 396 ? -6.101 -3.373 -0.920 1.00 64.56 396 ILE A CA 1
ATOM 3047 C C . ILE A 1 396 ? -7.054 -3.271 0.270 1.00 64.56 396 ILE A C 1
ATOM 3049 O O . ILE A 1 396 ? -7.195 -2.220 0.896 1.00 64.56 396 ILE A O 1
ATOM 3053 N N . ALA A 1 397 ? -7.701 -4.390 0.598 1.00 77.56 397 ALA A N 1
ATOM 3054 C CA . ALA A 1 397 ? -8.615 -4.455 1.720 1.00 77.56 397 ALA A CA 1
ATOM 3055 C C . ALA A 1 397 ? -7.884 -4.230 3.058 1.00 77.56 397 ALA A C 1
ATOM 3057 O O . ALA A 1 397 ? -8.395 -3.539 3.939 1.00 77.56 397 ALA A O 1
ATOM 3058 N N . ILE A 1 398 ? -6.677 -4.778 3.223 1.00 81.12 398 ILE A N 1
ATOM 3059 C CA . ILE A 1 398 ? -5.897 -4.633 4.461 1.00 81.12 398 ILE A CA 1
ATOM 3060 C C . ILE A 1 398 ? -5.389 -3.207 4.660 1.00 81.12 398 ILE A C 1
ATOM 3062 O O . ILE A 1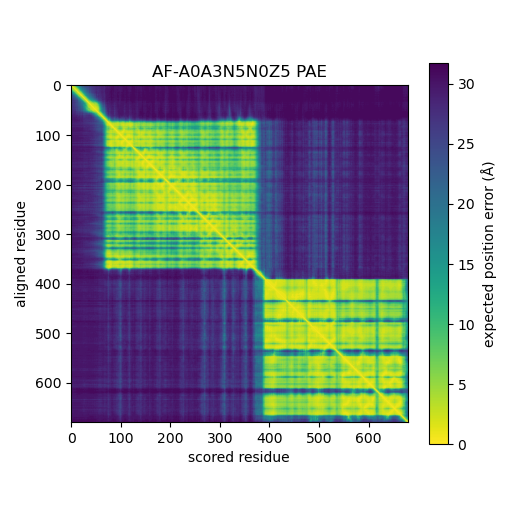 398 ? -5.511 -2.677 5.765 1.00 81.12 398 ILE A O 1
ATOM 3066 N N . GLU A 1 399 ? -4.856 -2.568 3.621 1.00 70.62 399 GLU A N 1
ATOM 3067 C CA . GLU A 1 399 ? -4.418 -1.175 3.706 1.00 70.62 399 GLU A CA 1
ATOM 3068 C C . GLU A 1 399 ? -5.585 -0.251 4.035 1.00 70.62 399 GLU A C 1
ATOM 3070 O O . GLU A 1 399 ? -5.502 0.545 4.971 1.00 70.62 399 GLU A O 1
ATOM 3075 N N . HIS A 1 400 ? -6.711 -0.418 3.338 1.00 77.31 400 HIS A N 1
ATOM 3076 C CA . HIS A 1 400 ? -7.898 0.384 3.595 1.00 77.31 400 HIS A CA 1
ATOM 3077 C C . HIS A 1 400 ? -8.444 0.167 5.013 1.00 77.31 400 HIS A C 1
ATOM 3079 O O . HIS A 1 400 ? -8.823 1.122 5.693 1.00 77.31 400 HIS A O 1
ATOM 3085 N N . LEU A 1 401 ? -8.418 -1.074 5.511 1.00 85.12 401 LEU A N 1
ATOM 3086 C CA . LEU A 1 401 ? -8.785 -1.379 6.890 1.00 85.12 401 LEU A CA 1
ATOM 3087 C C . LEU A 1 401 ? -7.845 -0.700 7.896 1.00 85.12 401 LEU A C 1
ATOM 3089 O O . LEU A 1 401 ? -8.297 -0.199 8.929 1.00 85.12 401 LEU A O 1
ATOM 3093 N N . ASN A 1 402 ? -6.544 -0.673 7.614 1.00 81.75 402 ASN A N 1
ATOM 3094 C CA . ASN A 1 402 ? -5.564 -0.075 8.511 1.00 81.75 402 ASN A CA 1
ATOM 3095 C C . ASN A 1 402 ? -5.767 1.438 8.687 1.00 81.75 402 ASN A C 1
ATOM 3097 O O . ASN A 1 402 ? -5.556 1.919 9.799 1.00 81.75 402 ASN A O 1
ATOM 3101 N N . LEU A 1 403 ? -6.314 2.152 7.692 1.00 69.44 403 LEU A N 1
ATOM 3102 C CA . LEU A 1 403 ? -6.741 3.554 7.850 1.00 69.44 403 LEU A CA 1
ATOM 3103 C C . LEU A 1 403 ? -7.790 3.699 8.968 1.00 69.44 403 LEU A C 1
ATOM 3105 O O . LEU A 1 403 ? -7.691 4.558 9.846 1.00 69.44 403 LEU A O 1
ATOM 3109 N N . PHE A 1 404 ? -8.792 2.815 8.988 1.00 78.38 404 PHE A N 1
ATOM 3110 C CA . PHE A 1 404 ? -9.828 2.817 10.025 1.00 78.38 404 PHE A CA 1
ATOM 3111 C C . PHE A 1 404 ? -9.286 2.434 11.403 1.00 78.38 404 PHE A C 1
ATOM 3113 O O . PHE A 1 404 ? -9.702 3.013 12.411 1.00 78.38 404 PHE A O 1
ATOM 3120 N N . ARG A 1 405 ? -8.349 1.482 11.455 1.00 83.38 405 ARG A N 1
ATOM 3121 C CA . ARG A 1 405 ? -7.689 1.059 12.698 1.00 83.38 405 ARG A CA 1
ATOM 3122 C C . ARG A 1 405 ? -6.826 2.174 13.286 1.00 83.38 405 ARG A C 1
ATOM 3124 O O . ARG A 1 405 ? -6.890 2.408 14.494 1.00 83.38 405 ARG A O 1
ATOM 3131 N N . GLU A 1 406 ? -6.118 2.922 12.446 1.00 77.44 406 GLU A N 1
ATOM 3132 C CA . GLU A 1 406 ? -5.359 4.094 12.872 1.00 77.44 406 GLU A CA 1
ATOM 3133 C C . GLU A 1 406 ? -6.277 5.174 13.454 1.00 77.44 406 GLU A C 1
ATOM 3135 O O . GLU A 1 406 ? -6.055 5.627 14.579 1.00 77.44 406 GLU A O 1
ATOM 3140 N N . TYR A 1 407 ? -7.377 5.513 12.769 1.00 73.31 407 TYR A N 1
ATOM 3141 C CA . TYR A 1 407 ? -8.365 6.449 13.313 1.00 73.31 407 TYR A CA 1
ATOM 3142 C C . TYR A 1 407 ? -8.960 5.970 14.637 1.00 73.31 407 TYR A C 1
ATOM 3144 O O . TYR A 1 407 ? -9.257 6.780 15.515 1.00 73.31 407 TYR A O 1
ATOM 3152 N N . ALA A 1 408 ? -9.168 4.665 14.803 1.00 80.12 408 ALA A N 1
ATOM 3153 C CA . ALA A 1 408 ? -9.640 4.056 16.046 1.00 80.12 408 ALA A CA 1
ATOM 3154 C C . ALA A 1 408 ? -8.571 4.039 17.158 1.00 80.12 408 ALA A C 1
ATOM 3156 O O . ALA A 1 408 ? -8.898 3.811 18.323 1.00 80.12 408 ALA A O 1
ATOM 3157 N N . GLY A 1 409 ? -7.307 4.327 16.838 1.00 77.06 409 GLY A N 1
ATOM 3158 C CA . GLY A 1 409 ? -6.197 4.267 17.783 1.00 77.06 409 GLY A CA 1
ATOM 3159 C C . GLY A 1 409 ? -5.853 2.833 18.184 1.00 77.06 409 GLY A C 1
ATOM 3160 O O . GLY A 1 409 ? -5.467 2.597 19.332 1.00 77.06 409 GLY A O 1
ATOM 3161 N N . VAL A 1 410 ? -6.032 1.874 17.268 1.00 79.56 410 VAL A N 1
ATOM 3162 C CA . VAL A 1 410 ? -5.691 0.459 17.467 1.00 79.56 410 VAL A CA 1
ATOM 3163 C C . VAL A 1 410 ? -4.586 0.026 16.492 1.00 79.56 410 VAL A C 1
ATOM 3165 O O . VAL A 1 410 ? -4.482 0.589 15.405 1.00 79.56 410 VAL A O 1
ATOM 3168 N N . PRO A 1 411 ? -3.737 -0.959 16.848 1.00 76.50 411 PRO A N 1
ATOM 3169 C CA . PRO A 1 411 ? -2.593 -1.342 16.014 1.00 76.50 411 PRO A CA 1
ATOM 3170 C C . PRO A 1 411 ? -3.013 -1.849 14.633 1.00 76.50 411 PRO A C 1
ATOM 3172 O O . PRO A 1 411 ? -4.010 -2.559 14.542 1.00 76.50 411 PRO A O 1
ATOM 3175 N N . ALA A 1 412 ? -2.234 -1.582 13.586 1.00 78.50 412 ALA A N 1
ATOM 3176 C CA . ALA A 1 412 ? -2.461 -2.145 12.255 1.00 78.50 412 ALA A CA 1
ATOM 3177 C C . ALA A 1 412 ? -2.445 -3.691 12.253 1.00 78.50 412 ALA A C 1
ATOM 3179 O O . ALA A 1 412 ? -1.775 -4.329 13.076 1.00 78.50 412 ALA A O 1
ATOM 3180 N N . VAL A 1 413 ? -3.190 -4.295 11.324 1.00 80.31 413 VAL A N 1
ATOM 3181 C CA . VAL A 1 413 ? -3.060 -5.716 10.971 1.00 80.31 413 VAL A CA 1
ATOM 3182 C C . VAL A 1 413 ? -2.044 -5.891 9.844 1.00 80.31 413 VAL A C 1
ATOM 3184 O O . VAL A 1 413 ? -1.884 -5.017 8.996 1.00 80.31 413 VAL A O 1
ATOM 3187 N N . VAL A 1 414 ? -1.374 -7.041 9.829 1.00 74.62 414 VAL A N 1
ATOM 3188 C CA . VAL A 1 414 ? -0.374 -7.424 8.826 1.00 74.62 414 VAL A CA 1
ATOM 3189 C C . VAL A 1 414 ? -0.962 -8.493 7.901 1.00 74.62 414 VAL A C 1
ATOM 3191 O O . VAL A 1 414 ? -1.596 -9.439 8.375 1.00 74.62 414 VAL A O 1
ATOM 3194 N N . LEU A 1 415 ? -0.742 -8.374 6.589 1.00 74.12 415 LEU A N 1
ATOM 3195 C CA . LEU A 1 415 ? -1.105 -9.415 5.624 1.00 74.12 415 LEU A CA 1
ATOM 3196 C C . LEU A 1 415 ? -0.449 -10.749 6.002 1.00 74.12 415 LEU A C 1
ATOM 3198 O O . LEU A 1 415 ? 0.754 -10.819 6.247 1.00 74.12 415 LEU A O 1
ATOM 3202 N N . HIS A 1 416 ? -1.230 -11.828 6.012 1.00 72.81 416 HIS A N 1
ATOM 3203 C CA . HIS A 1 416 ? -0.711 -13.173 6.222 1.00 72.81 416 HIS A CA 1
ATOM 3204 C C . HIS A 1 416 ? -1.228 -14.131 5.151 1.00 72.81 416 HIS A C 1
ATOM 3206 O O . HIS A 1 416 ? -2.424 -14.405 5.070 1.00 72.81 416 HIS A O 1
ATOM 3212 N N . MET A 1 417 ? -0.321 -14.736 4.382 1.00 69.44 417 MET A N 1
ATOM 3213 C CA . MET A 1 417 ? -0.696 -15.560 3.225 1.00 69.44 417 MET A CA 1
ATOM 3214 C C . MET A 1 417 ? -1.587 -16.757 3.567 1.00 69.44 417 MET A C 1
ATOM 3216 O O . MET A 1 417 ? -2.516 -17.048 2.825 1.00 69.44 417 MET A O 1
ATOM 3220 N N . ALA A 1 418 ? -1.394 -17.414 4.714 1.00 70.19 418 ALA A N 1
ATOM 3221 C CA . ALA A 1 418 ? -2.315 -18.479 5.129 1.00 70.19 418 ALA A CA 1
ATOM 3222 C C . ALA A 1 418 ? -3.747 -17.979 5.431 1.00 70.19 418 ALA A C 1
ATOM 3224 O O . ALA A 1 418 ? -4.693 -18.740 5.269 1.00 70.19 418 ALA A O 1
ATOM 3225 N N . ALA A 1 419 ? -3.928 -16.714 5.830 1.00 75.19 419 ALA A N 1
ATOM 3226 C CA . ALA A 1 419 ? -5.258 -16.117 5.960 1.00 75.19 419 ALA A CA 1
ATOM 3227 C C . ALA A 1 419 ? -5.858 -15.800 4.577 1.00 75.19 419 ALA A C 1
ATOM 3229 O O . ALA A 1 419 ? -7.042 -16.012 4.367 1.00 75.19 419 ALA A O 1
ATOM 3230 N N . VAL A 1 420 ? -5.036 -15.374 3.608 1.00 75.88 420 VAL A N 1
ATOM 3231 C CA . VAL A 1 420 ? -5.472 -15.161 2.211 1.00 75.88 420 VAL A CA 1
ATOM 3232 C C . VAL A 1 420 ? -5.933 -16.472 1.574 1.00 75.88 420 VAL A C 1
ATOM 3234 O O . VAL A 1 420 ? -6.992 -16.526 0.961 1.00 75.88 420 VAL A O 1
ATOM 3237 N N . VAL A 1 421 ? -5.159 -17.546 1.749 1.00 71.19 421 VAL A N 1
ATOM 3238 C CA . VAL A 1 421 ? -5.510 -18.878 1.238 1.00 71.19 421 VAL A CA 1
ATOM 3239 C C . VAL A 1 421 ? -6.775 -19.410 1.916 1.00 71.19 421 VAL A C 1
ATOM 3241 O O . VAL A 1 421 ? -7.623 -19.975 1.237 1.00 71.19 421 VAL A O 1
ATOM 3244 N N . ALA A 1 422 ? -6.937 -19.210 3.227 1.00 79.00 422 ALA A N 1
ATOM 3245 C CA . ALA A 1 422 ? -8.159 -19.594 3.934 1.00 79.00 422 ALA A CA 1
ATOM 3246 C C . ALA A 1 422 ? -9.395 -18.840 3.418 1.00 79.00 422 ALA A C 1
ATOM 3248 O O . ALA A 1 422 ? -10.401 -19.481 3.109 1.00 79.00 422 ALA A O 1
ATOM 3249 N N . ALA A 1 423 ? -9.274 -17.525 3.220 1.00 85.62 423 ALA A N 1
ATOM 3250 C CA . ALA A 1 423 ? -10.332 -16.700 2.654 1.00 85.62 423 ALA A CA 1
ATOM 3251 C C . ALA A 1 423 ? -10.687 -17.148 1.226 1.00 85.62 423 ALA A C 1
ATOM 3253 O O . ALA A 1 423 ? -11.864 -17.291 0.901 1.00 85.62 423 ALA A O 1
ATOM 3254 N N . GLN A 1 424 ? -9.687 -17.431 0.380 1.00 84.25 424 GLN A N 1
ATOM 3255 C CA . GLN A 1 424 ? -9.915 -17.900 -0.991 1.00 84.25 424 GLN A CA 1
ATOM 3256 C C . GLN A 1 424 ? -10.582 -19.277 -1.022 1.00 84.25 424 GLN A C 1
ATOM 3258 O O . GLN A 1 424 ? -11.543 -19.467 -1.761 1.00 84.25 424 GLN A O 1
ATOM 3263 N N . ASN A 1 425 ? -10.131 -20.217 -0.189 1.00 80.56 425 ASN A N 1
ATOM 3264 C CA . ASN A 1 425 ? -10.769 -21.528 -0.081 1.00 80.56 425 ASN A CA 1
ATOM 3265 C C . ASN A 1 425 ? -12.243 -21.391 0.322 1.00 80.56 425 ASN A C 1
ATOM 3267 O O . ASN A 1 425 ? -13.099 -22.097 -0.207 1.00 80.56 425 ASN A O 1
ATOM 3271 N N . HIS A 1 426 ? -12.550 -20.451 1.221 1.00 91.38 426 HIS A N 1
ATOM 3272 C CA . HIS A 1 426 ? -13.922 -20.217 1.646 1.00 91.38 426 HIS A CA 1
ATOM 3273 C C . HIS A 1 426 ? -14.782 -19.571 0.550 1.00 91.38 426 HIS A C 1
ATOM 3275 O O . HIS A 1 426 ? -15.938 -19.955 0.357 1.00 91.38 426 HIS A O 1
ATOM 3281 N N . VAL A 1 427 ? -14.212 -18.641 -0.224 1.00 86.94 427 VAL A N 1
ATOM 3282 C CA . VAL A 1 427 ? -14.837 -18.117 -1.448 1.00 86.94 427 VAL A CA 1
ATOM 3283 C C . VAL A 1 427 ? -15.161 -19.263 -2.409 1.00 86.94 427 VAL A C 1
ATOM 3285 O O . VAL A 1 427 ? -16.297 -19.367 -2.874 1.00 86.94 427 VAL A O 1
ATOM 3288 N N . ASP A 1 428 ? -14.204 -20.150 -2.677 1.00 85.62 428 ASP A N 1
ATOM 3289 C CA . ASP A 1 428 ? -14.380 -21.270 -3.606 1.00 85.62 428 ASP A CA 1
ATOM 3290 C C . ASP A 1 428 ? -15.469 -22.237 -3.111 1.00 85.62 428 ASP A C 1
ATOM 3292 O O . ASP A 1 428 ? -16.373 -22.593 -3.875 1.00 85.62 428 ASP A O 1
ATOM 3296 N N . TYR A 1 429 ? -15.478 -22.556 -1.811 1.00 89.69 429 TYR A N 1
ATOM 3297 C CA . TYR A 1 429 ? -16.549 -23.319 -1.165 1.00 89.69 429 TYR A CA 1
ATOM 3298 C C . TYR A 1 429 ? -17.922 -22.679 -1.394 1.00 89.69 429 TYR A C 1
ATOM 3300 O O . TYR A 1 429 ? -18.863 -23.356 -1.826 1.00 89.69 429 TYR A O 1
ATOM 3308 N N . HIS A 1 430 ? -18.057 -21.373 -1.155 1.00 89.25 430 HIS A N 1
ATOM 3309 C CA . HIS A 1 430 ? -19.310 -20.648 -1.381 1.00 89.25 430 HIS A CA 1
ATOM 3310 C C . HIS A 1 430 ? -19.766 -20.725 -2.835 1.00 89.25 430 HIS A C 1
ATOM 3312 O O . HIS A 1 430 ? -20.931 -21.027 -3.120 1.00 89.25 430 HIS A O 1
ATOM 3318 N N . LEU A 1 431 ? -18.855 -20.480 -3.775 1.00 87.25 431 LEU A N 1
ATOM 3319 C CA . LEU A 1 431 ? -19.175 -20.465 -5.198 1.00 87.25 431 LEU A CA 1
ATOM 3320 C C . LEU A 1 431 ? -19.595 -21.852 -5.693 1.00 87.25 431 LEU A C 1
ATOM 3322 O O . LEU A 1 431 ? -20.606 -21.956 -6.399 1.00 87.25 431 LEU A O 1
ATOM 3326 N N . SER A 1 432 ? -18.900 -22.910 -5.276 1.00 87.19 432 SER A N 1
ATOM 3327 C CA . SER A 1 432 ? -19.200 -24.295 -5.655 1.00 87.19 432 SER A CA 1
ATOM 3328 C C . SER A 1 432 ? -20.499 -24.825 -5.047 1.00 87.19 432 SER A C 1
ATOM 3330 O O . SER A 1 432 ? -21.219 -25.599 -5.689 1.00 87.19 432 SER A O 1
ATOM 3332 N N . ASN A 1 433 ? -20.852 -24.372 -3.841 1.00 87.19 433 ASN A N 1
ATOM 3333 C CA . ASN A 1 433 ? -22.013 -24.865 -3.095 1.00 87.19 433 ASN A CA 1
ATOM 3334 C C . ASN A 1 433 ? -23.252 -23.954 -3.170 1.00 87.19 433 ASN A C 1
ATOM 3336 O O . ASN A 1 433 ? -24.328 -24.324 -2.697 1.00 87.19 433 ASN A O 1
ATOM 3340 N N . SER A 1 434 ? -23.165 -22.819 -3.872 1.00 76.19 434 SER A N 1
ATOM 3341 C CA . SER A 1 434 ? -24.294 -21.908 -4.147 1.00 76.19 434 SER A CA 1
ATOM 3342 C C . SER A 1 434 ? -25.461 -22.538 -4.949 1.00 76.19 434 SER A C 1
ATOM 3344 O O . SER A 1 434 ? -26.507 -21.918 -5.163 1.00 76.19 434 SER A O 1
ATOM 3346 N N . ASN A 1 435 ? -25.332 -23.798 -5.383 1.00 65.31 435 ASN A N 1
ATOM 3347 C CA . ASN A 1 435 ? -26.275 -24.532 -6.235 1.00 65.31 435 ASN A CA 1
ATOM 3348 C C . ASN A 1 435 ? -27.501 -25.145 -5.511 1.00 65.31 435 ASN A C 1
ATOM 3350 O O . ASN A 1 435 ? -27.959 -26.221 -5.884 1.00 65.31 435 ASN A O 1
ATOM 3354 N N . GLN A 1 436 ? -28.102 -24.431 -4.551 1.00 60.34 436 GLN A N 1
ATOM 3355 C CA . GLN A 1 436 ? -29.310 -24.835 -3.792 1.00 60.34 436 GLN A CA 1
ATOM 3356 C C . GLN A 1 436 ? -29.168 -26.064 -2.879 1.00 60.34 436 GLN A C 1
ATOM 3358 O O . GLN A 1 436 ? -30.171 -26.578 -2.378 1.00 60.34 436 GLN A O 1
ATOM 3363 N N . ASP A 1 437 ? -27.950 -26.522 -2.600 1.00 71.12 437 ASP A N 1
ATOM 3364 C CA . ASP A 1 437 ? -27.754 -27.513 -1.550 1.00 71.12 437 ASP A CA 1
ATOM 3365 C C . ASP A 1 437 ? -27.833 -26.830 -0.178 1.00 71.12 437 ASP A C 1
ATOM 3367 O O . ASP A 1 437 ? -26.832 -26.391 0.381 1.00 71.12 437 ASP A O 1
ATOM 3371 N N . GLN A 1 438 ? -29.045 -26.731 0.377 1.00 75.56 438 GLN A N 1
ATOM 3372 C CA . GLN A 1 438 ? -29.277 -26.140 1.702 1.00 75.56 438 GLN A CA 1
ATOM 3373 C C . GLN A 1 438 ? -28.457 -26.821 2.806 1.00 75.56 438 GLN A C 1
ATOM 3375 O O . GLN A 1 438 ? -28.184 -26.209 3.833 1.00 75.56 438 GLN A O 1
ATOM 3380 N N . THR A 1 439 ? -28.014 -28.066 2.594 1.00 84.00 439 THR A N 1
ATOM 3381 C CA . THR A 1 439 ? -27.186 -28.769 3.578 1.00 84.00 439 THR A CA 1
ATOM 3382 C C . THR A 1 439 ? -25.753 -28.241 3.634 1.00 84.00 439 THR A C 1
ATOM 3384 O O . THR A 1 439 ? -25.079 -28.506 4.620 1.00 84.00 439 THR A O 1
ATOM 3387 N N . ALA A 1 440 ? -25.296 -27.470 2.637 1.00 82.12 440 ALA A N 1
ATOM 3388 C CA . ALA A 1 440 ? -24.006 -26.775 2.670 1.00 82.12 440 ALA A CA 1
ATOM 3389 C C . ALA A 1 440 ? -23.998 -25.537 3.590 1.00 82.12 440 ALA A C 1
ATOM 3391 O O . ALA A 1 440 ? -22.923 -25.036 3.904 1.00 82.12 440 ALA A O 1
ATOM 3392 N N . TRP A 1 441 ? -25.174 -25.093 4.051 1.00 82.94 441 TRP A N 1
ATOM 3393 C CA . TRP A 1 441 ? -25.382 -23.907 4.894 1.00 82.94 441 TRP A CA 1
ATOM 3394 C C . TRP A 1 441 ? -25.713 -24.259 6.350 1.00 82.94 441 TRP A C 1
ATOM 3396 O O . TRP A 1 441 ? -26.226 -23.425 7.093 1.00 82.94 441 TRP A O 1
ATOM 3406 N N . LEU A 1 442 ? -25.441 -25.503 6.771 1.00 85.81 442 LEU A N 1
ATOM 3407 C CA . LEU A 1 442 ? -25.742 -26.000 8.121 1.00 85.81 442 LEU A CA 1
ATOM 3408 C C . LEU A 1 442 ? -25.144 -25.118 9.230 1.00 85.81 442 LEU A C 1
ATOM 3410 O O . LEU A 1 442 ? -25.737 -24.994 10.298 1.00 85.81 442 LEU A O 1
ATOM 3414 N N . TYR A 1 443 ? -23.982 -24.519 8.972 1.00 84.62 443 TYR A N 1
ATOM 3415 C CA . TYR A 1 443 ? -23.254 -23.663 9.909 1.00 84.62 443 TYR A CA 1
ATOM 3416 C C . TYR A 1 443 ? -23.340 -22.171 9.544 1.00 84.62 443 TYR A C 1
ATOM 3418 O O . TYR A 1 443 ? -22.533 -21.370 10.009 1.00 84.62 443 TYR A O 1
ATOM 3426 N N . GLY A 1 444 ? -24.322 -21.792 8.719 1.00 85.94 444 GLY A N 1
ATOM 3427 C CA . GLY A 1 444 ? -24.473 -20.428 8.219 1.00 85.94 444 GLY A CA 1
ATOM 3428 C C . GLY A 1 444 ? -23.412 -20.049 7.177 1.00 85.94 444 GLY A C 1
ATOM 3429 O O . GLY A 1 444 ? -22.702 -20.920 6.676 1.00 85.94 444 GLY A O 1
ATOM 3430 N N . PRO A 1 445 ? -23.309 -18.754 6.822 1.00 85.88 445 PRO A N 1
ATOM 3431 C CA . PRO A 1 445 ? -22.412 -18.298 5.765 1.00 85.88 445 PRO A CA 1
ATOM 3432 C C . PRO A 1 445 ? -20.929 -18.398 6.126 1.00 85.88 445 PRO A C 1
ATOM 3434 O O . PRO A 1 445 ? -20.128 -18.524 5.222 1.00 85.88 445 PRO A O 1
ATOM 3437 N N . HIS A 1 446 ? -20.559 -18.401 7.405 1.00 88.38 446 HIS A N 1
ATOM 3438 C CA . HIS A 1 446 ? -19.154 -18.468 7.838 1.00 88.38 446 HIS A CA 1
ATOM 3439 C C . HIS A 1 446 ? -18.594 -19.901 7.926 1.00 88.38 446 HIS A C 1
ATOM 3441 O O . HIS A 1 446 ? -17.398 -20.116 8.174 1.00 88.38 446 HIS A O 1
ATOM 3447 N N . GLY A 1 447 ? -19.473 -20.904 7.810 1.00 89.94 447 GLY A N 1
ATOM 3448 C CA . GLY A 1 447 ? -19.163 -22.290 8.126 1.00 89.94 447 GLY A CA 1
ATOM 3449 C C . GLY A 1 447 ? -19.207 -23.232 6.924 1.00 89.94 447 GLY A C 1
ATOM 3450 O O . GLY A 1 447 ? -20.078 -23.120 6.066 1.00 89.94 447 GLY A O 1
ATOM 3451 N N . GLU A 1 448 ? -18.300 -24.210 6.890 1.00 92.81 448 GLU A N 1
ATOM 3452 C CA . GLU A 1 448 ? -18.254 -25.245 5.846 1.00 92.81 448 GLU A CA 1
ATOM 3453 C C . GLU A 1 448 ? -18.693 -26.619 6.361 1.00 92.81 448 GLU A C 1
ATOM 3455 O O . GLU A 1 448 ? -18.544 -26.950 7.539 1.00 92.81 448 GLU A O 1
ATOM 3460 N N . VAL A 1 449 ? -19.204 -27.461 5.463 1.00 93.88 449 VAL A N 1
ATOM 3461 C CA . VAL A 1 449 ? -19.698 -28.804 5.782 1.00 93.88 449 VAL A CA 1
ATOM 3462 C C . VAL A 1 449 ? -18.803 -29.860 5.143 1.00 93.88 449 VAL A C 1
ATOM 3464 O O . VAL A 1 449 ? -18.587 -29.861 3.933 1.00 93.88 449 VAL A O 1
ATOM 3467 N N . ASP A 1 450 ? -18.307 -30.787 5.965 1.00 93.56 450 ASP A N 1
ATOM 3468 C CA . ASP A 1 450 ? -17.436 -31.878 5.520 1.00 93.56 450 ASP A CA 1
ATOM 3469 C C . ASP A 1 450 ? -18.102 -32.731 4.422 1.00 93.56 450 ASP A C 1
ATOM 3471 O O . ASP A 1 450 ? -19.302 -33.024 4.457 1.00 93.56 450 ASP A O 1
ATOM 3475 N N . GLY A 1 451 ? -17.310 -33.122 3.423 1.00 88.25 451 GLY A N 1
ATOM 3476 C CA . GLY A 1 451 ? -17.756 -33.875 2.250 1.00 88.25 451 GLY A CA 1
ATOM 3477 C C . GLY A 1 451 ? -18.411 -33.046 1.138 1.00 88.25 451 GLY A C 1
ATOM 3478 O O . GLY A 1 451 ? -18.823 -33.625 0.128 1.00 88.25 451 GLY A O 1
ATOM 3479 N N . LYS A 1 452 ? -18.511 -31.719 1.280 1.00 89.88 452 LYS A N 1
ATOM 3480 C CA . LYS A 1 452 ? -18.910 -30.813 0.191 1.00 89.88 452 LYS A CA 1
ATOM 3481 C C . LYS A 1 452 ? -17.716 -30.433 -0.702 1.00 89.88 452 LYS A C 1
ATOM 3483 O O . LYS A 1 452 ? -16.578 -30.465 -0.231 1.00 89.88 452 LYS A O 1
ATOM 3488 N N . PRO A 1 453 ? -17.950 -30.092 -1.985 1.00 88.62 453 PRO A N 1
ATOM 3489 C CA . PRO A 1 453 ? -16.930 -29.505 -2.853 1.00 88.62 453 PRO A CA 1
ATOM 3490 C C . PRO A 1 453 ? -16.195 -28.342 -2.182 1.00 88.62 453 PRO A C 1
ATOM 3492 O O . PRO A 1 453 ? -16.833 -27.529 -1.516 1.00 88.62 453 PRO A O 1
ATOM 3495 N N . ASP A 1 454 ? -14.874 -28.303 -2.364 1.00 86.25 454 ASP A N 1
ATOM 3496 C CA . ASP A 1 454 ? -13.960 -27.263 -1.864 1.00 86.25 454 ASP A CA 1
ATOM 3497 C C . ASP A 1 454 ? -13.944 -27.079 -0.334 1.00 86.25 454 ASP A C 1
ATOM 3499 O O . ASP A 1 454 ? -13.483 -26.065 0.175 1.00 86.25 454 ASP A O 1
ATOM 3503 N N . PHE A 1 455 ? -14.396 -28.088 0.422 1.00 90.44 455 PHE A N 1
ATOM 3504 C CA . PHE A 1 455 ? -14.268 -28.109 1.880 1.00 90.44 455 PHE A CA 1
ATOM 3505 C C . PHE A 1 455 ? -12.796 -28.105 2.316 1.00 90.44 455 PHE A C 1
ATOM 3507 O O . PHE A 1 455 ? -12.013 -28.979 1.931 1.00 90.44 455 PHE A O 1
ATOM 3514 N N . THR A 1 456 ? -12.444 -27.170 3.196 1.00 85.44 456 THR A N 1
ATOM 3515 C CA . THR A 1 456 ? -11.102 -27.045 3.783 1.00 85.44 456 THR A CA 1
ATOM 3516 C C . THR A 1 456 ? -11.116 -26.905 5.304 1.00 85.44 456 THR A C 1
ATOM 3518 O O . THR A 1 456 ? -10.110 -27.203 5.953 1.00 85.44 456 THR A O 1
ATOM 3521 N N . GLY A 1 457 ? -12.251 -26.534 5.900 1.00 90.12 457 GLY A N 1
ATOM 3522 C CA . GLY A 1 457 ? -12.416 -26.492 7.349 1.00 90.12 457 GLY A CA 1
ATOM 3523 C C . GLY A 1 457 ? -13.724 -25.838 7.779 1.00 90.12 457 GLY A C 1
ATOM 3524 O O . GLY A 1 457 ? -14.169 -24.861 7.184 1.00 90.12 457 GLY A O 1
ATOM 3525 N N . ILE A 1 458 ? -14.323 -26.354 8.859 1.00 91.75 458 ILE A N 1
ATOM 3526 C CA . ILE A 1 458 ? -15.646 -25.904 9.319 1.00 91.75 458 ILE A CA 1
ATOM 3527 C C . ILE A 1 458 ? -15.628 -24.415 9.663 1.00 91.75 458 ILE A C 1
ATOM 3529 O O . ILE A 1 458 ? -16.471 -23.683 9.167 1.00 91.75 458 ILE A O 1
ATOM 3533 N N . TRP A 1 459 ? -14.676 -23.960 10.478 1.00 91.44 459 TRP A N 1
ATOM 3534 C CA . TRP A 1 459 ? -14.589 -22.565 10.919 1.00 91.44 459 TRP A CA 1
ATOM 3535 C C . TRP A 1 459 ? -13.372 -21.847 10.325 1.00 91.44 459 TRP A C 1
ATOM 3537 O O . TRP A 1 459 ? -12.398 -22.522 9.978 1.00 91.44 459 TRP A O 1
ATOM 3547 N N . PRO A 1 460 ? -13.355 -20.498 10.306 1.00 89.69 460 PRO A N 1
ATOM 3548 C CA . PRO A 1 460 ? -12.217 -19.708 9.820 1.00 89.69 460 PRO A CA 1
ATOM 3549 C C . PRO A 1 460 ? -10.866 -20.196 10.353 1.00 89.69 460 PRO A C 1
ATOM 3551 O O . PRO A 1 460 ? -9.917 -20.425 9.610 1.00 89.69 460 PRO A O 1
ATOM 3554 N N . TRP A 1 461 ? -10.791 -20.489 11.656 1.00 87.75 461 TRP A N 1
ATOM 3555 C CA . TRP A 1 461 ? -9.568 -21.002 12.276 1.00 87.75 461 TRP A CA 1
ATOM 3556 C C . TRP A 1 461 ? -9.129 -22.375 11.743 1.00 87.75 461 TRP A C 1
ATOM 3558 O O . TRP A 1 461 ? -7.933 -22.653 11.645 1.00 87.75 461 TRP A O 1
ATOM 3568 N N . ASP A 1 462 ? -10.075 -23.254 11.414 1.00 88.69 462 ASP A N 1
ATOM 3569 C CA . ASP A 1 462 ? -9.767 -24.563 10.840 1.00 88.69 462 ASP A CA 1
ATOM 3570 C C . ASP A 1 462 ? -9.203 -24.419 9.426 1.00 88.69 462 ASP A C 1
ATOM 3572 O O . ASP A 1 462 ? -8.181 -25.042 9.126 1.00 88.69 462 ASP A O 1
ATOM 3576 N N . ARG A 1 463 ? -9.782 -23.520 8.621 1.00 87.12 463 ARG A N 1
ATOM 3577 C CA . ARG A 1 463 ? -9.289 -23.175 7.280 1.00 87.12 463 ARG A CA 1
ATOM 3578 C C . ARG A 1 463 ? -7.907 -22.535 7.325 1.00 87.12 463 ARG A C 1
ATOM 3580 O O . ARG A 1 463 ? -7.008 -22.963 6.607 1.00 87.12 463 ARG A O 1
ATOM 3587 N N . MET A 1 464 ? -7.686 -21.590 8.238 1.00 79.00 464 MET A N 1
ATOM 3588 C CA . MET A 1 464 ? -6.378 -20.957 8.441 1.00 79.00 464 MET A CA 1
ATOM 3589 C C . MET A 1 464 ? -5.301 -21.977 8.830 1.00 79.00 464 MET A C 1
ATOM 3591 O O . MET A 1 464 ? -4.212 -21.969 8.257 1.00 79.00 464 MET A O 1
ATOM 3595 N N . LYS A 1 465 ? -5.588 -22.907 9.753 1.00 82.12 465 LYS A N 1
ATOM 3596 C CA . LYS A 1 465 ? -4.651 -24.001 10.077 1.00 82.12 465 LYS A CA 1
ATOM 3597 C C . LYS A 1 465 ? -4.382 -24.895 8.865 1.00 82.12 465 LYS A C 1
ATOM 3599 O O . LYS A 1 465 ? -3.231 -25.263 8.642 1.00 82.12 465 LYS A O 1
ATOM 3604 N N . ALA A 1 466 ? -5.417 -25.243 8.096 1.00 76.00 466 ALA A N 1
ATOM 3605 C CA . ALA A 1 466 ? -5.273 -26.045 6.881 1.00 76.00 466 ALA A CA 1
ATOM 3606 C C . ALA A 1 466 ? -4.398 -25.339 5.828 1.00 76.00 466 ALA A C 1
ATOM 3608 O O . ALA A 1 466 ? -3.602 -25.988 5.153 1.00 76.00 466 ALA A O 1
ATOM 3609 N N . ALA A 1 467 ? -4.471 -24.009 5.767 1.00 69.31 467 ALA A N 1
ATOM 3610 C CA . ALA A 1 467 ? -3.653 -23.147 4.921 1.00 69.31 467 ALA A CA 1
ATOM 3611 C C . ALA A 1 467 ? -2.227 -22.881 5.456 1.00 69.31 467 ALA A C 1
ATOM 3613 O O . ALA A 1 467 ? -1.470 -22.125 4.849 1.00 69.31 467 ALA A O 1
ATOM 3614 N N . GLY A 1 468 ? -1.833 -23.486 6.584 1.00 72.19 468 GLY A N 1
ATOM 3615 C CA . GLY A 1 468 ? -0.483 -23.367 7.146 1.00 72.19 468 GLY A CA 1
ATOM 3616 C C . GLY A 1 468 ? -0.290 -22.229 8.153 1.00 72.19 468 GLY A C 1
ATOM 3617 O O . GLY A 1 468 ? 0.850 -21.889 8.470 1.00 72.19 468 GLY A O 1
ATOM 3618 N N . PHE A 1 469 ? -1.367 -21.643 8.688 1.00 72.75 469 PHE A N 1
ATOM 3619 C CA . PHE A 1 469 ? -1.265 -20.636 9.746 1.00 72.75 469 PHE A CA 1
ATOM 3620 C C . PHE A 1 469 ? -0.680 -21.259 11.033 1.00 72.75 469 PHE A C 1
ATOM 3622 O O . PHE A 1 469 ? -1.116 -22.348 11.429 1.00 72.75 469 PHE A O 1
ATOM 3629 N N . PRO A 1 470 ? 0.295 -20.621 11.715 1.00 68.75 470 PRO A N 1
ATOM 3630 C CA . PRO A 1 470 ? 1.000 -21.256 12.827 1.00 68.75 470 PRO A CA 1
ATOM 3631 C C . PRO A 1 470 ? 0.082 -21.643 13.994 1.00 68.75 470 PRO A C 1
ATOM 3633 O O . PRO A 1 470 ? -0.514 -20.798 14.661 1.00 68.75 470 PRO A O 1
ATOM 3636 N N . ALA A 1 471 ? 0.042 -22.940 14.310 1.00 68.25 471 ALA A N 1
ATOM 3637 C CA . ALA A 1 471 ? -0.757 -23.486 15.413 1.00 68.25 471 ALA A CA 1
ATOM 3638 C C . ALA A 1 471 ? -0.271 -23.055 16.814 1.00 68.25 471 ALA A C 1
ATOM 3640 O O . ALA A 1 471 ? -0.939 -23.322 17.812 1.00 68.25 471 ALA A O 1
ATOM 3641 N N . SER A 1 472 ? 0.903 -22.422 16.905 1.00 64.50 472 SER A N 1
ATOM 3642 C CA . SER A 1 472 ? 1.439 -21.838 18.138 1.00 64.50 472 SER A CA 1
ATOM 3643 C C . SER A 1 472 ? 0.720 -20.551 18.555 1.00 64.50 472 SER A C 1
ATOM 3645 O O . SER A 1 472 ? 0.879 -20.121 19.700 1.00 64.50 472 SER A O 1
ATOM 3647 N N . TYR A 1 473 ? -0.067 -19.938 17.666 1.00 66.56 473 TYR A N 1
ATOM 3648 C CA . TYR A 1 473 ? -0.873 -18.766 17.991 1.00 66.56 473 TYR A CA 1
ATOM 3649 C C . TYR A 1 473 ? -2.188 -19.147 18.698 1.00 66.56 473 TYR A C 1
ATOM 3651 O O . TYR A 1 473 ? -2.674 -20.270 18.549 1.00 66.56 473 TYR A O 1
ATOM 3659 N N . PRO A 1 474 ? -2.756 -18.256 19.537 1.00 59.59 474 PRO A N 1
ATOM 3660 C CA . PRO A 1 474 ? -3.853 -18.616 20.433 1.00 59.59 474 PRO A CA 1
ATOM 3661 C C . PRO A 1 474 ? -5.118 -19.082 19.697 1.00 59.59 474 PRO A C 1
ATOM 3663 O O . PRO A 1 474 ? -5.559 -18.455 18.741 1.00 59.59 474 PRO A O 1
ATOM 3666 N N . TRP A 1 475 ? -5.759 -20.131 20.225 1.00 48.62 475 TRP A N 1
ATOM 3667 C CA . TRP A 1 475 ? -6.958 -20.778 19.664 1.00 48.62 475 TRP A CA 1
ATOM 3668 C C . TRP A 1 475 ? -8.198 -19.875 19.535 1.00 48.62 475 TRP A C 1
ATOM 3670 O O . TRP A 1 475 ? -9.105 -20.201 18.782 1.00 48.62 475 TRP A O 1
ATOM 3680 N N . TRP A 1 476 ? -8.248 -18.746 20.249 1.00 56.84 476 TRP A N 1
ATOM 3681 C CA . TRP A 1 476 ? -9.302 -17.723 20.130 1.00 56.84 476 TRP A CA 1
ATOM 3682 C C . TRP A 1 476 ? -9.017 -16.707 19.002 1.00 56.84 476 TRP A C 1
ATOM 3684 O O . TRP A 1 476 ? -9.643 -15.651 18.926 1.00 56.84 476 TRP A O 1
ATOM 3694 N N . GLY A 1 477 ? -8.038 -17.008 18.142 1.00 54.59 477 GLY A N 1
ATOM 3695 C CA . GLY A 1 477 ? -7.456 -16.069 17.192 1.00 54.59 477 GLY A CA 1
ATOM 3696 C C . GLY A 1 477 ? -8.199 -15.894 15.871 1.00 54.59 477 GLY A C 1
ATOM 3697 O O . GLY A 1 477 ? -8.054 -14.828 15.278 1.00 54.59 477 GLY A O 1
ATOM 3698 N N . GLY A 1 478 ? -9.018 -16.860 15.446 1.00 67.06 478 GLY A N 1
ATOM 3699 C CA . GLY A 1 478 ? -9.800 -16.772 14.206 1.00 67.06 478 GLY A CA 1
ATOM 3700 C C . GLY A 1 478 ? -10.929 -15.741 14.298 1.00 67.06 478 GLY A C 1
ATOM 3701 O O . GLY A 1 478 ? -11.601 -15.643 15.323 1.00 67.06 478 GLY A O 1
ATOM 3702 N N . GLY A 1 479 ? -11.120 -14.935 13.264 1.00 86.06 479 GLY A N 1
ATOM 3703 C CA . GLY A 1 479 ? -12.295 -14.086 13.064 1.00 86.06 479 GLY A CA 1
ATOM 3704 C C . GLY A 1 479 ? -12.533 -13.937 11.571 1.00 86.06 479 GLY A C 1
ATOM 3705 O O . GLY A 1 479 ? -11.578 -14.037 10.815 1.00 86.06 479 GLY A O 1
ATOM 3706 N N . GLU A 1 480 ? -13.768 -13.723 11.148 1.00 91.62 480 GLU A N 1
ATOM 3707 C CA . GLU A 1 480 ? -14.094 -13.584 9.731 1.00 91.62 480 GLU A CA 1
ATOM 3708 C C . GLU A 1 480 ? -15.187 -12.538 9.567 1.00 91.62 480 GLU A C 1
ATOM 3710 O O . GLU A 1 480 ? -16.101 -12.444 10.388 1.00 91.62 480 GLU A O 1
ATOM 3715 N N . VAL A 1 481 ? -15.082 -11.758 8.502 1.00 92.81 481 VAL A N 1
ATOM 3716 C CA . VAL A 1 481 ? -16.164 -10.917 7.997 1.00 92.81 481 VAL A CA 1
ATOM 3717 C C . VAL A 1 481 ? -16.372 -11.247 6.528 1.00 92.81 481 VAL A C 1
ATOM 3719 O O . VAL A 1 481 ? -15.422 -11.567 5.812 1.00 92.81 481 VAL A O 1
ATOM 3722 N N . MET A 1 482 ? -17.626 -11.202 6.088 1.00 90.56 482 MET A N 1
ATOM 3723 C CA . MET A 1 482 ? -17.996 -11.559 4.724 1.00 90.56 482 MET A CA 1
ATOM 3724 C C . MET A 1 482 ? -18.885 -10.497 4.099 1.00 90.56 482 MET A C 1
ATOM 3726 O O . MET A 1 482 ? -19.634 -9.808 4.794 1.00 90.56 482 MET A O 1
ATOM 3730 N N . HIS A 1 483 ? -18.791 -10.352 2.785 1.00 84.12 483 HIS A N 1
ATOM 3731 C CA . HIS A 1 483 ? -19.598 -9.429 2.002 1.00 84.12 483 HIS A CA 1
ATOM 3732 C C . HIS A 1 483 ? -19.971 -10.048 0.649 1.00 84.12 483 HIS A C 1
ATOM 3734 O O . HIS A 1 483 ? -19.487 -11.120 0.295 1.00 84.12 483 HIS A O 1
ATOM 3740 N N . TYR A 1 484 ? -20.871 -9.395 -0.089 1.00 86.06 484 TYR A N 1
ATOM 3741 C CA . TYR A 1 484 ? -21.345 -9.855 -1.397 1.00 86.06 484 TYR A CA 1
ATOM 3742 C C . TYR A 1 484 ? -21.314 -8.706 -2.426 1.00 86.06 484 TYR A C 1
ATOM 3744 O O . TYR A 1 484 ? -22.301 -8.457 -3.122 1.00 86.06 484 TYR A O 1
ATOM 3752 N N . ILE A 1 485 ? -20.185 -7.984 -2.523 1.00 76.12 485 ILE A N 1
ATOM 3753 C CA . ILE A 1 485 ? -19.981 -6.876 -3.482 1.00 76.12 485 ILE A CA 1
ATOM 3754 C C . ILE A 1 485 ? -18.992 -7.241 -4.601 1.00 76.12 485 ILE A C 1
ATOM 3756 O O . ILE A 1 485 ? -19.257 -6.908 -5.760 1.00 76.12 485 ILE A O 1
ATOM 3760 N N . GLY A 1 486 ? -17.882 -7.912 -4.292 1.00 74.62 486 GLY A N 1
ATOM 3761 C CA . GLY A 1 486 ? -16.775 -8.163 -5.222 1.00 74.62 486 GLY A CA 1
ATOM 3762 C C . GLY A 1 486 ? -15.797 -7.002 -5.356 1.00 74.62 486 GLY A C 1
ATOM 3763 O O . GLY A 1 486 ? -15.193 -6.848 -6.416 1.00 74.62 486 GLY A O 1
ATOM 3764 N N . ASP A 1 487 ? -15.698 -6.148 -4.337 1.00 78.19 487 ASP A N 1
ATOM 3765 C CA . ASP A 1 487 ? -14.811 -4.985 -4.324 1.00 78.19 487 ASP A CA 1
ATOM 3766 C C . ASP A 1 487 ? -14.166 -4.836 -2.935 1.00 78.19 487 ASP A C 1
ATOM 3768 O O . ASP A 1 487 ? -14.891 -4.703 -1.942 1.00 78.19 487 ASP A O 1
ATOM 3772 N N . PRO A 1 488 ? -12.825 -4.861 -2.834 1.00 77.69 488 PRO A N 1
ATOM 3773 C CA . PRO A 1 488 ? -12.125 -4.866 -1.550 1.00 77.69 488 PRO A CA 1
ATOM 3774 C C . PRO A 1 488 ? -12.312 -3.577 -0.748 1.00 77.69 488 PRO A C 1
ATOM 3776 O O . PRO A 1 488 ? -12.431 -3.639 0.475 1.00 77.69 488 PRO A O 1
ATOM 3779 N N . LEU A 1 489 ? -12.383 -2.418 -1.410 1.00 70.44 489 LEU A N 1
ATOM 3780 C CA . LEU A 1 489 ? -12.568 -1.135 -0.731 1.00 70.44 489 LEU A CA 1
ATOM 3781 C C . LEU A 1 489 ? -13.988 -1.031 -0.182 1.00 70.44 489 LEU A C 1
ATOM 3783 O O . LEU A 1 489 ? -14.183 -0.828 1.014 1.00 70.44 489 LEU A O 1
ATOM 3787 N N . ALA A 1 490 ? -14.983 -1.259 -1.038 1.00 71.25 490 ALA A N 1
ATOM 3788 C CA . ALA A 1 490 ? -16.386 -1.185 -0.660 1.00 71.25 490 ALA A CA 1
ATOM 3789 C C . ALA A 1 490 ? -16.765 -2.242 0.388 1.00 71.25 490 ALA A C 1
ATOM 3791 O O . ALA A 1 490 ? -17.612 -1.972 1.238 1.00 71.25 490 ALA A O 1
ATOM 3792 N N . SER A 1 491 ? -16.137 -3.422 0.363 1.00 82.94 491 SER A N 1
ATOM 3793 C CA . SER A 1 491 ? -16.349 -4.452 1.388 1.00 82.94 491 SER A CA 1
ATOM 3794 C C . SER A 1 491 ? -15.845 -3.990 2.753 1.00 82.94 491 SER A C 1
ATOM 3796 O O . SER A 1 491 ? -16.569 -4.101 3.741 1.00 82.94 491 SER A O 1
ATOM 3798 N N . VAL A 1 492 ? -14.647 -3.401 2.815 1.00 84.12 492 VAL A N 1
ATOM 3799 C CA . VAL A 1 492 ? -14.091 -2.863 4.065 1.00 84.12 492 VAL A CA 1
ATOM 3800 C C . VAL A 1 492 ? -14.898 -1.672 4.571 1.00 84.12 492 VAL A C 1
ATOM 3802 O O . VAL A 1 492 ? -15.252 -1.647 5.751 1.00 84.12 492 VAL A O 1
ATOM 3805 N N . GLU A 1 493 ? -15.258 -0.723 3.702 1.00 79.44 493 GLU A N 1
ATOM 3806 C CA . GLU A 1 493 ? -16.151 0.383 4.069 1.00 79.44 493 GLU A CA 1
ATOM 3807 C C . GLU A 1 493 ? -17.489 -0.135 4.608 1.00 79.44 493 GLU A C 1
ATOM 3809 O O . GLU A 1 493 ? -17.997 0.383 5.606 1.00 79.44 493 GLU A O 1
ATOM 3814 N N . GLY A 1 494 ? -18.040 -1.182 3.987 1.00 79.94 494 GLY A N 1
ATOM 3815 C CA . GLY A 1 494 ? -19.279 -1.819 4.411 1.00 79.94 494 GLY A CA 1
ATOM 3816 C C . GLY A 1 494 ? -19.168 -2.479 5.778 1.00 79.94 494 GLY A C 1
ATOM 3817 O O . GLY A 1 494 ? -19.977 -2.190 6.661 1.00 79.94 494 GLY A O 1
ATOM 3818 N N . TRP A 1 495 ? -18.132 -3.285 6.017 1.00 90.31 495 TRP A N 1
ATOM 3819 C CA . TRP A 1 495 ? -17.908 -3.899 7.328 1.00 90.31 495 TRP A CA 1
ATOM 3820 C C . TRP A 1 495 ? -17.731 -2.854 8.424 1.00 90.31 495 TRP A C 1
ATOM 3822 O O . TRP A 1 495 ? -18.342 -2.977 9.487 1.00 90.31 495 TRP A O 1
ATOM 3832 N N . ILE A 1 496 ? -16.973 -1.789 8.158 1.00 88.44 496 ILE A N 1
ATOM 3833 C CA . ILE A 1 496 ? -16.796 -0.689 9.109 1.00 88.44 496 ILE A CA 1
ATOM 3834 C C . ILE A 1 496 ? -18.100 0.090 9.316 1.00 88.44 496 ILE A C 1
ATOM 3836 O O . ILE A 1 496 ? -18.376 0.511 10.436 1.00 88.44 496 ILE A O 1
ATOM 3840 N N . ALA A 1 497 ? -18.947 0.246 8.296 1.00 85.06 497 ALA A N 1
ATOM 3841 C CA . ALA A 1 497 ? -20.237 0.929 8.412 1.00 85.06 497 ALA A CA 1
ATOM 3842 C C . ALA A 1 497 ? -21.287 0.152 9.227 1.00 85.06 497 ALA A C 1
ATOM 3844 O O . ALA A 1 497 ? -22.162 0.779 9.822 1.00 85.06 497 ALA A O 1
ATOM 3845 N N . THR A 1 498 ? -21.164 -1.169 9.332 1.00 85.62 498 THR A N 1
ATOM 3846 C CA . THR A 1 498 ? -22.094 -2.043 10.078 1.00 85.62 498 THR A CA 1
ATOM 3847 C C . THR A 1 498 ? -21.732 -2.184 11.562 1.00 85.62 498 THR A C 1
ATOM 3849 O O . THR A 1 498 ? -20.624 -1.831 11.953 1.00 85.62 498 THR A O 1
ATOM 3852 N N . ILE A 1 499 ? -22.642 -2.664 12.413 1.00 86.81 499 ILE A N 1
ATOM 3853 C CA . ILE A 1 499 ? -22.489 -2.685 13.877 1.00 86.81 499 ILE A CA 1
ATOM 3854 C C . ILE A 1 499 ? -21.695 -3.894 14.369 1.00 86.81 499 ILE A C 1
ATOM 3856 O O . ILE A 1 499 ? -20.793 -3.742 15.194 1.00 86.81 499 ILE A O 1
ATOM 3860 N N . TYR A 1 500 ? -22.032 -5.086 13.887 1.00 82.81 500 TYR A N 1
ATOM 3861 C CA . TYR A 1 500 ? -21.457 -6.347 14.342 1.00 82.81 500 TYR A CA 1
ATOM 3862 C C . TYR A 1 500 ? -20.158 -6.649 13.604 1.00 82.81 500 TYR A C 1
ATOM 3864 O O . TYR A 1 500 ? -19.174 -7.027 14.244 1.00 82.81 500 TYR A O 1
ATOM 3872 N N . HIS A 1 501 ? -20.101 -6.417 12.284 1.00 86.62 501 HIS A N 1
ATOM 3873 C CA . HIS A 1 501 ? -18.877 -6.734 11.544 1.00 86.62 501 HIS A CA 1
ATOM 3874 C C . HIS A 1 501 ? -17.716 -5.864 11.995 1.00 86.62 501 HIS A C 1
ATOM 3876 O O . HIS A 1 501 ? -16.643 -6.416 12.182 1.00 86.62 501 HIS A O 1
ATOM 3882 N N . ARG A 1 502 ? -17.899 -4.559 12.266 1.00 88.75 502 ARG A N 1
ATOM 3883 C CA . ARG A 1 502 ? -16.790 -3.667 12.675 1.00 88.75 502 ARG A CA 1
ATOM 3884 C C . ARG A 1 502 ? -16.055 -4.114 13.943 1.00 88.75 502 ARG A C 1
ATOM 3886 O O . ARG A 1 502 ? -14.929 -3.676 14.166 1.00 88.75 502 ARG A O 1
ATOM 3893 N N . VAL A 1 503 ? -16.662 -4.970 14.773 1.00 86.06 503 VAL A N 1
ATOM 3894 C CA . VAL A 1 503 ? -16.048 -5.464 16.013 1.00 86.06 503 VAL A CA 1
ATOM 3895 C C . VAL A 1 503 ? -14.770 -6.245 15.716 1.00 86.06 503 VAL A C 1
ATOM 3897 O O . VAL A 1 503 ? -13.767 -6.040 16.393 1.00 86.06 503 VAL A O 1
ATOM 3900 N N . ILE A 1 504 ? -14.775 -7.096 14.683 1.00 88.69 504 ILE A N 1
ATOM 3901 C CA . ILE A 1 504 ? -13.635 -7.966 14.356 1.00 88.69 504 ILE A CA 1
ATOM 3902 C C . ILE A 1 504 ? -12.482 -7.164 13.717 1.00 88.69 504 ILE A C 1
ATOM 3904 O O . ILE A 1 504 ? -11.366 -7.231 14.241 1.00 88.69 504 ILE A O 1
ATOM 3908 N N . PRO A 1 505 ? -12.701 -6.349 12.663 1.00 91.19 505 PRO A N 1
ATOM 3909 C CA . PRO A 1 505 ? -11.659 -5.557 12.028 1.00 91.19 505 PRO A CA 1
ATOM 3910 C C . PRO A 1 505 ? -11.097 -4.444 12.912 1.00 91.19 505 PRO A C 1
ATOM 3912 O O . PRO A 1 505 ? -10.006 -3.968 12.618 1.00 91.19 505 PRO A O 1
ATOM 3915 N N . LEU A 1 506 ? -11.784 -4.026 13.984 1.00 89.25 506 LEU A N 1
ATOM 3916 C CA . LEU A 1 506 ? -11.276 -3.036 14.946 1.00 89.25 506 LEU A CA 1
ATOM 3917 C C . LEU A 1 506 ? -10.766 -3.650 16.259 1.00 89.25 506 LEU A C 1
ATOM 3919 O O . LEU A 1 506 ? -10.256 -2.919 17.108 1.00 89.25 506 LEU A O 1
ATOM 3923 N N . ASP A 1 507 ? -10.848 -4.971 16.440 1.00 86.50 507 ASP A N 1
ATOM 3924 C CA . ASP A 1 507 ? -10.305 -5.637 17.625 1.00 86.50 507 ASP A CA 1
ATOM 3925 C C . ASP A 1 507 ? -8.758 -5.530 17.632 1.00 86.50 507 ASP A C 1
ATOM 3927 O O . ASP A 1 507 ? -8.089 -6.033 16.716 1.00 86.50 507 ASP A O 1
ATOM 3931 N N . PRO A 1 508 ? -8.146 -4.903 18.661 1.00 81.75 508 PRO A N 1
ATOM 3932 C CA . PRO A 1 508 ? -6.692 -4.814 18.825 1.00 81.75 508 PRO A CA 1
ATOM 3933 C C . PRO A 1 508 ? -6.001 -6.179 18.950 1.00 81.75 508 PRO A C 1
ATOM 3935 O O . PRO A 1 508 ? -4.800 -6.292 18.703 1.00 81.75 508 PRO A O 1
ATOM 3938 N N . GLY A 1 509 ? -6.742 -7.219 19.343 1.00 79.31 509 GLY A N 1
ATOM 3939 C CA . GLY A 1 509 ? -6.273 -8.599 19.444 1.00 79.31 509 GLY A CA 1
ATOM 3940 C C . GLY A 1 509 ? -6.052 -9.290 18.098 1.00 79.31 509 GLY A C 1
ATOM 3941 O O . GLY A 1 509 ? -5.370 -10.323 18.053 1.00 79.31 509 GLY A O 1
ATOM 3942 N N . LYS A 1 510 ? -6.595 -8.737 17.007 1.00 84.50 510 LYS A N 1
ATOM 3943 C CA . LYS A 1 510 ? -6.326 -9.195 15.640 1.00 84.50 510 LYS A CA 1
ATOM 3944 C C . LYS A 1 510 ? -5.070 -8.502 15.122 1.00 84.50 510 LYS A C 1
ATOM 3946 O O . LYS A 1 510 ? -4.950 -7.282 15.203 1.00 84.50 510 LYS A O 1
ATOM 3951 N N . ARG A 1 511 ? -4.108 -9.300 14.652 1.00 81.56 511 ARG A N 1
ATOM 3952 C CA . ARG A 1 511 ? -2.778 -8.836 14.205 1.00 81.56 511 ARG A CA 1
ATOM 3953 C C . ARG A 1 511 ? -2.447 -9.272 12.790 1.00 81.56 511 ARG A C 1
ATOM 3955 O O . ARG A 1 511 ? -1.612 -8.637 12.161 1.00 81.56 511 ARG A O 1
ATOM 3962 N N . TYR A 1 512 ? -3.095 -10.324 12.313 1.00 81.94 512 TYR A N 1
ATOM 3963 C CA . TYR A 1 512 ? -2.938 -10.836 10.966 1.00 81.94 512 TYR A CA 1
ATOM 3964 C C . TYR A 1 512 ? -4.284 -10.831 10.261 1.00 81.94 512 TYR A C 1
ATOM 3966 O O . TYR A 1 512 ? -5.301 -11.092 10.906 1.00 81.94 512 TYR A O 1
ATOM 3974 N N . ALA A 1 513 ? -4.284 -10.559 8.963 1.00 88.81 513 ALA A N 1
ATOM 3975 C CA . ALA A 1 513 ? -5.479 -10.642 8.139 1.00 88.81 513 ALA A CA 1
ATOM 3976 C C . ALA A 1 513 ? -5.157 -11.170 6.736 1.00 88.81 513 ALA A C 1
ATOM 3978 O O . ALA A 1 513 ? -4.009 -11.134 6.289 1.00 88.81 513 ALA A O 1
ATOM 3979 N N . GLY A 1 514 ? -6.174 -11.663 6.043 1.00 80.75 514 GLY A N 1
ATOM 3980 C CA . GLY A 1 514 ? -6.114 -12.017 4.631 1.00 80.75 514 GLY A CA 1
ATOM 3981 C C . GLY A 1 514 ? -7.489 -11.866 4.007 1.00 80.75 514 GLY A C 1
ATOM 3982 O O . GLY A 1 514 ? -8.487 -12.105 4.678 1.00 80.75 514 GLY A O 1
ATOM 3983 N N . TYR A 1 515 ? -7.541 -11.439 2.750 1.00 90.75 515 TYR A N 1
ATOM 3984 C CA . TYR A 1 515 ? -8.797 -11.218 2.042 1.00 90.75 515 TYR A CA 1
ATOM 3985 C C . TYR A 1 515 ? -8.796 -11.914 0.688 1.00 90.75 515 TYR A C 1
ATOM 3987 O O . TYR A 1 515 ? -7.764 -12.011 0.027 1.00 90.75 515 TYR A O 1
ATOM 3995 N N . ALA A 1 516 ? -9.970 -12.368 0.272 1.00 77.69 516 ALA A N 1
ATOM 3996 C CA . ALA A 1 516 ? -10.218 -12.911 -1.049 1.00 77.69 516 ALA A CA 1
ATOM 3997 C C . ALA A 1 516 ? -11.633 -12.558 -1.505 1.00 77.69 516 ALA A C 1
ATOM 3999 O O . ALA A 1 516 ? -12.513 -12.270 -0.694 1.00 77.69 516 ALA A O 1
ATOM 4000 N N . TRP A 1 517 ? -11.862 -12.620 -2.812 1.00 88.81 517 TRP A N 1
ATOM 4001 C CA . TRP A 1 517 ? -13.204 -12.520 -3.364 1.00 88.81 517 TRP A CA 1
ATOM 4002 C C . TRP A 1 517 ? -13.341 -13.369 -4.619 1.00 88.81 517 TRP A C 1
ATOM 4004 O O . TRP A 1 517 ? -12.355 -13.723 -5.268 1.00 88.81 517 TRP A O 1
ATOM 4014 N N . GLY A 1 518 ? -14.578 -13.675 -4.987 1.00 76.50 518 GLY A N 1
ATOM 4015 C CA . GLY A 1 518 ? -14.867 -14.405 -6.208 1.00 76.50 518 GLY A CA 1
ATOM 4016 C C . GLY A 1 518 ? -16.325 -14.294 -6.613 1.00 76.50 518 GLY A C 1
ATOM 4017 O O . GLY A 1 518 ? -17.193 -13.899 -5.836 1.00 76.50 518 GLY A O 1
ATOM 4018 N N . LYS A 1 519 ? -16.604 -14.631 -7.871 1.00 86.75 519 LYS A N 1
ATOM 4019 C CA . LYS A 1 519 ? -17.936 -14.501 -8.459 1.00 86.75 519 LYS A CA 1
ATOM 4020 C C . LYS A 1 519 ? -18.238 -15.647 -9.410 1.00 86.75 519 LYS A C 1
ATOM 4022 O O . LYS A 1 519 ? -17.383 -16.069 -10.182 1.00 86.75 519 LYS A O 1
ATOM 4027 N N . ASN A 1 520 ? -19.495 -16.074 -9.413 1.00 81.62 520 ASN A N 1
ATOM 4028 C CA . ASN A 1 520 ? -20.075 -16.913 -10.455 1.00 81.62 520 ASN A CA 1
ATOM 4029 C C . ASN A 1 520 ? -21.328 -16.235 -11.049 1.00 81.62 520 ASN A C 1
ATOM 4031 O O . ASN A 1 520 ? -21.653 -15.088 -10.732 1.00 81.62 520 ASN A O 1
ATOM 4035 N N . ASP A 1 521 ? -22.059 -16.935 -11.918 1.00 78.94 521 ASP A N 1
ATOM 4036 C CA . ASP A 1 521 ? -23.261 -16.390 -12.569 1.00 78.94 521 ASP A CA 1
ATOM 4037 C C . ASP A 1 521 ? -24.384 -15.997 -11.585 1.00 78.94 521 ASP A C 1
ATOM 4039 O O . ASP A 1 521 ? -25.306 -15.264 -11.951 1.00 78.94 521 ASP A O 1
ATOM 4043 N N . ARG A 1 522 ? -24.333 -16.466 -10.333 1.00 78.25 522 ARG A N 1
ATOM 4044 C CA . ARG A 1 522 ? -25.381 -16.274 -9.321 1.00 78.25 522 ARG A CA 1
ATOM 4045 C C . ARG A 1 522 ? -24.969 -15.262 -8.263 1.00 78.25 522 ARG A C 1
ATOM 4047 O O . ARG A 1 522 ? -25.675 -14.270 -8.066 1.00 78.25 522 ARG A O 1
ATOM 4054 N N . THR A 1 523 ? -23.821 -15.481 -7.634 1.00 82.19 523 THR A N 1
ATOM 4055 C CA . THR A 1 523 ? -23.374 -14.738 -6.457 1.00 82.19 523 THR A CA 1
ATOM 4056 C C . THR A 1 523 ? -21.953 -14.211 -6.615 1.00 82.19 523 THR A C 1
ATOM 4058 O O . THR A 1 523 ? -21.186 -14.673 -7.461 1.00 82.19 523 THR A O 1
ATOM 4061 N N . VAL A 1 524 ? -21.630 -13.223 -5.795 1.00 84.12 524 VAL A N 1
ATOM 4062 C CA . VAL A 1 524 ? -20.286 -12.706 -5.558 1.00 84.12 524 VAL A CA 1
ATOM 4063 C C . VAL A 1 524 ? -20.051 -12.765 -4.057 1.00 84.12 524 VAL A C 1
ATOM 4065 O O . VAL A 1 524 ? -20.986 -12.507 -3.310 1.00 84.12 524 VAL A O 1
ATOM 4068 N N . VAL A 1 525 ? -18.861 -13.155 -3.625 1.00 86.56 525 VAL A N 1
ATOM 4069 C CA . VAL A 1 525 ? -18.530 -13.316 -2.208 1.00 86.56 525 VAL A CA 1
ATOM 4070 C C . VAL A 1 525 ? -17.168 -12.698 -1.958 1.00 86.56 525 VAL A C 1
ATOM 4072 O O . VAL A 1 525 ? -16.234 -12.956 -2.714 1.00 86.56 525 VAL A O 1
ATOM 4075 N N . ASP A 1 526 ? -17.076 -11.914 -0.896 1.00 89.62 526 ASP A N 1
ATOM 4076 C CA . ASP A 1 526 ? -15.861 -11.332 -0.344 1.00 89.62 526 ASP A CA 1
ATOM 4077 C C . ASP A 1 526 ? -15.669 -11.901 1.063 1.00 89.62 526 ASP A C 1
ATOM 4079 O O . ASP A 1 526 ? -16.621 -11.965 1.845 1.00 89.62 526 ASP A O 1
ATOM 4083 N N . VAL A 1 527 ? -14.451 -12.309 1.396 1.00 93.56 527 VAL A N 1
ATOM 4084 C CA . VAL A 1 527 ? -14.100 -12.894 2.693 1.00 93.56 527 VAL A CA 1
ATOM 4085 C C . VAL A 1 527 ? -12.848 -12.206 3.206 1.00 93.56 527 VAL A C 1
ATOM 4087 O O . VAL A 1 527 ? -11.869 -12.087 2.470 1.00 93.56 527 VAL A O 1
ATOM 4090 N N . MET A 1 528 ? -12.855 -11.785 4.471 1.00 95.00 528 MET A N 1
ATOM 4091 C CA . MET A 1 528 ? -11.645 -11.394 5.186 1.00 95.00 528 MET A CA 1
ATOM 4092 C C . MET A 1 528 ? -11.503 -12.194 6.478 1.00 95.00 528 MET A C 1
ATOM 4094 O O . MET A 1 528 ? -12.310 -12.054 7.398 1.00 95.00 528 MET A O 1
ATOM 4098 N N . ASP A 1 529 ? -10.436 -12.984 6.543 1.00 92.12 529 ASP A N 1
ATOM 4099 C CA . ASP A 1 529 ? -10.046 -13.787 7.695 1.00 92.12 529 ASP A CA 1
ATOM 4100 C C . ASP A 1 529 ? -9.031 -13.042 8.564 1.00 92.12 529 ASP A C 1
ATOM 4102 O O . ASP A 1 529 ? -8.109 -12.396 8.067 1.00 92.12 529 ASP A O 1
ATOM 4106 N N . PHE A 1 530 ? -9.160 -13.189 9.880 1.00 91.38 530 PHE A N 1
ATOM 4107 C CA . PHE A 1 530 ? -8.326 -12.559 10.895 1.00 91.38 530 PHE A CA 1
ATOM 4108 C C . PHE A 1 530 ? -7.681 -13.591 11.811 1.00 91.38 530 PHE A C 1
ATOM 4110 O O . PHE A 1 530 ? -8.342 -14.484 12.338 1.00 91.38 530 PHE A O 1
ATOM 4117 N N . GLY A 1 531 ? -6.394 -13.394 12.085 1.00 83.31 531 GLY A N 1
ATOM 4118 C CA . GLY A 1 531 ? -5.611 -14.161 13.044 1.00 83.31 531 GLY A CA 1
ATOM 4119 C C . GLY A 1 531 ? -5.067 -13.294 14.180 1.00 83.31 531 GLY A C 1
ATOM 4120 O O . GLY A 1 531 ? -4.677 -12.136 13.998 1.00 83.31 531 GLY A O 1
ATOM 4121 N N . SER A 1 532 ? -4.980 -13.874 15.374 1.00 77.56 532 SER A N 1
ATOM 4122 C CA . SER A 1 532 ? -4.199 -13.300 16.475 1.00 77.56 532 SER A CA 1
ATOM 4123 C C . SER A 1 532 ? -2.707 -13.595 16.303 1.00 77.56 532 SER A C 1
ATOM 4125 O O . SER A 1 532 ? -2.335 -14.641 15.776 1.00 77.56 532 SER A O 1
ATOM 4127 N N . GLY A 1 533 ? -1.851 -12.674 16.756 1.00 63.00 533 GLY A N 1
ATOM 4128 C CA . GLY A 1 533 ? -0.394 -12.792 16.642 1.00 63.00 533 GLY A CA 1
ATOM 4129 C C . GLY A 1 533 ? 0.328 -13.224 17.924 1.00 63.00 533 GLY A C 1
ATOM 4130 O O . GLY A 1 533 ? -0.324 -13.485 18.941 1.00 63.00 533 GLY A O 1
ATOM 4131 N N . PRO A 1 534 ? 1.674 -13.320 17.898 1.00 56.00 534 PRO A N 1
ATOM 4132 C CA . PRO A 1 534 ? 2.467 -13.722 19.058 1.00 56.00 534 PRO A CA 1
ATOM 4133 C C . PRO A 1 534 ? 2.202 -12.795 20.252 1.00 56.00 534 PRO A C 1
ATOM 4135 O O . PRO A 1 534 ? 2.289 -11.574 20.164 1.00 56.00 534 PRO A O 1
ATOM 4138 N N . THR A 1 535 ? 1.875 -13.385 21.399 1.00 51.59 535 THR A N 1
ATOM 4139 C CA . THR A 1 535 ? 1.322 -12.705 22.585 1.00 51.59 535 THR A CA 1
ATOM 4140 C C . THR A 1 535 ? 2.359 -11.940 23.429 1.00 51.59 535 THR A C 1
ATOM 4142 O O . THR A 1 535 ? 2.220 -11.867 24.649 1.00 51.59 535 THR A O 1
ATOM 4145 N N . GLY A 1 536 ? 3.422 -11.411 22.816 1.00 46.03 536 GLY A N 1
ATOM 4146 C CA . GLY A 1 536 ? 4.581 -10.834 23.514 1.00 46.03 536 GLY A CA 1
ATOM 4147 C C . GLY A 1 536 ? 4.558 -9.317 23.733 1.00 46.03 536 GLY A C 1
ATOM 4148 O O . GLY A 1 536 ? 5.212 -8.830 24.650 1.00 46.03 536 GLY A O 1
ATOM 4149 N N . GLU A 1 537 ? 3.796 -8.559 22.951 1.00 42.72 537 GLU A N 1
ATOM 4150 C CA . GLU A 1 537 ? 3.865 -7.095 22.962 1.00 42.72 537 GLU A CA 1
ATOM 4151 C C . GLU A 1 537 ? 2.548 -6.492 23.403 1.00 42.72 537 GLU A C 1
ATOM 4153 O O . GLU A 1 537 ? 1.630 -6.509 22.606 1.00 42.72 537 GLU A O 1
ATOM 4158 N N . GLY A 1 538 ? 2.447 -5.952 24.620 1.00 48.50 538 GLY A N 1
ATOM 4159 C CA . GLY A 1 538 ? 1.638 -4.762 24.943 1.00 48.50 538 GLY A CA 1
ATOM 4160 C C . GLY A 1 538 ? 0.228 -4.560 24.340 1.00 48.50 538 GLY A C 1
ATOM 4161 O O . GLY A 1 538 ? -0.284 -3.448 24.437 1.00 48.50 538 GLY A O 1
ATOM 4162 N N . VAL A 1 539 ? -0.433 -5.580 23.773 1.00 51.97 539 VAL A N 1
ATOM 4163 C CA . VAL A 1 539 ? -1.674 -5.474 22.971 1.00 51.97 539 VAL A CA 1
ATOM 4164 C C . VAL A 1 539 ? -2.800 -4.865 23.805 1.00 51.97 539 VAL A C 1
ATOM 4166 O O . VAL A 1 539 ? -3.761 -4.295 23.309 1.00 51.97 539 VAL A O 1
ATOM 4169 N N . TRP A 1 540 ? -2.631 -4.957 25.117 1.00 58.00 540 TRP A N 1
ATOM 4170 C CA . TRP A 1 540 ? -3.571 -4.567 26.141 1.00 58.00 540 TRP A CA 1
ATOM 4171 C C . TRP A 1 540 ? -2.884 -3.670 27.172 1.00 58.00 540 TRP A C 1
ATOM 4173 O O . TRP A 1 540 ? -2.995 -3.892 28.376 1.00 58.00 540 TRP A O 1
ATOM 4183 N N . THR A 1 541 ? -2.094 -2.703 26.701 1.00 55.72 541 THR A N 1
ATOM 4184 C CA . THR A 1 541 ? -1.529 -1.663 27.569 1.00 55.72 541 THR A CA 1
ATOM 4185 C C . THR A 1 541 ? -2.615 -0.691 28.027 1.00 55.72 541 THR A C 1
ATOM 4187 O O . THR A 1 541 ? -3.642 -0.511 27.375 1.00 55.72 541 THR A O 1
ATOM 4190 N N . SER A 1 542 ? -2.362 0.001 29.139 1.00 55.06 542 SER A N 1
ATOM 4191 C CA . SER A 1 542 ? -3.225 1.076 29.647 1.00 55.06 542 SER A CA 1
ATOM 4192 C C . SER A 1 542 ? -3.264 2.328 28.755 1.00 55.06 542 SER A C 1
ATOM 4194 O O . SER A 1 542 ? -3.944 3.286 29.107 1.00 55.06 542 SER A O 1
ATOM 4196 N N . ALA A 1 543 ? -2.501 2.358 27.656 1.00 56.47 543 ALA A N 1
ATOM 4197 C CA . ALA A 1 543 ? -2.412 3.493 26.739 1.00 56.47 543 ALA A CA 1
ATOM 4198 C C . ALA A 1 543 ? -3.481 3.467 25.631 1.00 56.47 543 ALA A C 1
ATOM 4200 O O . ALA A 1 543 ? -3.721 4.497 25.006 1.00 56.47 543 ALA A O 1
ATOM 4201 N N . LEU A 1 544 ? -4.127 2.321 25.392 1.00 63.56 544 LEU A N 1
ATOM 4202 C CA . LEU A 1 544 ? -5.150 2.184 24.353 1.00 63.56 544 LEU A CA 1
ATOM 4203 C C . LEU A 1 544 ? -6.502 2.771 24.806 1.00 63.56 544 LEU A C 1
ATOM 4205 O O . LEU A 1 544 ? -6.847 2.695 25.993 1.00 63.56 544 LEU A O 1
ATOM 4209 N N . PRO A 1 545 ? -7.284 3.368 23.886 1.00 66.25 545 PRO A N 1
ATOM 4210 C CA . PRO A 1 545 ? -8.492 4.114 24.221 1.00 66.25 545 PRO A CA 1
ATOM 4211 C C . PRO A 1 545 ? -9.670 3.170 24.502 1.00 66.25 545 PRO A C 1
ATOM 4213 O O . PRO A 1 545 ? -10.564 3.018 23.680 1.00 66.25 545 PRO A O 1
ATOM 4216 N N . TYR A 1 546 ? -9.697 2.542 25.681 1.00 75.12 546 TYR A N 1
ATOM 4217 C CA . TYR A 1 546 ? -10.825 1.705 26.109 1.00 75.12 546 TYR A CA 1
ATOM 4218 C C . TYR A 1 546 ? -11.846 2.489 26.945 1.00 75.12 546 TYR A C 1
ATOM 4220 O O . TYR A 1 546 ? -11.434 3.287 27.800 1.00 75.12 546 TYR A O 1
ATOM 4228 N N . PRO A 1 547 ? -13.161 2.267 26.754 1.00 86.81 547 PRO A N 1
ATOM 4229 C CA . PRO A 1 547 ? -13.773 1.511 25.650 1.00 86.81 547 PRO A CA 1
ATOM 4230 C C . PRO A 1 547 ? -13.562 2.192 24.288 1.00 86.81 547 PRO A C 1
ATOM 4232 O O . PRO A 1 547 ? -13.473 3.421 24.219 1.00 86.81 547 PRO A O 1
ATOM 4235 N N . LEU A 1 548 ? -13.482 1.380 23.232 1.00 89.44 548 LEU A N 1
ATOM 4236 C CA . LEU A 1 548 ? -13.149 1.823 21.878 1.00 89.44 548 LEU A CA 1
ATOM 4237 C C . LEU A 1 548 ? -14.395 2.389 21.196 1.00 89.44 548 LEU A C 1
ATOM 4239 O O . LEU A 1 548 ? -15.425 1.729 21.184 1.00 89.44 548 LEU A O 1
ATOM 4243 N N . ALA A 1 549 ? -14.325 3.587 20.625 1.00 91.81 549 ALA A N 1
ATOM 4244 C CA . ALA A 1 549 ? -15.460 4.203 19.940 1.00 91.81 549 ALA A CA 1
ATOM 4245 C C . ALA A 1 549 ? -15.197 4.340 18.444 1.00 91.81 549 ALA A C 1
ATOM 4247 O O . ALA A 1 549 ? -14.093 4.711 18.052 1.00 91.81 549 ALA A O 1
ATOM 4248 N N . TYR A 1 550 ? -16.233 4.117 17.638 1.00 91.56 550 TYR A N 1
ATOM 4249 C CA . TYR A 1 550 ? -16.230 4.427 16.215 1.00 91.56 550 TYR A CA 1
ATOM 4250 C C . TYR A 1 550 ? -17.586 5.027 15.787 1.00 91.56 550 TYR A C 1
ATOM 4252 O O . TYR A 1 550 ? -18.612 4.421 16.096 1.00 91.56 550 TYR A O 1
ATOM 4260 N N . PRO A 1 551 ? -17.656 6.167 15.072 1.00 92.31 551 PRO A N 1
ATOM 4261 C CA . PRO A 1 551 ? -16.568 7.080 14.724 1.00 92.31 551 PRO A CA 1
ATOM 4262 C C . PRO A 1 551 ? -15.698 7.494 15.912 1.00 92.31 551 PRO A C 1
ATOM 4264 O O . PRO A 1 551 ? -16.194 7.740 17.014 1.00 92.31 551 PRO A O 1
ATOM 4267 N N . SER A 1 552 ? -14.391 7.545 15.682 1.00 87.38 552 SER A N 1
ATOM 4268 C CA . SER A 1 552 ? -13.410 7.868 16.715 1.00 87.38 552 SER A CA 1
ATOM 4269 C C . SER A 1 552 ? -13.514 9.320 17.168 1.00 87.38 552 SER A C 1
ATOM 4271 O O . SER A 1 552 ? -14.043 10.181 16.462 1.00 87.38 552 SER A O 1
ATOM 4273 N N . ASN A 1 553 ? -12.971 9.625 18.349 1.00 90.06 553 ASN A N 1
ATOM 4274 C CA . ASN A 1 553 ? -12.998 10.994 18.850 1.00 90.06 553 ASN A CA 1
ATOM 4275 C C . ASN A 1 553 ? -12.217 11.945 17.927 1.00 90.06 553 ASN A C 1
ATOM 4277 O O . ASN A 1 553 ? -11.015 11.797 17.748 1.00 90.06 553 ASN A O 1
ATOM 4281 N N . GLY A 1 554 ? -12.899 12.962 17.414 1.00 85.75 554 GLY A N 1
ATOM 4282 C CA . GLY A 1 554 ? -12.364 13.959 16.496 1.00 85.75 554 GLY A CA 1
ATOM 4283 C C . GLY A 1 554 ? -12.414 13.556 15.021 1.00 85.75 554 GLY A C 1
ATOM 4284 O O . GLY A 1 554 ? -11.978 14.357 14.199 1.00 85.75 554 GLY A O 1
ATOM 4285 N N . LEU A 1 555 ? -12.944 12.374 14.673 1.00 80.50 555 LEU A N 1
ATOM 4286 C CA . LEU A 1 555 ? -12.969 11.902 13.286 1.00 80.50 555 LEU A CA 1
ATOM 4287 C C . LEU A 1 555 ? -13.798 12.840 12.397 1.00 80.50 555 LEU A C 1
ATOM 4289 O O . LEU A 1 555 ? -14.914 13.222 12.754 1.00 80.50 555 LEU A O 1
ATOM 4293 N N . THR A 1 556 ? -13.258 13.202 11.237 1.00 82.62 556 THR A N 1
ATOM 4294 C CA . THR A 1 556 ? -13.923 14.029 10.222 1.00 82.62 556 THR A CA 1
ATOM 4295 C C . THR A 1 556 ? -14.209 13.207 8.968 1.00 82.62 556 THR A C 1
ATOM 4297 O O . THR A 1 556 ? -13.633 12.143 8.769 1.00 82.62 556 THR A O 1
ATOM 4300 N N . GLY A 1 557 ? -15.130 13.678 8.123 1.00 75.81 557 GLY A N 1
ATOM 4301 C CA . GLY A 1 557 ? -15.487 12.968 6.893 1.00 75.81 557 GLY A CA 1
ATOM 4302 C C . GLY A 1 557 ? -16.384 11.748 7.114 1.00 75.81 557 GLY A C 1
ATOM 4303 O O . GLY A 1 557 ? -16.554 10.952 6.196 1.00 75.81 557 GLY A O 1
ATOM 4304 N N . VAL A 1 558 ? -16.995 11.611 8.296 1.00 82.94 558 VAL A N 1
ATOM 4305 C CA . VAL A 1 558 ? -17.916 10.504 8.595 1.00 82.94 558 VAL A CA 1
ATOM 4306 C C . VAL A 1 558 ? -19.092 10.533 7.609 1.00 82.94 558 VAL A C 1
ATOM 4308 O O . VAL A 1 558 ? -19.655 11.612 7.386 1.00 82.94 558 VAL A O 1
ATOM 4311 N N . PRO A 1 559 ? -19.501 9.400 7.013 1.00 83.94 559 PRO A N 1
ATOM 4312 C CA . PRO A 1 559 ? -20.650 9.388 6.118 1.00 83.94 559 PRO A CA 1
ATOM 4313 C C . PRO A 1 559 ? -21.900 9.957 6.793 1.00 83.94 559 PRO A C 1
ATOM 4315 O O . PRO A 1 559 ? -22.106 9.817 7.998 1.00 83.94 559 PRO A O 1
ATOM 4318 N N . VAL A 1 560 ? -22.756 10.621 6.019 1.00 84.19 560 VAL A N 1
ATOM 4319 C CA . VAL A 1 560 ? -23.995 11.193 6.570 1.00 84.19 560 VAL A CA 1
ATOM 4320 C C . VAL A 1 560 ? -25.053 10.119 6.809 1.00 84.19 560 VAL A C 1
ATOM 4322 O O . VAL A 1 560 ? -25.937 10.280 7.649 1.00 84.19 560 VAL A O 1
ATOM 4325 N N . MET A 1 561 ? -24.964 9.009 6.080 1.00 84.19 561 MET A N 1
ATOM 4326 C CA . MET A 1 561 ? -25.972 7.962 6.073 1.00 84.19 561 MET A CA 1
ATOM 4327 C C . MET A 1 561 ? -25.362 6.571 5.954 1.00 84.19 561 MET A C 1
ATOM 4329 O O . MET A 1 561 ? -24.283 6.396 5.389 1.00 84.19 561 MET A O 1
ATOM 4333 N N . TRP A 1 562 ? -26.105 5.597 6.460 1.00 86.75 562 TRP A N 1
ATOM 4334 C CA . TRP A 1 562 ? -25.890 4.170 6.283 1.00 86.75 562 TRP A CA 1
ATOM 4335 C C . TRP A 1 562 ? -27.195 3.564 5.757 1.00 86.75 562 TRP A C 1
ATOM 4337 O O . TRP A 1 562 ? -28.290 3.994 6.131 1.00 86.75 562 TRP A O 1
ATOM 4347 N N . ASP A 1 563 ? -27.110 2.608 4.840 1.00 80.44 563 ASP A N 1
ATOM 4348 C CA . ASP A 1 563 ? -28.295 1.975 4.251 1.00 80.44 563 ASP A CA 1
ATOM 4349 C C . ASP A 1 563 ? -29.090 1.108 5.237 1.00 80.44 563 ASP A C 1
ATOM 4351 O O . ASP A 1 563 ? -30.276 0.877 5.004 1.00 80.44 563 ASP A O 1
ATOM 4355 N N . GLY A 1 564 ? -28.504 0.728 6.374 1.00 78.06 564 GLY A N 1
ATOM 4356 C CA . GLY A 1 564 ? -29.219 0.057 7.456 1.00 78.06 564 GLY A CA 1
ATOM 4357 C C . GLY A 1 564 ? -29.426 -1.436 7.215 1.00 78.06 564 GLY A C 1
ATOM 4358 O O . GLY A 1 564 ? -30.418 -1.993 7.704 1.00 78.06 564 GLY A O 1
ATOM 4359 N N . TRP A 1 565 ? -28.548 -2.056 6.422 1.00 79.12 565 TRP A N 1
ATOM 4360 C CA . TRP A 1 565 ? -28.560 -3.488 6.149 1.00 79.12 565 TRP A CA 1
ATOM 4361 C C . TRP A 1 565 ? -27.456 -4.207 6.922 1.00 79.12 565 TRP A C 1
ATOM 4363 O O . TRP A 1 565 ? -26.274 -3.930 6.807 1.00 79.12 565 TRP A O 1
ATOM 4373 N N . GLU A 1 566 ? -27.841 -5.170 7.741 1.00 80.50 566 GLU A N 1
ATOM 4374 C CA . GLU A 1 566 ? -26.892 -6.048 8.408 1.00 80.50 566 GLU A CA 1
ATOM 4375 C C . GLU A 1 566 ? -27.583 -7.378 8.675 1.00 80.50 566 GLU A C 1
ATOM 4377 O O . GLU A 1 566 ? -28.812 -7.433 8.777 1.00 80.50 566 GLU A O 1
ATOM 4382 N N . SER A 1 567 ? -26.800 -8.449 8.747 1.00 76.88 567 SER A N 1
ATOM 4383 C CA . SER A 1 567 ? -27.273 -9.754 9.188 1.00 76.88 567 SER A CA 1
ATOM 4384 C C . SER A 1 567 ? -26.454 -10.175 10.412 1.00 76.88 567 SER A C 1
ATOM 4386 O O . SER A 1 567 ? -25.249 -10.373 10.258 1.00 76.88 567 SER A O 1
ATOM 4388 N N . PRO A 1 568 ? -27.068 -10.327 11.601 1.00 77.38 568 PRO A N 1
ATOM 4389 C CA . PRO A 1 568 ? -28.488 -10.092 11.893 1.00 77.38 568 PRO A CA 1
ATOM 4390 C C . PRO A 1 568 ? -28.899 -8.608 11.748 1.00 77.38 568 PRO A C 1
ATOM 4392 O O . PRO A 1 568 ? -28.033 -7.738 11.696 1.00 77.38 568 PRO A O 1
ATOM 4395 N N . PRO A 1 569 ? -30.203 -8.282 11.651 1.00 78.44 569 PRO A N 1
ATOM 4396 C CA . PRO A 1 569 ? -30.648 -6.899 11.484 1.00 78.44 569 PRO A CA 1
ATOM 4397 C C . PRO A 1 569 ? -30.368 -6.036 12.717 1.00 78.44 569 PRO A C 1
ATOM 4399 O O . PRO A 1 569 ? -30.931 -6.262 13.786 1.00 78.44 569 PRO A O 1
ATOM 4402 N N . ALA A 1 570 ? -29.575 -4.978 12.542 1.00 79.00 570 ALA A N 1
ATOM 4403 C CA . ALA A 1 570 ? -29.292 -4.010 13.600 1.00 79.00 570 ALA A CA 1
ATOM 4404 C C . ALA A 1 570 ? -30.328 -2.874 13.702 1.00 79.00 570 ALA A C 1
ATOM 4406 O O . ALA A 1 570 ? -30.148 -1.959 14.485 1.00 79.00 570 ALA A O 1
ATOM 4407 N N . ILE A 1 571 ? -31.403 -2.853 12.914 1.00 83.38 571 ILE A N 1
ATOM 4408 C CA . ILE A 1 571 ? -32.503 -1.880 13.057 1.00 83.38 571 ILE A CA 1
ATOM 4409 C C . ILE A 1 571 ? -33.831 -2.560 12.731 1.00 83.38 571 ILE A C 1
ATOM 4411 O O . ILE A 1 571 ? -33.821 -3.522 11.957 1.00 83.38 571 ILE A O 1
ATOM 4415 N N . PRO A 1 572 ? -34.973 -2.071 13.263 1.00 83.69 572 PRO A N 1
ATOM 4416 C CA . PRO A 1 572 ? -36.280 -2.667 12.997 1.00 83.69 572 PRO A CA 1
ATOM 4417 C C . PRO A 1 572 ? -36.518 -2.903 11.506 1.00 83.69 572 PRO A C 1
ATOM 4419 O O . PRO A 1 572 ? -36.197 -2.045 10.681 1.00 83.69 572 PRO A O 1
ATOM 4422 N N . GLU A 1 573 ? -37.107 -4.043 11.138 1.00 78.62 573 GLU A N 1
ATOM 4423 C CA . GLU A 1 573 ? -37.358 -4.369 9.726 1.00 78.62 573 GLU A CA 1
ATOM 4424 C C . GLU A 1 573 ? -38.140 -3.253 9.015 1.00 78.62 573 GLU A C 1
ATOM 4426 O O . GLU A 1 573 ? -37.808 -2.862 7.895 1.00 78.62 573 GLU A O 1
ATOM 4431 N N . ASN A 1 574 ? -39.114 -2.663 9.714 1.00 82.75 574 ASN A N 1
ATOM 4432 C CA . ASN A 1 574 ? -39.959 -1.570 9.237 1.00 82.75 574 ASN A CA 1
ATOM 4433 C C . ASN A 1 574 ? -39.332 -0.166 9.355 1.00 82.75 574 ASN A C 1
ATOM 4435 O O . ASN A 1 574 ? -40.022 0.821 9.086 1.00 82.75 574 ASN A O 1
ATOM 4439 N N . ALA A 1 575 ? -38.067 -0.047 9.768 1.00 84.19 575 ALA A N 1
ATOM 4440 C CA . ALA A 1 575 ? -37.376 1.234 9.840 1.00 84.19 575 ALA A CA 1
ATOM 4441 C C . ALA A 1 575 ? -37.238 1.868 8.446 1.00 84.19 575 ALA A C 1
ATOM 4443 O O . ALA A 1 575 ? -36.917 1.201 7.457 1.00 84.19 575 ALA A O 1
ATOM 4444 N N . ALA A 1 576 ? -37.458 3.182 8.373 1.00 86.44 576 ALA A N 1
ATOM 4445 C CA . ALA A 1 576 ? -37.204 3.948 7.161 1.00 86.44 576 ALA A CA 1
ATOM 4446 C C . ALA A 1 576 ? -35.693 3.992 6.884 1.00 86.44 576 ALA A C 1
ATOM 4448 O O . ALA A 1 576 ? -34.912 4.346 7.765 1.00 86.44 576 ALA A O 1
ATOM 4449 N N . ARG A 1 577 ? -35.302 3.636 5.658 1.00 85.31 577 ARG A N 1
ATOM 4450 C CA . ARG A 1 577 ? -33.915 3.644 5.175 1.00 85.31 577 ARG A CA 1
ATOM 4451 C C . ARG A 1 577 ? -33.756 4.690 4.061 1.00 85.31 577 ARG A C 1
ATOM 4453 O O . ARG A 1 577 ? -34.717 4.913 3.318 1.00 85.31 577 ARG A O 1
ATOM 4460 N N . PRO A 1 578 ? -32.574 5.311 3.906 1.00 87.75 578 PRO A N 1
ATOM 4461 C CA . PRO A 1 578 ? -31.367 5.124 4.715 1.00 87.75 578 PRO A CA 1
ATOM 4462 C C . PRO A 1 578 ? -31.477 5.787 6.096 1.00 87.75 578 PRO A C 1
ATOM 4464 O O . PRO A 1 578 ? -32.222 6.750 6.276 1.00 87.75 578 PRO A O 1
ATOM 4467 N N . VAL A 1 579 ? -30.718 5.271 7.057 1.00 90.19 579 VAL A N 1
ATOM 4468 C CA . VAL A 1 579 ? -30.578 5.825 8.412 1.00 90.19 579 VAL A CA 1
ATOM 4469 C C . VAL A 1 579 ? -29.307 6.676 8.501 1.00 90.19 579 VAL A C 1
ATOM 4471 O O . VAL A 1 579 ? -28.534 6.758 7.545 1.00 90.19 579 VAL A O 1
ATOM 4474 N N . GLY A 1 580 ? -29.080 7.364 9.619 1.00 91.06 580 GLY A N 1
ATOM 4475 C CA . GLY A 1 580 ? -27.810 8.057 9.837 1.00 91.06 580 GLY A CA 1
ATOM 4476 C C . GLY A 1 580 ? -26.677 7.082 10.134 1.00 91.06 580 GLY A C 1
ATOM 4477 O O . GLY A 1 580 ? -26.908 5.953 10.571 1.00 91.06 580 GLY A O 1
ATOM 4478 N N . TYR A 1 581 ? -25.444 7.520 9.886 1.00 92.31 581 TYR A N 1
ATOM 4479 C CA . TYR A 1 581 ? -24.275 6.680 10.121 1.00 92.31 581 TYR A CA 1
ATOM 4480 C C . TYR A 1 581 ? -24.135 6.341 11.615 1.00 92.31 581 TYR A C 1
ATOM 4482 O O . TYR A 1 581 ? -24.239 7.242 12.457 1.00 92.31 581 TYR A O 1
ATOM 4490 N N . PRO A 1 582 ? -23.937 5.062 11.968 1.00 92.94 582 PRO A N 1
ATOM 4491 C CA . PRO A 1 582 ? -24.042 4.631 13.351 1.00 92.94 582 PRO A CA 1
ATOM 4492 C C . PRO A 1 582 ? -22.771 4.895 14.161 1.00 92.94 582 PRO A C 1
ATOM 4494 O O . PRO A 1 582 ? -21.646 4.682 13.698 1.00 92.94 582 PRO A O 1
ATOM 4497 N N . PHE A 1 583 ? -22.973 5.277 15.420 1.00 94.38 583 PHE A N 1
ATOM 4498 C CA . PHE A 1 583 ? -21.931 5.321 16.438 1.00 94.38 583 PHE A CA 1
ATOM 4499 C C . PHE A 1 583 ? -21.950 4.031 17.257 1.00 94.38 583 PHE A C 1
ATOM 4501 O O . PHE A 1 583 ? -23.007 3.575 17.683 1.00 94.38 583 PHE A O 1
ATOM 4508 N N . THR A 1 584 ? -20.783 3.465 17.526 1.00 92.69 584 THR A N 1
ATOM 4509 C CA . THR A 1 584 ? -20.614 2.233 18.296 1.00 92.69 584 THR A CA 1
ATOM 4510 C C . THR A 1 584 ? -19.514 2.387 19.327 1.00 92.69 584 THR A C 1
ATOM 4512 O O . THR A 1 584 ? -18.453 2.938 19.036 1.00 92.69 584 THR A O 1
ATOM 4515 N N . LEU A 1 585 ? -19.742 1.827 20.505 1.00 92.12 585 LEU A N 1
ATOM 4516 C CA . LEU A 1 585 ? -18.784 1.691 21.584 1.00 92.12 585 LEU A CA 1
ATOM 4517 C C . LEU A 1 585 ? -18.505 0.202 21.807 1.00 92.12 585 LEU A C 1
ATOM 4519 O O . LEU A 1 585 ? -19.432 -0.567 22.028 1.00 92.12 585 LEU A O 1
ATOM 4523 N N . LEU A 1 586 ? -17.243 -0.206 21.752 1.00 88.44 586 LEU A N 1
ATOM 4524 C CA . LEU A 1 586 ? -16.795 -1.590 21.837 1.00 88.44 586 LEU A CA 1
ATOM 4525 C C . LEU A 1 586 ? -16.076 -1.831 23.174 1.00 88.44 586 LEU A C 1
ATOM 4527 O O . LEU A 1 586 ? -15.100 -1.157 23.529 1.00 88.44 586 LEU A O 1
ATOM 4531 N N . GLY A 1 587 ? -16.567 -2.817 23.917 1.00 82.81 587 GLY A N 1
ATOM 4532 C CA . GLY A 1 587 ? -16.027 -3.349 25.164 1.00 82.81 587 GLY A CA 1
ATOM 4533 C C . GLY A 1 587 ? -14.820 -4.237 24.918 1.00 82.81 587 GLY A C 1
ATOM 4534 O O . GLY A 1 587 ? -14.833 -5.444 25.136 1.00 82.81 587 GLY A O 1
ATOM 4535 N N . ILE A 1 588 ? -13.736 -3.664 24.429 1.00 76.50 588 ILE A N 1
ATOM 4536 C CA . ILE A 1 588 ? -12.556 -4.469 24.164 1.00 76.50 588 ILE A CA 1
ATOM 4537 C C . ILE A 1 588 ? -11.893 -4.870 25.496 1.00 76.50 588 ILE A C 1
ATOM 4539 O O . ILE A 1 588 ? -11.583 -4.024 26.335 1.00 76.50 588 ILE A O 1
ATOM 4543 N N . ARG A 1 589 ? -11.671 -6.181 25.684 1.00 69.25 589 ARG A N 1
ATOM 4544 C CA . ARG A 1 589 ? -11.048 -6.791 26.877 1.00 69.25 589 ARG A CA 1
ATOM 4545 C C . ARG A 1 589 ? -11.747 -6.566 28.213 1.00 69.25 589 ARG A C 1
ATOM 4547 O O . ARG A 1 589 ? -11.160 -6.812 29.269 1.00 69.25 589 ARG A O 1
ATOM 4554 N N . GLY A 1 590 ? -13.007 -6.169 28.160 1.00 74.62 590 GLY A N 1
ATOM 4555 C CA . GLY A 1 590 ? -13.780 -5.996 29.360 1.00 74.62 590 GLY A CA 1
ATOM 4556 C C . GLY A 1 590 ? -15.257 -5.874 29.093 1.00 74.62 590 GLY A C 1
ATOM 4557 O O . GLY A 1 590 ? -15.641 -5.224 28.123 1.00 74.62 590 GLY A O 1
ATOM 4558 N N . LYS A 1 591 ? -16.088 -6.464 29.952 1.00 84.94 591 LYS A N 1
ATOM 4559 C CA . LYS A 1 591 ? -17.538 -6.341 29.827 1.00 84.94 591 LYS A CA 1
ATOM 4560 C C . LYS A 1 591 ? -17.928 -4.867 29.896 1.00 84.94 591 LYS A C 1
ATOM 4562 O O . LYS A 1 591 ? -17.754 -4.225 30.937 1.00 84.94 591 LYS A O 1
ATOM 4567 N N . LEU A 1 592 ? -18.432 -4.351 28.782 1.00 88.44 592 LEU A N 1
ATOM 4568 C CA . LEU A 1 592 ? -18.987 -3.017 28.672 1.00 88.44 592 LEU A CA 1
ATOM 4569 C C . LEU A 1 592 ? -20.378 -3.021 29.300 1.00 88.44 592 LEU A C 1
ATOM 4571 O O . LEU A 1 592 ? -21.207 -3.885 29.029 1.00 88.44 592 LEU A O 1
ATOM 4575 N N . ALA A 1 593 ? -20.632 -2.036 30.149 1.00 89.00 593 ALA A N 1
ATOM 4576 C CA . ALA A 1 593 ? -21.960 -1.752 30.662 1.00 89.00 593 ALA A CA 1
ATOM 4577 C C . ALA A 1 593 ? -22.222 -0.259 30.506 1.00 89.00 593 ALA A C 1
ATOM 4579 O O . ALA A 1 593 ? -21.534 0.555 31.122 1.00 89.00 593 ALA A O 1
ATOM 4580 N N . VAL A 1 594 ? -23.205 0.101 29.688 1.00 90.38 594 VAL A N 1
ATOM 4581 C CA . VAL A 1 594 ? -23.623 1.489 29.475 1.00 90.38 594 VAL A CA 1
ATOM 4582 C C . VAL A 1 594 ? -24.843 1.779 30.343 1.00 90.38 594 VAL A C 1
ATOM 4584 O O . VAL A 1 594 ? -25.788 0.997 30.376 1.00 90.38 594 VAL A O 1
ATOM 4587 N N . THR A 1 595 ? -24.816 2.890 31.076 1.00 92.81 595 THR A N 1
ATOM 4588 C CA . THR A 1 595 ? -25.926 3.332 31.941 1.00 92.81 595 THR A CA 1
ATOM 4589 C C . THR A 1 595 ? -26.594 4.604 31.439 1.00 92.81 595 THR A C 1
ATOM 4591 O O . THR A 1 595 ? -27.720 4.901 31.833 1.00 92.81 595 THR A O 1
ATOM 4594 N N . PHE A 1 596 ? -25.911 5.357 30.580 1.00 94.50 596 PHE A N 1
ATOM 4595 C CA . PHE A 1 596 ? -26.442 6.541 29.922 1.00 94.50 596 PHE A CA 1
ATOM 4596 C C . PHE A 1 596 ? -25.711 6.760 28.603 1.00 94.50 596 PHE A C 1
ATOM 4598 O O . PHE A 1 596 ? -24.484 6.666 28.566 1.00 94.50 596 PHE A O 1
ATOM 4605 N N . ALA A 1 597 ? -26.447 7.125 27.560 1.00 95.06 597 ALA A N 1
ATOM 4606 C CA . ALA A 1 597 ? -25.886 7.613 26.315 1.00 95.06 597 ALA A CA 1
ATOM 4607 C C . ALA A 1 597 ? -26.763 8.730 25.746 1.00 95.06 597 ALA A C 1
ATOM 4609 O O . ALA A 1 597 ? -27.980 8.726 25.911 1.00 95.06 597 ALA A O 1
ATOM 4610 N N . GLU A 1 598 ? -26.149 9.698 25.077 1.00 97.00 598 GLU A N 1
ATOM 4611 C CA . GLU A 1 598 ? -26.866 10.667 24.256 1.00 97.00 598 GLU A CA 1
ATOM 4612 C C . GLU A 1 598 ? -26.007 11.096 23.069 1.00 97.00 598 GLU A C 1
ATOM 4614 O O . GLU A 1 598 ? -24.781 11.175 23.170 1.00 97.00 598 GLU A O 1
ATOM 4619 N N . MET A 1 599 ? -26.665 11.418 21.957 1.00 97.88 599 MET A N 1
ATOM 4620 C CA . MET A 1 599 ? -26.050 12.033 20.787 1.00 97.88 599 MET A CA 1
ATOM 4621 C C . MET A 1 599 ? -26.698 13.395 20.552 1.00 97.88 599 MET A C 1
ATOM 4623 O O . MET A 1 599 ? -27.924 13.521 20.570 1.00 97.88 599 MET A O 1
ATOM 4627 N N . ARG A 1 600 ? -25.880 14.424 20.336 1.00 98.06 600 ARG A N 1
ATOM 4628 C CA . ARG A 1 600 ? -26.320 15.797 20.082 1.00 98.06 600 ARG A CA 1
ATOM 4629 C C . ARG A 1 600 ? -25.648 16.379 18.850 1.00 98.06 600 ARG A C 1
ATOM 4631 O O . ARG A 1 600 ? -24.497 16.051 18.568 1.00 98.06 600 ARG A O 1
ATOM 4638 N N . ASP A 1 601 ? -26.359 17.243 18.141 1.00 96.88 601 ASP A N 1
ATOM 4639 C CA . ASP A 1 601 ? -25.794 18.036 17.048 1.00 96.88 601 ASP A CA 1
ATOM 4640 C C . ASP A 1 601 ? -25.005 19.258 17.565 1.00 96.88 601 ASP A C 1
ATOM 4642 O O . ASP A 1 601 ? -24.902 19.505 18.773 1.00 96.88 601 ASP A O 1
ATOM 4646 N N . GLU A 1 602 ? -24.451 20.048 16.646 1.00 93.75 602 GLU A N 1
ATOM 4647 C CA . GLU A 1 602 ? -23.681 21.259 16.960 1.00 93.75 602 GLU A CA 1
ATOM 4648 C C . GLU A 1 602 ? -24.497 22.352 17.671 1.00 93.75 602 GLU A C 1
ATOM 4650 O O . GLU A 1 602 ? -23.934 23.190 18.377 1.00 93.75 602 GLU A O 1
ATOM 4655 N N . ASN A 1 603 ? -25.826 22.319 17.533 1.00 94.88 603 ASN A N 1
ATOM 4656 C CA . ASN A 1 603 ? -26.766 23.225 18.188 1.00 94.88 603 ASN A CA 1
ATOM 4657 C C . ASN A 1 603 ? -27.248 22.677 19.540 1.00 94.88 603 ASN A C 1
ATOM 4659 O O . ASN A 1 603 ? -28.168 23.236 20.146 1.00 94.88 603 ASN A O 1
ATOM 4663 N N . ASN A 1 604 ? -26.627 21.596 20.025 1.00 93.94 604 ASN A N 1
ATOM 4664 C CA . ASN A 1 604 ? -26.963 20.903 21.261 1.00 93.94 604 ASN A CA 1
ATOM 4665 C C . ASN A 1 604 ? -28.372 20.266 21.250 1.00 93.94 604 ASN A C 1
ATOM 4667 O O . ASN A 1 604 ? -28.918 19.946 22.314 1.00 93.94 604 ASN A O 1
ATOM 4671 N N . GLN A 1 605 ? -28.969 20.063 20.069 1.00 97.12 605 GLN A N 1
ATOM 4672 C CA . GLN A 1 605 ? -30.235 19.348 19.907 1.00 97.12 605 GLN A CA 1
ATOM 4673 C C . GLN A 1 605 ? -30.007 17.841 19.985 1.00 97.12 605 GLN A C 1
ATOM 4675 O O . GLN A 1 605 ? -29.004 17.329 19.496 1.00 97.12 605 GLN A O 1
ATOM 4680 N N . LEU A 1 606 ? -30.940 17.127 20.616 1.00 97.38 606 LEU A N 1
ATOM 4681 C CA . LEU A 1 606 ? -30.860 15.676 20.759 1.00 97.38 606 LEU A CA 1
ATOM 4682 C C . LEU A 1 606 ? -31.136 14.994 19.412 1.00 97.38 606 LEU A C 1
ATOM 4684 O O . LEU A 1 606 ? -32.169 15.246 18.789 1.00 97.38 606 LEU A O 1
ATOM 4688 N N . VAL A 1 607 ? -30.240 14.103 18.995 1.00 97.50 607 VAL A N 1
ATOM 4689 C CA . VAL A 1 607 ? -30.429 13.252 17.818 1.00 97.50 607 VAL A CA 1
ATOM 4690 C C . VAL A 1 607 ? -31.277 12.049 18.218 1.00 97.50 607 VAL A C 1
ATOM 4692 O O . VAL A 1 607 ? -30.981 11.365 19.195 1.00 97.50 607 VAL A O 1
ATOM 4695 N N . THR A 1 608 ? -32.343 11.781 17.462 1.00 95.62 608 THR A N 1
ATOM 4696 C CA . THR A 1 608 ? -33.181 10.595 17.692 1.00 95.62 608 THR A CA 1
ATOM 4697 C C . THR A 1 608 ? -32.485 9.370 17.113 1.00 95.62 608 THR A C 1
ATOM 4699 O O . THR A 1 608 ? -32.219 9.330 15.909 1.00 95.62 608 THR A O 1
ATOM 4702 N N . VAL A 1 609 ? -32.211 8.374 17.954 1.00 93.94 609 VAL A N 1
ATOM 4703 C CA . VAL A 1 609 ? -31.456 7.166 17.602 1.00 93.94 609 VAL A CA 1
ATOM 4704 C C . VAL A 1 609 ? -32.248 5.897 17.931 1.00 93.94 609 VAL A C 1
ATOM 4706 O O . VAL A 1 609 ? -33.076 5.893 18.841 1.00 93.94 609 VAL A O 1
ATOM 4709 N N . TYR A 1 610 ? -31.968 4.811 17.217 1.00 89.88 610 TYR A N 1
ATOM 4710 C CA . TYR A 1 610 ? -32.169 3.461 17.725 1.00 89.88 610 TYR A CA 1
ATOM 4711 C C . TYR A 1 610 ? -30.987 3.145 18.649 1.00 89.88 610 TYR A C 1
ATOM 4713 O O . TYR A 1 610 ? -29.840 3.101 18.197 1.00 89.88 610 TYR A O 1
ATOM 4721 N N . GLU A 1 611 ? -31.252 3.000 19.946 1.00 81.38 611 GLU A N 1
ATOM 4722 C CA . GLU A 1 611 ? -30.242 2.583 20.922 1.00 81.38 611 GLU A CA 1
ATOM 4723 C C . GLU A 1 611 ? -30.221 1.070 21.043 1.00 81.38 611 GLU A C 1
ATOM 4725 O O . GLU A 1 611 ? -31.286 0.461 21.151 1.00 81.38 611 GLU A O 1
ATOM 4730 N N . ASN A 1 612 ? -29.007 0.512 21.057 1.00 73.75 612 ASN A N 1
ATOM 4731 C CA . ASN A 1 612 ? -28.703 -0.896 21.306 1.00 73.75 612 ASN A CA 1
ATOM 4732 C C . ASN A 1 612 ? -29.829 -1.847 20.860 1.00 73.75 612 ASN A C 1
ATOM 4734 O O . ASN A 1 612 ? -30.471 -2.473 21.706 1.00 73.75 612 ASN A O 1
ATOM 4738 N N . PRO A 1 613 ? -30.149 -1.852 19.556 1.00 60.03 613 PRO A N 1
ATOM 4739 C CA . PRO A 1 613 ? -31.377 -2.441 19.046 1.00 60.03 613 PRO A CA 1
ATOM 4740 C C . PRO A 1 613 ? -31.461 -3.905 19.482 1.00 60.03 613 PRO A C 1
ATOM 4742 O O . PRO A 1 613 ? -30.646 -4.733 19.084 1.00 60.03 613 PRO A O 1
ATOM 4745 N N . GLN A 1 614 ? -32.415 -4.184 20.373 1.00 53.47 614 GLN A N 1
ATOM 4746 C CA . GLN A 1 614 ? -32.676 -5.518 20.901 1.00 53.47 614 GLN A CA 1
ATOM 4747 C C . GLN A 1 614 ? -33.668 -6.267 20.009 1.00 53.47 614 GLN A C 1
ATOM 4749 O O . GLN A 1 614 ? -34.642 -5.677 19.540 1.00 53.47 614 GLN A O 1
ATOM 4754 N N . ASP A 1 615 ? -33.405 -7.569 19.858 1.00 51.22 615 ASP A N 1
ATOM 4755 C CA . ASP A 1 615 ? -34.323 -8.655 19.485 1.00 51.22 615 ASP A CA 1
ATOM 4756 C C . ASP A 1 615 ? -35.381 -8.295 18.437 1.00 51.22 615 ASP A C 1
ATOM 4758 O O . ASP A 1 615 ? -36.551 -8.048 18.741 1.00 51.22 615 ASP A O 1
ATOM 4762 N N . LEU A 1 616 ? -34.968 -8.305 17.170 1.00 49.66 616 LEU A N 1
ATOM 4763 C CA . LEU A 1 616 ? -35.890 -8.110 16.051 1.00 49.66 616 LEU A CA 1
ATOM 4764 C C . LEU A 1 616 ? -36.349 -9.424 15.421 1.00 49.66 616 LEU A C 1
ATOM 4766 O O . LEU A 1 616 ? -37.443 -9.451 14.864 1.00 49.66 616 LEU A O 1
ATOM 4770 N N . VAL A 1 617 ? -35.588 -10.513 15.580 1.00 43.78 617 VAL A N 1
ATOM 4771 C CA . VAL A 1 617 ? -35.992 -11.873 15.198 1.00 43.78 617 VAL A CA 1
ATOM 4772 C C . VAL A 1 617 ? -35.251 -12.876 16.098 1.00 43.78 617 VAL A C 1
ATOM 4774 O O . VAL A 1 617 ? -34.027 -12.905 16.088 1.00 43.78 617 VAL A O 1
ATOM 4777 N N . ASP A 1 618 ? -35.993 -13.642 16.904 1.00 43.59 618 ASP A N 1
ATOM 4778 C CA . ASP A 1 618 ? -35.576 -14.858 17.627 1.00 43.59 618 ASP A CA 1
ATOM 4779 C C . ASP A 1 618 ? -34.140 -14.914 18.204 1.00 43.59 618 ASP A C 1
ATOM 4781 O O . ASP A 1 618 ? -33.297 -15.620 17.671 1.00 43.59 618 ASP A O 1
ATOM 4785 N N . GLN A 1 619 ? -33.886 -14.263 19.350 1.00 48.06 619 GLN A N 1
ATOM 4786 C CA . GLN A 1 619 ? -32.860 -14.618 20.359 1.00 48.06 619 GLN A CA 1
ATOM 4787 C C . GLN A 1 619 ? -31.412 -14.922 19.921 1.00 48.06 619 GLN A C 1
ATOM 4789 O O . GLN A 1 619 ? -30.665 -15.449 20.745 1.00 48.06 619 GLN A O 1
ATOM 4794 N N . GLU A 1 620 ? -30.970 -14.633 18.696 1.00 52.75 620 GLU A N 1
ATOM 4795 C CA . GLU A 1 620 ? -29.684 -15.193 18.272 1.00 52.75 620 GLU A CA 1
ATOM 4796 C C . GLU A 1 620 ? -28.472 -14.286 18.489 1.00 52.75 620 GLU A C 1
ATOM 4798 O O . GLU A 1 620 ? -27.493 -14.816 19.004 1.00 52.75 620 GLU A O 1
ATOM 4803 N N . ILE A 1 621 ? -28.469 -12.972 18.214 1.00 56.00 621 ILE A N 1
ATOM 4804 C CA . ILE A 1 621 ? -27.296 -12.129 18.549 1.00 56.00 621 ILE A CA 1
ATOM 4805 C C . ILE A 1 621 ? -27.644 -10.629 18.650 1.00 56.00 621 ILE A C 1
ATOM 4807 O O . ILE A 1 621 ? -28.244 -10.069 17.734 1.00 56.00 621 ILE A O 1
ATOM 4811 N N . ASN A 1 622 ? -27.227 -9.949 19.725 1.00 64.31 622 ASN A N 1
ATOM 4812 C CA . ASN A 1 622 ? -27.324 -8.491 19.897 1.00 64.31 622 ASN A CA 1
ATOM 4813 C C . ASN A 1 622 ? -25.942 -7.827 20.110 1.00 64.31 622 ASN A C 1
ATOM 4815 O O . ASN A 1 622 ? -24.913 -8.496 20.199 1.00 64.31 622 ASN A O 1
ATOM 4819 N N . CYS A 1 623 ? -25.892 -6.487 20.181 1.00 70.81 623 CYS A N 1
ATOM 4820 C CA . CYS A 1 623 ? -24.616 -5.779 20.372 1.00 70.81 623 CYS A CA 1
ATOM 4821 C C . CYS A 1 623 ? -23.938 -6.181 21.693 1.00 70.81 623 CYS A C 1
ATOM 4823 O O . CYS A 1 623 ? -22.722 -6.329 21.738 1.00 70.81 623 CYS A O 1
ATOM 4825 N N . GLU A 1 624 ? -24.700 -6.416 22.765 1.00 71.31 624 GLU A N 1
ATOM 4826 C CA . GLU A 1 624 ? -24.151 -6.830 24.063 1.00 71.31 624 GLU A CA 1
ATOM 4827 C C . GLU A 1 624 ? -23.469 -8.206 23.992 1.00 71.31 624 GLU A C 1
ATOM 4829 O O . GLU A 1 624 ? -22.467 -8.409 24.681 1.00 71.31 624 GLU A O 1
ATOM 4834 N N . ASP A 1 625 ? -23.942 -9.111 23.127 1.00 71.06 625 ASP A N 1
ATOM 4835 C CA . ASP A 1 625 ? -23.314 -10.418 22.877 1.00 71.06 625 ASP A CA 1
ATOM 4836 C C . ASP A 1 625 ? -21.941 -10.272 22.202 1.00 71.06 625 ASP A C 1
ATOM 4838 O O . ASP A 1 625 ? -21.002 -11.002 22.524 1.00 71.06 625 ASP A O 1
ATOM 4842 N N . PHE A 1 626 ? -21.783 -9.258 21.344 1.00 73.06 626 PHE A N 1
ATOM 4843 C CA . PHE A 1 626 ? -20.488 -8.827 20.801 1.00 73.06 626 PHE A CA 1
ATOM 4844 C C . PHE A 1 626 ? -19.737 -7.847 21.715 1.00 73.06 626 PHE A C 1
ATOM 4846 O O . PHE A 1 626 ? -18.706 -7.290 21.333 1.00 73.06 626 PHE A O 1
ATOM 4853 N N . ASN A 1 627 ? -20.234 -7.642 22.938 1.00 82.88 627 ASN A N 1
ATOM 4854 C CA . ASN A 1 627 ? -19.701 -6.703 23.914 1.00 82.88 627 ASN A CA 1
ATOM 4855 C C . ASN A 1 627 ? -19.598 -5.266 23.367 1.00 82.88 627 ASN A C 1
ATOM 4857 O O . ASN A 1 627 ? -18.606 -4.574 23.586 1.00 82.88 627 ASN A O 1
ATOM 4861 N N . CYS A 1 628 ? -20.617 -4.814 22.641 1.00 87.44 628 CYS A N 1
ATOM 4862 C CA . CYS A 1 628 ? -20.738 -3.477 22.080 1.00 87.44 628 CYS A CA 1
ATOM 4863 C C . CYS A 1 628 ? -22.017 -2.750 22.520 1.00 87.44 628 CYS A C 1
ATOM 4865 O O . CYS A 1 628 ? -22.946 -3.330 23.075 1.00 87.44 628 CYS A O 1
ATOM 4867 N N . TYR A 1 629 ? -22.048 -1.443 22.273 1.00 90.25 629 TYR A N 1
ATOM 4868 C CA . TYR A 1 629 ? -23.207 -0.571 22.421 1.00 90.25 629 TYR A CA 1
ATOM 4869 C C . TYR A 1 629 ? -23.311 0.323 21.185 1.00 90.25 629 TYR A C 1
ATOM 4871 O O . TYR A 1 629 ? -22.327 0.959 20.813 1.00 90.25 629 TYR A O 1
ATOM 4879 N N . ALA A 1 630 ? -24.482 0.401 20.555 1.00 91.25 630 ALA A N 1
ATOM 4880 C CA . ALA A 1 630 ? -24.682 1.156 19.318 1.00 91.25 630 ALA A CA 1
ATOM 4881 C C . ALA A 1 630 ? -25.759 2.241 19.458 1.00 91.25 630 ALA A C 1
ATOM 4883 O O . ALA A 1 630 ? -26.764 2.057 20.142 1.00 91.25 630 ALA A O 1
ATOM 4884 N N . MET A 1 631 ? -25.556 3.358 18.761 1.00 93.44 631 MET A N 1
ATOM 4885 C CA . MET A 1 631 ? -26.517 4.441 18.572 1.00 93.44 631 MET A CA 1
ATOM 4886 C C . MET A 1 631 ? -26.651 4.715 17.076 1.00 93.44 631 MET A C 1
ATOM 4888 O O . MET A 1 631 ? -25.703 5.173 16.435 1.00 93.44 631 MET A O 1
ATOM 4892 N N . ILE A 1 632 ? -27.829 4.447 16.520 1.00 93.62 632 ILE A N 1
ATOM 4893 C CA . ILE A 1 632 ? -28.079 4.532 15.078 1.00 93.62 632 ILE A CA 1
ATOM 4894 C C . ILE A 1 632 ? -29.084 5.659 14.828 1.00 93.62 632 ILE A C 1
ATOM 4896 O O . ILE A 1 632 ? -30.259 5.489 15.153 1.00 93.62 632 ILE A O 1
ATOM 4900 N N . PRO A 1 633 ? -28.680 6.825 14.295 1.00 95.62 633 PRO A N 1
ATOM 4901 C CA . PRO A 1 633 ? -29.612 7.920 14.041 1.00 95.62 633 PRO A CA 1
ATOM 4902 C C . PRO A 1 633 ? -30.755 7.484 13.121 1.00 95.62 633 PRO A C 1
ATOM 4904 O O . PRO A 1 633 ? -30.533 6.908 12.063 1.00 95.62 633 PRO A O 1
ATOM 4907 N N . THR A 1 634 ? -31.992 7.780 13.509 1.00 94.06 634 THR A N 1
ATOM 4908 C CA . THR A 1 634 ? -33.204 7.339 12.786 1.00 94.06 634 THR A CA 1
ATOM 4909 C C . THR A 1 634 ? -33.366 7.967 11.399 1.00 94.06 634 THR A C 1
ATOM 4911 O O . THR A 1 634 ? -34.152 7.482 10.589 1.00 94.06 634 THR A O 1
ATOM 4914 N N . THR A 1 635 ? -32.616 9.031 11.116 1.00 93.19 635 THR A N 1
ATOM 4915 C CA . THR A 1 635 ? -32.564 9.731 9.831 1.00 93.19 635 THR A CA 1
ATOM 4916 C C . THR A 1 635 ? -31.115 10.059 9.478 1.00 93.19 635 THR A C 1
ATOM 4918 O O . THR A 1 635 ? -30.300 10.194 10.397 1.00 93.19 635 THR A O 1
ATOM 4921 N N . PRO A 1 636 ? -30.790 10.266 8.188 1.00 94.38 636 PRO A N 1
ATOM 4922 C CA . PRO A 1 636 ? -29.486 10.765 7.770 1.00 94.38 636 PRO A CA 1
ATOM 4923 C C . PRO A 1 636 ? -29.043 11.986 8.580 1.00 94.38 636 PRO A C 1
ATOM 4925 O O . PRO A 1 636 ? -29.841 12.881 8.876 1.00 94.38 636 PRO A O 1
ATOM 4928 N N . LEU A 1 637 ? -27.765 12.004 8.939 1.00 92.75 637 LEU A N 1
ATOM 4929 C CA . LEU A 1 637 ? -27.124 13.133 9.595 1.00 92.75 637 LEU A CA 1
ATOM 4930 C C . LEU A 1 637 ? -26.967 14.296 8.605 1.00 92.75 637 LEU A C 1
ATOM 4932 O O . LEU A 1 637 ? -26.990 14.121 7.386 1.00 92.75 637 LEU A O 1
ATOM 4936 N N . GLN A 1 638 ? -26.805 15.509 9.119 1.00 92.06 638 GLN A N 1
ATOM 4937 C CA . GLN A 1 638 ? -26.534 16.675 8.284 1.00 92.06 638 GLN A CA 1
ATOM 4938 C C . GLN A 1 638 ? -25.083 16.637 7.812 1.00 92.06 638 GLN A C 1
ATOM 4940 O O . GLN A 1 638 ? -24.212 16.186 8.549 1.00 92.06 638 GLN A O 1
ATOM 4945 N N . ALA A 1 639 ? -24.819 17.096 6.591 1.00 87.25 639 ALA A N 1
ATOM 4946 C CA . ALA A 1 639 ? -23.473 17.150 6.024 1.00 87.25 639 ALA A CA 1
ATOM 4947 C C . ALA A 1 639 ? -22.624 18.250 6.674 1.00 87.25 639 ALA A C 1
ATOM 4949 O O . ALA A 1 639 ? -23.149 19.315 7.000 1.00 87.25 639 ALA A O 1
ATOM 4950 N N . ASN A 1 640 ? -21.313 18.021 6.785 1.00 83.00 640 ASN A N 1
ATOM 4951 C CA . ASN A 1 640 ? -20.345 18.971 7.347 1.00 83.00 640 ASN A CA 1
ATOM 4952 C C . ASN A 1 640 ? -20.713 19.475 8.755 1.00 83.00 640 ASN A C 1
ATOM 4954 O O . ASN A 1 640 ? -20.397 20.609 9.112 1.00 83.00 640 ASN A O 1
ATOM 4958 N N . MET A 1 641 ? -21.387 18.637 9.547 1.00 90.88 641 MET A N 1
ATOM 4959 C CA . MET A 1 641 ? -21.898 18.978 10.873 1.00 90.88 641 MET A CA 1
ATOM 4960 C C . MET A 1 641 ? -21.163 18.197 11.954 1.00 90.88 641 MET A C 1
ATOM 4962 O O . MET A 1 641 ? -20.892 17.002 11.811 1.00 90.88 641 MET A O 1
ATOM 4966 N N . ARG A 1 642 ? -20.865 18.877 13.064 1.00 93.88 642 ARG A N 1
ATOM 4967 C CA . ARG A 1 642 ? -20.265 18.248 14.239 1.00 93.88 642 ARG A CA 1
ATOM 4968 C C . ARG A 1 642 ? -21.337 17.626 15.131 1.00 93.88 642 ARG A C 1
ATOM 4970 O O . ARG A 1 642 ? -22.293 18.290 15.519 1.00 93.88 642 ARG A O 1
ATOM 4977 N N . TYR A 1 643 ? -21.106 16.386 15.534 1.00 97.12 643 TYR A N 1
ATOM 4978 C CA . TYR A 1 643 ? -21.905 15.650 16.503 1.00 97.12 643 TYR A CA 1
ATOM 4979 C C . TYR A 1 643 ? -21.096 15.362 17.763 1.00 97.12 643 TYR A C 1
ATOM 4981 O O . TYR A 1 643 ? -19.873 15.208 17.728 1.00 97.12 643 TYR A O 1
ATOM 4989 N N . THR A 1 644 ? -21.798 15.301 18.888 1.00 97.88 644 THR A N 1
ATOM 4990 C CA . THR A 1 644 ? -21.250 14.988 20.207 1.00 97.88 644 THR A CA 1
ATOM 4991 C C . THR A 1 644 ? -21.984 13.784 20.771 1.00 97.88 644 THR A C 1
ATOM 4993 O O . THR A 1 644 ? -23.209 13.796 20.842 1.00 97.88 644 THR A O 1
ATOM 4996 N N . VAL A 1 645 ? -21.249 12.761 21.195 1.00 97.75 645 VAL A N 1
ATOM 4997 C CA . VAL A 1 645 ? -21.794 11.562 21.834 1.00 97.75 645 VAL A CA 1
ATOM 4998 C C . VAL A 1 645 ? -21.241 11.476 23.243 1.00 97.75 645 VAL A C 1
ATOM 5000 O O . VAL A 1 645 ? -20.028 11.398 23.416 1.00 97.75 645 VAL A O 1
ATOM 5003 N N . ARG A 1 646 ? -22.102 11.495 24.258 1.00 96.56 646 ARG A N 1
ATOM 5004 C CA . ARG A 1 646 ? -21.696 11.315 25.656 1.00 96.56 646 ARG A CA 1
ATOM 5005 C C . ARG A 1 646 ? -22.203 9.976 26.153 1.00 96.56 646 ARG A C 1
ATOM 5007 O O . ARG A 1 646 ? -23.395 9.717 26.051 1.00 96.56 646 ARG A O 1
ATOM 5014 N N . ILE A 1 647 ? -21.319 9.167 26.731 1.00 95.69 647 ILE A N 1
ATOM 5015 C CA . ILE A 1 647 ? -21.670 7.871 27.319 1.00 95.69 647 ILE A CA 1
ATOM 5016 C C . ILE A 1 647 ? -21.106 7.782 28.735 1.00 95.69 647 ILE A C 1
ATOM 5018 O O . ILE A 1 647 ? -19.932 8.076 28.978 1.00 95.69 647 ILE A O 1
ATOM 5022 N N . VAL A 1 648 ? -21.958 7.347 29.662 1.00 95.50 648 VAL A N 1
ATOM 5023 C CA . VAL A 1 648 ? -21.592 6.972 31.028 1.00 95.50 648 VAL A CA 1
ATOM 5024 C C . VAL A 1 648 ? -21.780 5.470 31.167 1.00 95.50 648 VAL A C 1
ATOM 5026 O O . VAL A 1 648 ? -22.798 4.912 30.753 1.00 95.50 648 VAL A O 1
ATOM 5029 N N . GLY A 1 649 ? -20.788 4.805 31.742 1.00 93.75 649 GLY A N 1
ATOM 5030 C CA . GLY A 1 649 ? -20.799 3.358 31.856 1.00 93.75 649 GLY A CA 1
ATOM 5031 C C . GLY A 1 649 ? -19.632 2.819 32.661 1.00 93.75 649 GLY A C 1
ATOM 5032 O O . GLY A 1 649 ? -19.020 3.531 33.456 1.00 93.75 649 GLY A O 1
ATOM 5033 N N . SER A 1 650 ? -19.324 1.544 32.457 1.00 90.38 650 SER A N 1
ATOM 5034 C CA . SER A 1 650 ? -18.150 0.886 33.014 1.00 90.38 650 SER A CA 1
ATOM 5035 C C . SER A 1 650 ? -17.586 -0.173 32.071 1.00 90.38 650 SER A C 1
ATOM 5037 O O . SER A 1 650 ? -18.319 -0.726 31.254 1.00 90.38 650 SER A O 1
ATOM 5039 N N . VAL A 1 651 ? -16.291 -0.456 32.205 1.00 87.62 651 VAL A N 1
ATOM 5040 C CA . VAL A 1 651 ? -15.606 -1.596 31.578 1.00 87.62 651 VAL A CA 1
ATOM 5041 C C . VAL A 1 651 ? -14.961 -2.402 32.699 1.00 87.62 651 VAL A C 1
ATOM 5043 O O . VAL A 1 651 ? -14.200 -1.837 33.485 1.00 87.62 651 VAL A O 1
ATOM 5046 N N . GLU A 1 652 ? -15.308 -3.686 32.836 1.00 84.75 652 GLU A N 1
ATOM 5047 C CA . GLU A 1 652 ? -14.885 -4.520 33.986 1.00 84.75 652 GLU A CA 1
ATOM 5048 C C . GLU A 1 652 ? -15.165 -3.844 35.344 1.00 84.75 652 GLU A C 1
ATOM 5050 O O . GLU A 1 652 ? -14.351 -3.854 36.267 1.00 84.75 652 GLU A O 1
ATOM 5055 N N . GLY A 1 653 ? -16.309 -3.159 35.453 1.00 84.06 653 GLY A N 1
ATOM 5056 C CA . GLY A 1 653 ? -16.701 -2.424 36.659 1.00 84.06 653 GLY A CA 1
ATOM 5057 C C . GLY A 1 653 ? -15.936 -1.116 36.912 1.00 84.06 653 GLY A C 1
ATOM 5058 O O . GLY A 1 653 ? -16.282 -0.388 37.842 1.00 84.06 653 GLY A O 1
ATOM 5059 N N . THR A 1 654 ? -14.951 -0.759 36.081 1.00 87.56 654 THR A N 1
ATOM 5060 C CA . THR A 1 654 ? -14.291 0.555 36.138 1.00 87.56 654 THR A CA 1
ATOM 5061 C C . THR A 1 654 ? -15.159 1.588 35.435 1.00 87.56 654 THR A C 1
ATOM 5063 O O . THR A 1 654 ? -15.343 1.520 34.221 1.00 87.56 654 THR A O 1
ATOM 5066 N N . ALA A 1 655 ? -15.709 2.535 36.196 1.00 91.38 655 ALA A N 1
ATOM 5067 C CA . ALA A 1 655 ? -16.624 3.544 35.674 1.00 91.38 655 ALA A CA 1
ATOM 5068 C C . ALA A 1 655 ? -15.931 4.569 34.758 1.00 91.38 655 ALA A C 1
ATOM 5070 O O . ALA A 1 655 ? -14.785 4.959 34.991 1.00 91.38 655 ALA A O 1
ATOM 5071 N N . PHE A 1 656 ? -16.664 5.059 33.760 1.00 91.38 656 PHE A N 1
ATOM 5072 C CA . PHE A 1 656 ? -16.267 6.167 32.899 1.00 91.38 656 PHE A CA 1
ATOM 5073 C C . PHE A 1 656 ? -17.457 7.096 32.609 1.00 91.38 656 PHE A C 1
ATOM 5075 O O . PHE A 1 656 ? -18.605 6.661 32.556 1.00 91.38 656 PHE A O 1
ATOM 5082 N N . ASP A 1 657 ? -17.158 8.376 32.394 1.00 94.81 657 ASP A N 1
ATOM 5083 C CA . ASP A 1 657 ? -18.046 9.390 31.814 1.00 94.81 657 ASP A CA 1
ATOM 5084 C C . ASP A 1 657 ? -17.221 10.082 30.733 1.00 94.81 657 ASP A C 1
ATOM 5086 O O . ASP A 1 657 ? -16.209 10.725 31.034 1.00 94.81 657 ASP A O 1
ATOM 5090 N N . ARG A 1 658 ? -17.553 9.819 29.471 1.00 93.38 658 ARG A N 1
ATOM 5091 C CA . ARG A 1 658 ? -16.745 10.253 28.334 1.00 93.38 658 ARG A CA 1
ATOM 5092 C C . ARG A 1 658 ? -17.614 10.834 27.240 1.00 93.38 658 ARG A C 1
ATOM 5094 O O . ARG A 1 658 ? -18.748 10.412 27.025 1.00 93.38 658 ARG A O 1
ATOM 5101 N N . THR A 1 659 ? -17.018 11.783 26.533 1.00 94.38 659 THR A N 1
ATOM 5102 C CA . THR A 1 659 ? -17.621 12.455 25.394 1.00 94.38 659 THR A CA 1
ATOM 5103 C C . THR A 1 659 ? -16.716 12.293 24.184 1.00 94.38 659 THR A C 1
ATOM 5105 O O . THR A 1 659 ? -15.532 12.622 24.248 1.00 94.38 659 THR A O 1
ATOM 5108 N N . TRP A 1 660 ? -17.296 11.822 23.088 1.00 94.75 660 TRP A N 1
ATOM 5109 C CA . TRP A 1 660 ? -16.687 11.742 21.771 1.00 94.75 660 TRP A CA 1
ATOM 5110 C C . TRP A 1 660 ? -17.310 12.794 20.868 1.00 94.75 660 TRP A C 1
ATOM 5112 O O . TRP A 1 660 ? -18.473 13.165 21.027 1.00 94.75 660 TRP A O 1
ATOM 5122 N N . THR A 1 661 ? -16.540 13.273 19.901 1.00 94.75 661 THR A N 1
ATOM 5123 C CA . THR A 1 661 ? -17.073 14.122 18.834 1.00 94.75 661 THR A CA 1
ATOM 5124 C C . THR A 1 661 ? -16.682 13.576 17.479 1.00 94.75 661 THR A C 1
ATOM 5126 O O . THR A 1 661 ? -15.616 12.989 17.363 1.00 94.75 661 THR A O 1
ATOM 5129 N N . PHE A 1 662 ? -17.510 13.782 16.465 1.00 91.44 662 PHE A N 1
ATOM 5130 C CA . PHE A 1 662 ? -17.156 13.499 15.076 1.00 91.44 662 PHE A CA 1
ATOM 5131 C C . PHE A 1 662 ? -17.831 14.512 14.153 1.00 91.44 662 PHE A C 1
ATOM 5133 O O . PHE A 1 662 ? -18.814 15.144 14.541 1.00 91.44 662 PHE A O 1
ATOM 5140 N N . THR A 1 663 ? -17.302 14.681 12.948 1.00 88.06 663 THR A N 1
ATOM 5141 C CA . THR A 1 663 ? -17.838 15.600 11.941 1.00 88.06 663 THR A CA 1
ATOM 5142 C C . THR A 1 663 ? -18.168 14.824 10.679 1.00 88.06 663 THR A C 1
ATOM 5144 O O . THR A 1 663 ? -17.321 14.108 10.139 1.00 88.06 663 THR A O 1
ATOM 5147 N N . THR A 1 664 ? -19.396 14.969 10.199 1.00 81.94 664 THR A N 1
ATOM 5148 C CA . THR A 1 664 ? -19.828 14.347 8.947 1.00 81.94 664 THR A CA 1
ATOM 5149 C C . THR A 1 664 ? -19.176 15.002 7.731 1.00 81.94 664 THR A C 1
ATOM 5151 O O . THR A 1 664 ? -18.808 16.175 7.761 1.00 81.94 664 THR A O 1
ATOM 5154 N N . GLY A 1 665 ? -19.022 14.243 6.650 1.00 75.06 665 GLY A N 1
ATOM 5155 C CA . GLY A 1 665 ? -18.545 14.735 5.361 1.00 75.06 665 GLY A CA 1
ATOM 5156 C C . GLY A 1 665 ? -19.650 15.362 4.506 1.00 75.06 665 GLY A C 1
ATOM 5157 O O . GLY A 1 665 ? -20.728 15.722 4.986 1.00 75.06 665 GLY A O 1
ATOM 5158 N N . ASN A 1 666 ? -19.384 15.473 3.203 1.00 71.62 666 ASN A N 1
ATOM 5159 C CA . ASN A 1 666 ? -20.349 15.973 2.223 1.00 71.62 666 ASN A CA 1
ATOM 5160 C C . ASN A 1 666 ? -21.568 15.041 2.077 1.00 71.62 666 ASN A C 1
ATOM 5162 O O . ASN A 1 666 ? -21.484 13.836 2.301 1.00 71.62 666 ASN A O 1
ATOM 5166 N N . ALA A 1 667 ? -22.695 15.595 1.618 1.00 55.19 667 ALA A N 1
ATOM 5167 C CA . ALA A 1 667 ? -23.988 14.900 1.539 1.00 55.19 667 ALA A CA 1
ATOM 5168 C C . ALA A 1 667 ? -24.018 13.646 0.635 1.00 55.19 667 ALA A C 1
ATOM 5170 O O . ALA A 1 667 ? -24.979 12.886 0.689 1.00 55.19 667 ALA A O 1
ATOM 5171 N N . SER A 1 668 ? -22.998 13.427 -0.201 1.00 46.41 668 SER A N 1
ATOM 5172 C CA . SER A 1 668 ? -22.869 12.250 -1.070 1.00 46.41 668 SER A CA 1
ATOM 5173 C C . SER A 1 668 ? -22.165 11.055 -0.415 1.00 46.41 668 SER A C 1
ATOM 5175 O O . SER A 1 668 ? -22.083 10.003 -1.041 1.00 46.41 668 SER A O 1
ATOM 5177 N N . ALA A 1 669 ? -21.633 11.198 0.804 1.00 46.25 669 ALA A N 1
ATOM 5178 C CA . ALA A 1 669 ? -20.947 10.114 1.503 1.00 46.25 669 ALA A CA 1
ATOM 5179 C C . ALA A 1 669 ? -21.963 9.139 2.128 1.00 46.25 669 ALA A C 1
ATOM 5181 O O . ALA A 1 669 ? -22.638 9.478 3.106 1.00 46.25 669 ALA A O 1
ATOM 5182 N N . SER A 1 670 ? -22.071 7.931 1.566 1.00 49.38 670 SER A N 1
ATOM 5183 C CA . SER A 1 670 ? -22.922 6.841 2.064 1.00 49.38 670 SER A CA 1
ATOM 5184 C C . SER A 1 670 ? -22.074 5.656 2.522 1.00 49.38 670 SER A C 1
ATOM 5186 O O . SER A 1 670 ? -21.282 5.161 1.726 1.00 49.38 670 SER A O 1
ATOM 5188 N N . GLY A 1 671 ? -22.297 5.145 3.734 1.00 47.03 671 GLY A N 1
ATOM 5189 C CA . GLY A 1 671 ? -21.865 3.793 4.091 1.00 47.03 671 GLY A CA 1
ATOM 5190 C C . GLY A 1 671 ? -22.796 2.787 3.416 1.00 47.03 671 GLY A C 1
ATOM 5191 O O . GLY A 1 671 ? -23.997 2.800 3.694 1.00 47.03 671 GLY A O 1
ATOM 5192 N N . LYS A 1 672 ? -22.275 1.976 2.494 1.00 44.59 672 LYS A N 1
ATOM 5193 C CA . LYS A 1 672 ? -23.036 0.907 1.832 1.00 44.59 672 LYS A CA 1
ATOM 5194 C C . LYS A 1 672 ? -22.734 -0.427 2.498 1.00 44.59 672 LYS A C 1
ATOM 5196 O O . LYS A 1 672 ? -21.574 -0.725 2.729 1.00 44.59 672 LYS A O 1
ATOM 5201 N N . SER A 1 673 ? -23.749 -1.238 2.739 1.00 44.25 673 SER A N 1
ATOM 5202 C CA . SER A 1 673 ? -23.638 -2.631 3.156 1.00 44.25 673 SER A CA 1
ATOM 5203 C C . SER A 1 673 ? -24.542 -3.477 2.255 1.00 44.25 673 SER A C 1
ATOM 5205 O O . SER A 1 673 ? -25.681 -3.113 1.979 1.00 44.25 673 SER A O 1
ATOM 5207 N N . SER A 1 674 ? -24.034 -4.579 1.700 1.00 36.84 674 SER A N 1
ATOM 5208 C CA . SER A 1 674 ? -24.829 -5.429 0.801 1.00 36.84 674 SER A CA 1
ATOM 5209 C C . SER A 1 674 ? -25.414 -6.598 1.574 1.00 36.84 674 SER A C 1
ATOM 5211 O O . SER A 1 674 ? -24.680 -7.362 2.200 1.00 36.84 674 SER A O 1
ATOM 5213 N N . SER A 1 675 ? -26.723 -6.783 1.451 1.00 36.94 675 SER A N 1
ATOM 5214 C CA . SER A 1 675 ? -27.408 -8.010 1.846 1.00 36.94 675 SER A CA 1
ATOM 5215 C C . SER A 1 675 ? -27.409 -9.021 0.685 1.00 36.94 675 SER A C 1
ATOM 5217 O O . SER A 1 675 ? -27.524 -8.605 -0.471 1.00 36.94 675 SER A O 1
ATOM 5219 N N . PRO A 1 676 ? -27.393 -10.343 0.953 1.00 32.00 676 PRO A N 1
ATOM 5220 C CA . PRO A 1 676 ? -27.681 -11.377 -0.048 1.00 32.00 676 PRO A CA 1
ATOM 5221 C C . PRO A 1 676 ? -29.056 -11.233 -0.727 1.00 32.00 676 PRO A C 1
ATOM 5223 O O . PRO A 1 676 ? -29.312 -11.888 -1.732 1.00 32.00 676 PRO A O 1
ATOM 5226 N N . ALA A 1 677 ? -29.957 -10.414 -0.171 1.00 28.34 677 ALA A N 1
ATOM 5227 C CA . ALA A 1 677 ? -31.350 -10.300 -0.600 1.00 28.34 677 ALA A CA 1
ATOM 5228 C C . ALA A 1 677 ? -31.584 -9.469 -1.880 1.00 28.34 677 ALA A C 1
ATOM 5230 O O . ALA A 1 677 ? -32.720 -9.411 -2.345 1.00 28.34 677 ALA A O 1
ATOM 5231 N N . ASP A 1 678 ? -30.550 -8.862 -2.474 1.00 29.78 678 ASP A N 1
ATOM 5232 C CA . ASP A 1 678 ? -30.677 -8.090 -3.725 1.00 29.78 678 ASP A CA 1
ATOM 5233 C C . ASP A 1 678 ? -30.598 -8.946 -5.012 1.00 29.78 678 ASP A C 1
ATOM 5235 O O . ASP A 1 678 ? -30.345 -8.419 -6.102 1.00 29.78 678 ASP A O 1
ATOM 5239 N N . LYS A 1 679 ? -30.870 -10.259 -4.925 1.00 26.98 679 LYS A N 1
ATOM 5240 C CA . LYS A 1 679 ? -31.171 -11.113 -6.090 1.00 26.98 679 LYS A CA 1
ATOM 5241 C C . LYS A 1 679 ? -32.257 -12.152 -5.842 1.00 26.98 679 LYS A C 1
ATOM 5243 O O . LYS A 1 679 ? -32.089 -12.990 -4.929 1.00 26.98 679 LYS A O 1
#

Secondary structure (DSSP, 8-state):
-------------------------------TTSHHHHHHHHHHHHHHHHHTTS--------------------TT-EE--PPTT--GGGEEEEEE-SS-TT-EEEEETTEEEEESSTTSS-EEEESSS-SS-SEEEEETTEEEEEEEESSSEEEESSTTSS-EEE---TTEEEEEEETTEEEEEEEEEPTT--S--EEEEESTTSS-B-S-TT--PPEEEEEE-SS-TT-EEEEETTEEEEESSTTSS-EEEEE--SS-EEEEEE-SSTT--EEEEESS-EEEESSSSSS-EE-S--S----EEE-SSSTTEEEEE-SS-EEEEEE-SS-EEEEE--S-SS-SEEEE-SSS--EEEEEETTEEEEEEPPPPP-----S------------SHHHHHHHHHHHHHHHHT-PPPEE-HHHHHHHHHHHHHHHHHTTT-GGGGTT-TT---TTSTT---SSHHHHHHHTT--TTS-TT--EEEEESSS-HHHHHHHHHHSTTGGGTTT-TT--EEEEEEEE-SS-EEEEEEEE---TTS-TT-TTS-SSEEESPTTEEEE-SEE----SS-SS-TT--SSEEPPEEEE-TTS-EEEEEEEEE-TT-PBPPEEES---SSTTS--TTTTTEEEEEESSPPPTT-EEEEEEEEEETTEEEEEEEEEEE--TT-EE----GGG-